Protein 7U1N (pdb70)

Organism: Anopheles darlingi (NCBI:txid43151)

InterPro domains:
  IPR036728 Pheromone/general odorant binding protein superfamily [G3DSA:1.10.238.20] (22-171)
  IPR036728 Pheromone/general odorant binding protein superfamily [G3DSA:1.10.238.20] (172-316)
  IPR036728 Pheromone/general odorant binding protein superfamily [SSF47565] (26-135)
  IPR036728 Pheromone/general odorant binding protein superfamily [SSF47565] (168-269)

Sequence (589 aa):
RWTALTPEETLFIYTRCQEEHLPADNNSRKTYIENWHQWKLQPNDHVTQCYTTKCVLEGLELYDGKQKKFRPGRVSSQHVAYQFLNGATADEVAKYKGAIDALEPASDSCEDLYMAYFPVHETFVNVTRKLYHGTVEGAARVYNSDPNLKRKNESLFTYCEKHVYGDQNREDMCRGRRYELTGSDELRNMIECVFRGLRYIKHGDINIDEIVRDFDHINRGDLEPRVRTILSDCRGIQPYDYYSCLINSDIREEFKLAFDYRDVRSADYAYIVKGNTYDAQKVIAEMNKVEKHVCGRWTALTPEETLFIYTRCQEEHLPADNNSRKTYIENWHQWKLQPNDHVTQCYTKCVLEGLELYDGKQKKFRPGRVSSQHVAYQFLNGATADEVAKYKGAIDALEPASDSCEDLYMAYFPVHETFVNVTRKLYHGTVEGAARVYNSDPNLKRKNESLFTYCEKHVYGDQNREDMCRGRRYELTGSDELRNMIECVFRGLRYIKHGDINIDEIVRDFDHINRGDLEPRVRTILSDCRGIQPYDYYSCLINSDIREEFKLAFDYRDVRSADYAYIVKGNTYDAQKVIAEMNKVEKHVC

Structure (mmCIF, N/CA/C/O backbone):
data_7U1N
#
_entry.id   7U1N
#
_cell.length_a   70.730
_cell.length_b   71.600
_cell.length_c   71.750
_cell.angle_alpha   90.000
_cell.angle_beta   111.227
_cell.angle_gamma   90.000
#
_symmetry.space_group_name_H-M   'P 1 21 1'
#
loop_
_entity.id
_entity.type
_entity.pdbx_description
1 polymer 'Long form D7 salivary protein'
2 non-polymer 2-ETHOXYETHANOL
3 non-polymer 'SULFATE ION'
4 non-polymer 2-(2-METHOXYETHOXY)ETHANOL
5 non-polymer GLYCEROL
6 non-polymer DI(HYDROXYETHYL)ETHER
7 non-polymer 1,2-ETHANEDIOL
8 water water
#
loop_
_atom_site.group_PDB
_atom_site.id
_atom_site.type_symbol
_atom_site.label_atom_id
_atom_site.label_alt_id
_atom_site.label_comp_id
_atom_site.label_asym_id
_atom_site.label_entity_id
_atom_site.label_seq_id
_atom_site.pdbx_PDB_ins_code
_atom_site.Cartn_x
_atom_site.Cartn_y
_atom_site.Cartn_z
_atom_site.occupancy
_atom_site.B_iso_or_equiv
_atom_site.auth_seq_id
_atom_site.auth_comp_id
_atom_site.auth_asym_id
_atom_site.auth_atom_id
_atom_site.pdbx_PDB_model_num
ATOM 1 N N . ARG A 1 3 ? 34.05500 -1.83100 24.25300 1.000 53.27212 3 ARG A N 1
ATOM 2 C CA . ARG A 1 3 ? 32.64000 -1.49200 24.11300 1.000 52.41852 3 ARG A CA 1
ATOM 3 C C . ARG A 1 3 ? 32.44300 -0.30400 23.14600 1.000 53.06138 3 ARG A C 1
ATOM 4 O O . ARG A 1 3 ? 33.30300 -0.01900 22.29900 1.000 48.71833 3 ARG A O 1
ATOM 6 N N . TRP A 1 4 ? 31.31000 0.38600 23.26500 1.000 42.77314 4 TRP A N 1
ATOM 7 C CA . TRP A 1 4 ? 30.99600 1.46500 22.33900 1.000 41.93365 4 TRP A CA 1
ATOM 8 C C . TRP A 1 4 ? 31.83400 2.69600 22.65400 1.000 39.12633 4 TRP A C 1
ATOM 9 O O . TRP A 1 4 ? 31.84600 3.16800 23.79700 1.000 37.10078 4 TRP A O 1
ATOM 20 N N . THR A 1 5 ? 32.51400 3.22800 21.64000 1.000 31.57982 5 THR A N 1
ATOM 21 C CA . THR A 1 5 ? 33.31800 4.43200 21.79300 1.000 29.67319 5 THR A CA 1
ATOM 22 C C . THR A 1 5 ? 32.53300 5.67000 21.37000 1.000 27.52069 5 THR A C 1
ATOM 23 O O . THR A 1 5 ? 31.83800 5.67300 20.34700 1.000 25.40726 5 THR A O 1
ATOM 27 N N . ALA A 1 6 ? 32.66900 6.72600 22.16000 1.000 25.60721 6 ALA A N 1
ATOM 28 C CA . ALA A 1 6 ? 31.96500 7.96600 21.89400 1.000 26.85215 6 ALA A CA 1
ATOM 29 C C . ALA A 1 6 ? 32.46200 8.61800 20.60500 1.000 26.85258 6 ALA A C 1
ATOM 30 O O . ALA A 1 6 ? 33.65600 8.59600 20.28900 1.000 29.37063 6 ALA A O 1
ATOM 32 N N . LEU A 1 7 ? 31.53300 9.21400 19.86600 1.000 24.54891 7 LEU A N 1
ATOM 33 C CA . LEU A 1 7 ? 31.85900 9.82400 18.59200 1.000 22.36837 7 LEU A CA 1
ATOM 34 C C . LEU A 1 7 ? 32.49400 11.18700 18.79300 1.000 22.53216 7 LEU A C 1
ATOM 35 O O . LEU A 1 7 ? 32.07400 11.97200 19.64900 1.000 22.91172 7 LEU A O 1
ATOM 40 N N . THR A 1 8 ? 33.50400 11.46100 17.98800 1.000 22.19296 8 THR A N 1
ATOM 41 C CA . THR A 1 8 ? 34.19500 12.73300 17.97600 1.000 19.53512 8 THR A CA 1
ATOM 42 C C . THR A 1 8 ? 33.40600 13.75300 17.16600 1.000 21.24523 8 THR A C 1
ATOM 43 O O . THR A 1 8 ? 32.53600 13.39200 16.37200 1.000 21.95406 8 THR A O 1
ATOM 47 N N . PRO A 1 9 ? 33.67600 15.04200 17.36300 1.000 21.26207 9 PRO A N 1
ATOM 48 C CA . PRO A 1 9 ? 33.00200 16.04500 16.52700 1.000 22.87569 9 PRO A CA 1
ATOM 49 C C . PRO A 1 9 ? 33.28100 15.87100 15.04200 1.000 22.11670 9 PRO A C 1
ATOM 50 O O . PRO A 1 9 ? 32.37700 16.10900 14.23400 1.000 21.43464 9 PRO A O 1
ATOM 54 N N . GLU A 1 10 ? 34.49500 15.46000 14.65300 1.000 20.98948 10 GLU A N 1
ATOM 55 C CA . GLU A 1 10 ? 34.71300 15.09200 13.25600 1.000 20.96138 10 GLU A CA 1
ATOM 56 C C . GLU A 1 10 ? 33.75600 13.98800 12.83800 1.000 21.04469 10 GLU A C 1
ATOM 57 O O . GLU A 1 10 ? 33.17600 14.04100 11.75100 1.000 23.32302 10 GLU A O 1
ATOM 63 N N . GLU A 1 11 ? 33.56100 12.98500 13.69500 1.000 20.94753 11 GLU A N 1
ATOM 64 C CA . GLU A 1 11 ? 32.70200 11.87000 13.32700 1.000 20.97109 11 GLU A CA 1
ATOM 65 C C . GLU A 1 11 ? 31.24000 12.30200 13.21000 1.000 23.60216 11 GLU A C 1
ATOM 66 O O . GLU A 1 11 ? 30.56300 11.96500 12.22900 1.000 23.69042 11 GLU A O 1
ATOM 72 N N . THR A 1 12 ? 30.74100 13.08500 14.17200 1.000 20.63295 12 THR A N 1
ATOM 73 C CA . THR A 1 12 ? 29.33700 13.47800 14.10600 1.000 22.28580 12 THR A CA 1
ATOM 74 C C . THR A 1 12 ? 29.09800 14.50600 13.00200 1.000 25.67603 12 THR A C 1
ATOM 75 O O . THR A 1 12 ? 28.04800 14.48700 12.34800 1.000 21.50209 12 THR A O 1
ATOM 79 N N . LEU A 1 13 ? 30.06400 15.39900 12.76600 1.000 22.81825 13 LEU A N 1
ATOM 80 C CA . LEU A 1 13 ? 29.95900 16.30800 11.62300 1.000 26.45064 13 LEU A CA 1
ATOM 81 C C . LEU A 1 13 ? 29.86900 15.54200 10.31000 1.000 24.65759 13 LEU A C 1
ATOM 82 O O . LEU A 1 13 ? 29.14200 15.94600 9.39400 1.000 26.61366 13 LEU A O 1
ATOM 87 N N . PHE A 1 14 ? 30.60800 14.43800 10.19200 1.000 24.11601 14 PHE A N 1
ATOM 88 C CA . PHE A 1 14 ? 30.48300 13.60100 9.00400 1.000 20.85888 14 PHE A CA 1
ATOM 89 C C . PHE A 1 14 ? 29.06600 13.04600 8.88000 1.000 22.52147 14 PHE A C 1
ATOM 90 O O . PHE A 1 14 ? 28.47600 13.06900 7.79600 1.000 21.76422 14 PHE A O 1
ATOM 98 N N . ILE A 1 15 ? 28.49300 12.58100 9.99100 1.000 25.03590 15 ILE A N 1
ATOM 99 C CA . ILE A 1 15 ? 27.13800 12.04200 9.97500 1.000 24.79167 15 ILE A CA 1
ATOM 100 C C . ILE A 1 15 ? 26.13300 13.11000 9.56300 1.000 21.35732 15 ILE A C 1
ATOM 101 O O . ILE A 1 15 ? 25.27700 12.87700 8.70800 1.000 19.33755 15 ILE A O 1
ATOM 106 N N . TYR A 1 16 ? 26.20000 14.28200 10.19800 1.000 21.82439 16 TYR A N 1
ATOM 107 C CA . TYR A 1 16 ? 25.20500 15.32000 9.95900 1.000 19.90100 16 TYR A CA 1
ATOM 108 C C . TYR A 1 16 ? 25.17000 15.70800 8.49000 1.000 24.82107 16 TYR A C 1
ATOM 109 O O . TYR A 1 16 ? 24.09300 15.82700 7.88600 1.000 23.66961 16 TYR A O 1
ATOM 118 N N . THR A 1 17 ? 26.35300 15.90100 7.89600 1.000 24.27603 17 THR A N 1
ATOM 119 C CA . THR A 1 17 ? 26.44500 16.36600 6.52100 1.000 17.49527 17 THR A CA 1
ATOM 120 C C . THR A 1 17 ? 26.22900 15.23000 5.52400 1.000 21.43366 17 THR A C 1
ATOM 121 O O . THR A 1 17 ? 25.60200 15.43800 4.46900 1.000 18.79107 17 THR A O 1
ATOM 125 N N . ARG A 1 18 ? 26.71000 14.01700 5.83200 1.000 17.37054 18 ARG A N 1
ATOM 126 C CA . ARG A 1 18 ? 26.46000 12.92600 4.89100 1.000 25.10057 18 ARG A CA 1
ATOM 127 C C . ARG A 1 18 ? 24.97500 12.61200 4.81900 1.000 23.18935 18 ARG A C 1
ATOM 128 O O . ARG A 1 18 ? 24.44000 12.39900 3.72900 1.000 20.85532 18 ARG A O 1
ATOM 136 N N . CYS A 1 19 ? 24.28800 12.62100 5.96400 1.000 21.16173 19 CYS A N 1
ATOM 137 C CA . CYS A 1 19 ? 22.84800 12.41800 5.94800 1.000 21.49479 19 CYS A CA 1
ATOM 138 C C . CYS A 1 19 ? 22.15400 13.49300 5.12900 1.000 20.07054 19 CYS A C 1
ATOM 139 O O . CYS A 1 19 ? 21.20100 13.20500 4.40100 1.000 20.96136 19 CYS A O 1
ATOM 142 N N . GLN A 1 20 ? 22.62700 14.73500 5.21800 1.000 21.95520 20 GLN A N 1
ATOM 143 C CA . GLN A 1 20 ? 22.06900 15.79300 4.38300 1.000 23.75857 20 GLN A CA 1
ATOM 144 C C . GLN A 1 20 ? 22.28100 15.51100 2.89200 1.000 23.29934 20 GLN A C 1
ATOM 145 O O . GLN A 1 20 ? 21.36300 15.69100 2.08600 1.000 27.12063 20 GLN A O 1
ATOM 151 N N . GLU A 1 21 ? 23.48400 15.08000 2.50200 1.000 19.94462 21 GLU A N 1
ATOM 152 C CA . GLU A 1 21 ? 23.69500 14.69400 1.10900 1.000 27.22488 21 GLU A CA 1
ATOM 153 C C . GLU A 1 21 ? 22.72300 13.59700 0.69800 1.000 29.15812 21 GLU A C 1
ATOM 154 O O . GLU A 1 21 ? 22.15100 13.64600 -0.39900 1.000 25.09795 21 GLU A O 1
ATOM 160 N N . GLU A 1 22 ? 22.51400 12.61000 1.57600 1.000 23.29405 22 GLU A N 1
ATOM 161 C CA . GLU A 1 22 ? 21.65500 11.48900 1.23200 1.000 25.26606 22 GLU A CA 1
ATOM 162 C C . GLU A 1 22 ? 20.19800 11.90500 1.05300 1.000 29.18611 22 GLU A C 1
ATOM 163 O O . GLU A 1 22 ? 19.47800 11.28100 0.27300 1.000 34.48671 22 GLU A O 1
ATOM 169 N N . HIS A 1 23 ? 19.73000 12.93500 1.76200 1.000 27.16170 23 HIS A N 1
ATOM 170 C CA . HIS A 1 23 ? 18.29400 13.15300 1.87700 1.000 28.01332 23 HIS A CA 1
ATOM 171 C C . HIS A 1 23 ? 17.80800 14.52800 1.43300 1.000 28.15942 23 HIS A C 1
ATOM 172 O O . HIS A 1 23 ? 16.60300 14.67900 1.19800 1.000 22.44605 23 HIS A O 1
ATOM 179 N N . LEU A 1 24 ? 18.67900 15.52200 1.31400 1.000 25.98941 24 LEU A N 1
ATOM 180 C CA . LEU A 1 24 ? 18.22500 16.80700 0.80600 1.000 28.06599 24 LEU A CA 1
ATOM 181 C C . LEU A 1 24 ? 17.70400 16.63100 -0.62300 1.000 32.58981 24 LEU A C 1
ATOM 182 O O . LEU A 1 24 ? 18.38200 16.00100 -1.44000 1.000 37.25095 24 LEU A O 1
ATOM 187 N N . PRO A 1 25 ? 16.51700 17.14600 -0.94300 1.000 34.60608 25 PRO A N 1
ATOM 188 C CA . PRO A 1 25 ? 16.04200 17.11500 -2.34500 1.000 31.18732 25 PRO A CA 1
ATOM 189 C C . PRO A 1 25 ? 16.99600 17.84800 -3.26700 1.000 32.88618 25 PRO A C 1
ATOM 190 O O . PRO A 1 25 ? 17.20900 19.05300 -3.13800 1.000 32.72568 25 PRO A O 1
ATOM 194 N N . ALA A 1 26 ? 17.47500 17.16100 -4.29600 1.000 42.20175 26 ALA A N 1
ATOM 195 C CA . ALA A 1 26 ? 18.50400 17.71700 -5.20700 1.000 41.80746 26 ALA A CA 1
ATOM 196 C C . ALA A 1 26 ? 18.06800 18.92700 -6.04100 1.000 40.70419 26 ALA A C 1
ATOM 197 O O . ALA A 1 26 ? 17.56400 18.73000 -7.13900 1.000 45.00700 26 ALA A O 1
ATOM 199 N N . ASP A 1 27 ? 18.27500 20.12900 -5.52000 1.000 41.45491 27 ASP A N 1
ATOM 200 C CA . ASP A 1 27 ? 17.99300 21.38300 -6.25900 1.000 40.21160 27 ASP A CA 1
ATOM 201 C C . ASP A 1 27 ? 16.55200 21.84500 -6.09600 1.000 51.80306 27 ASP A C 1
ATOM 202 O O . ASP A 1 27 ? 16.36200 23.07600 -6.08900 1.000 56.16539 27 ASP A O 1
ATOM 203 N N . ASN A 1 28 ? 15.59600 20.92100 -6.01400 1.000 47.20920 28 ASN A N 1
ATOM 204 C CA . ASN A 1 28 ? 14.15100 21.24100 -5.89500 1.000 40.32173 28 ASN A CA 1
ATOM 205 C C . ASN A 1 28 ? 13.88000 22.42900 -4.97200 1.000 43.81764 28 ASN A C 1
ATOM 206 O O . ASN A 1 28 ? 14.59400 22.54900 -3.97300 1.000 45.85986 28 ASN A O 1
ATOM 207 N N . ASN A 1 29 ? 12.82400 23.21100 -5.23900 1.000 40.92100 29 ASN A N 1
ATOM 208 C CA . ASN A 1 29 ? 12.51500 24.45000 -4.46300 1.000 39.43326 29 ASN A CA 1
ATOM 209 C C . ASN A 1 29 ? 12.32200 24.18700 -2.96900 1.000 43.44162 29 ASN A C 1
ATOM 210 O O . ASN A 1 29 ? 12.25400 25.15900 -2.21000 1.000 42.81766 29 ASN A O 1
ATOM 211 N N . SER A 1 30 ? 12.24900 22.92600 -2.57000 1.000 39.35082 30 SER A N 1
ATOM 212 C CA . SER A 1 30 ? 12.01900 22.54500 -1.16400 1.000 41.18728 30 SER A CA 1
ATOM 213 C C . SER A 1 30 ? 13.32800 22.45300 -0.40400 1.000 34.75610 30 SER A C 1
ATOM 214 O O . SER A 1 30 ? 13.27000 22.51400 0.79200 1.000 36.36984 30 SER A O 1
ATOM 217 N N . ARG A 1 31 ? 14.45500 22.37700 -1.09100 1.000 37.32570 31 ARG A N 1
ATOM 218 C CA . ARG A 1 31 ? 15.77500 22.12700 -0.44300 1.000 40.75670 31 ARG A CA 1
ATOM 219 C C . ARG A 1 31 ? 16.10400 23.10300 0.68000 1.000 36.47942 31 ARG A C 1
ATOM 220 O O . ARG A 1 31 ? 16.41500 22.64700 1.76900 1.000 39.64996 31 ARG A O 1
ATOM 228 N N . LYS A 1 32 ? 16.07700 24.38300 0.38800 1.000 33.55613 32 LYS A N 1
ATOM 229 C CA . LYS A 1 32 ? 16.45900 25.39500 1.38200 1.000 32.87624 32 LYS A CA 1
ATOM 230 C C . LYS A 1 32 ? 15.57400 25.28900 2.62300 1.000 38.58160 32 LYS A C 1
ATOM 231 O O . LYS A 1 32 ? 16.07200 25.58000 3.69600 1.000 38.92263 32 LYS A O 1
ATOM 233 N N . THR A 1 33 ? 14.31300 24.90900 2.46000 1.000 33.87935 33 THR A N 1
ATOM 234 C CA . THR A 1 33 ? 13.46700 24.72800 3.63200 1.000 28.87770 33 THR A CA 1
ATOM 235 C C . THR A 1 33 ? 14.04200 23.68800 4.58400 1.000 32.99324 33 THR A C 1
ATOM 236 O O . THR A 1 33 ? 14.03500 23.88200 5.80600 1.000 31.20364 33 THR A O 1
ATOM 240 N N . TYR A 1 34 ? 14.55400 22.57900 4.05100 1.000 31.82719 34 TYR A N 1
ATOM 241 C CA . TYR A 1 34 ? 15.14500 21.58300 4.93300 1.000 28.35633 34 TYR A CA 1
ATOM 242 C C . TYR A 1 34 ? 16.48800 22.04300 5.48100 1.000 32.22113 34 TYR A C 1
ATOM 243 O O . TYR A 1 34 ? 16.83300 21.71000 6.62400 1.000 32.37008 34 TYR A O 1
ATOM 252 N N . ILE A 1 35 ? 17.25200 22.81600 4.70400 1.000 27.94342 35 ILE A N 1
ATOM 253 C CA . ILE A 1 35 ? 18.52100 23.31000 5.22400 1.000 27.85322 35 ILE A CA 1
ATOM 254 C C . ILE A 1 35 ? 18.28000 24.29300 6.35600 1.000 27.56832 35 ILE A C 1
ATOM 255 O O . ILE A 1 35 ? 18.93500 24.22900 7.40300 1.000 33.88233 35 ILE A O 1
ATOM 260 N N . GLU A 1 36 ? 17.32900 25.20300 6.17800 1.000 27.13833 36 GLU A N 1
ATOM 261 C CA . GLU A 1 36 ? 17.10500 26.22500 7.18600 1.000 29.32522 36 GLU A CA 1
ATOM 262 C C . GLU A 1 36 ? 16.52100 25.61800 8.45700 1.000 34.75847 36 GLU A C 1
ATOM 263 O O . GLU A 1 36 ? 16.88300 26.02600 9.56500 1.000 33.70111 36 GLU A O 1
ATOM 265 N N . ASN A 1 37 ? 15.63500 24.62500 8.31900 1.000 30.46360 37 ASN A N 1
ATOM 266 C CA . ASN A 1 37 ? 15.07100 23.96100 9.48900 1.000 25.79533 37 ASN A CA 1
ATOM 267 C C . ASN A 1 37 ? 16.10500 23.09500 10.19700 1.000 28.09307 37 ASN A C 1
ATOM 268 O O . ASN A 1 37 ? 16.33900 23.25300 11.39800 1.000 29.14906 37 ASN A O 1
ATOM 273 N N . TRP A 1 38 ? 16.71000 22.14400 9.47700 1.000 30.24078 38 TRP A N 1
ATOM 274 C CA . TRP A 1 38 ? 17.57800 21.16200 10.12800 1.000 26.48352 38 TRP A CA 1
ATOM 275 C C . TRP A 1 38 ? 18.76700 21.83400 10.80100 1.000 30.13689 38 TRP A C 1
ATOM 276 O O . TRP A 1 38 ? 19.19300 21.41300 11.88400 1.000 26.86899 38 TRP A O 1
ATOM 287 N N . HIS A 1 39 ? 19.31500 22.88600 10.17900 1.000 32.79046 39 HIS A N 1
ATOM 288 C CA . HIS A 1 39 ? 20.43000 23.60400 10.79100 1.000 30.37546 39 HIS A CA 1
ATOM 289 C C . HIS A 1 39 ? 20.01600 24.29700 12.08000 1.000 31.00928 39 HIS A C 1
ATOM 290 O O . HIS A 1 39 ? 20.86800 24.55500 12.93600 1.000 36.00670 39 HIS A O 1
ATOM 293 N N . GLN A 1 40 ? 18.73500 24.60500 12.23300 1.000 29.76061 40 GLN A N 1
ATOM 294 C CA . GLN A 1 40 ? 18.17100 25.00100 13.51500 1.000 35.66709 40 GLN A CA 1
ATOM 295 C C . GLN A 1 40 ? 17.82600 23.81800 14.40100 1.000 27.94525 40 GLN A C 1
ATOM 296 O O . GLN A 1 40 ? 17.30000 24.03400 15.49700 1.000 23.10578 40 GLN A O 1
ATOM 302 N N . TRP A 1 41 ? 18.09200 22.59300 13.94200 1.000 24.87440 41 TRP A N 1
ATOM 303 C CA . TRP A 1 41 ? 17.69700 21.36300 14.63200 1.000 27.25730 41 TRP A CA 1
ATOM 304 C C . TRP A 1 41 ? 16.17800 21.28500 14.78500 1.000 25.99014 41 TRP A C 1
ATOM 305 O O . TRP A 1 41 ? 15.65200 20.58600 15.66000 1.000 22.80201 41 TRP A O 1
ATOM 316 N N . LYS A 1 42 ? 15.47200 21.98700 13.90500 1.000 19.67756 42 LYS A N 1
ATOM 317 C CA . LYS A 1 42 ? 14.02100 21.90100 13.81100 1.000 22.76328 42 LYS A CA 1
ATOM 318 C C . LYS A 1 42 ? 13.66400 20.74900 12.87400 1.000 23.91720 42 LYS A C 1
ATOM 319 O O . LYS A 1 42 ? 13.84700 20.85100 11.65500 1.000 25.92100 42 LYS A O 1
ATOM 322 N N . LEU A 1 43 ? 13.14700 19.65100 13.43300 1.000 21.44358 43 LEU A N 1
ATOM 323 C CA . LEU A 1 43 ? 12.78700 18.47900 12.62900 1.000 24.74234 43 LEU A CA 1
ATOM 324 C C . LEU A 1 43 ? 11.45200 18.72000 11.92000 1.000 23.36560 43 LEU A C 1
ATOM 325 O O . LEU A 1 43 ? 10.44800 18.05000 12.16300 1.000 22.44153 43 LEU A O 1
ATOM 330 N N . GLN A 1 44 ? 11.47600 19.67800 10.99800 1.000 26.55237 44 GLN A N 1
ATOM 331 C CA . GLN A 1 44 ? 10.29800 20.15800 10.28800 1.000 28.33216 44 GLN A CA 1
ATOM 332 C C . GLN A 1 44 ? 10.68000 20.44500 8.85100 1.000 28.52607 44 GLN A C 1
ATOM 333 O O . GLN A 1 44 ? 11.84800 20.75200 8.56700 1.000 29.74005 44 GLN A O 1
ATOM 339 N N . PRO A 1 45 ? 9.73500 20.33100 7.89600 1.000 29.16534 45 PRO A N 1
ATOM 340 C CA . PRO A 1 45 ? 8.34300 19.91500 8.10000 1.000 28.92191 45 PRO A CA 1
ATOM 341 C C . PRO A 1 45 ? 8.27600 18.43500 8.37000 1.000 27.04226 45 PRO A C 1
ATOM 342 O O . PRO A 1 45 ? 9.23800 17.73800 8.12000 1.000 25.89592 45 PRO A O 1
ATOM 346 N N . ASN A 1 46 ? 7.14600 17.96500 8.88100 1.000 31.88939 46 ASN A N 1
ATOM 347 C CA . ASN A 1 46 ? 6.96000 16.55000 9.18500 1.000 26.66186 46 ASN A CA 1
ATOM 348 C C . ASN A 1 46 ? 6.53400 15.82200 7.90500 1.000 30.95096 46 ASN A C 1
ATOM 349 O O . ASN A 1 46 ? 5.36100 15.51500 7.68200 1.000 27.39570 46 ASN A O 1
ATOM 354 N N . ASP A 1 47 ? 7.51700 15.54300 7.03900 1.000 30.29188 47 ASP A N 1
ATOM 355 C CA . ASP A 1 47 ? 7.25200 14.79400 5.81300 1.000 26.82511 47 ASP A CA 1
ATOM 356 C C . ASP A 1 47 ? 8.28100 13.68500 5.60500 1.000 25.46017 47 ASP A C 1
ATOM 357 O O . ASP A 1 47 ? 9.08400 13.40300 6.49800 1.000 25.50180 47 ASP A O 1
ATOM 362 N N . HIS A 1 48 ? 8.27900 13.05700 4.42600 1.000 24.85345 48 HIS A N 1
ATOM 363 C CA . HIS A 1 48 ? 9.13000 11.88900 4.22500 1.000 25.23425 48 HIS A CA 1
ATOM 364 C C . HIS A 1 48 ? 10.61400 12.25200 4.24900 1.000 29.35870 48 HIS A C 1
ATOM 365 O O . HIS A 1 48 ? 11.44100 11.47300 4.74300 1.000 21.51442 48 HIS A O 1
ATOM 372 N N . VAL A 1 49 ? 10.96600 13.42600 3.71900 1.000 27.54561 49 VAL A N 1
ATOM 373 C CA . VAL A 1 49 ? 12.36300 13.85800 3.67800 1.000 29.25001 49 VAL A CA 1
ATOM 374 C C . VAL A 1 49 ? 12.89900 14.05700 5.09300 1.000 27.19743 49 VAL A C 1
ATOM 375 O O . VAL A 1 49 ? 13.88000 13.42600 5.50300 1.000 26.60359 49 VAL A O 1
ATOM 379 N N . THR A 1 50 ? 12.24700 14.92700 5.86800 1.000 30.51578 50 THR A N 1
ATOM 380 C CA . THR A 1 50 ? 12.64300 15.11800 7.25900 1.000 28.34424 50 THR A CA 1
ATOM 381 C C . THR A 1 50 ? 12.71200 13.79100 7.98400 1.000 26.40758 50 THR A C 1
ATOM 382 O O . THR A 1 50 ? 13.66800 13.53300 8.71700 1.000 25.86973 50 THR A O 1
ATOM 386 N N . GLN A 1 51 ? 11.72100 12.92400 7.76400 1.000 24.66815 51 GLN A N 1
ATOM 387 C CA . GLN A 1 51 ? 11.62200 11.69100 8.53800 1.000 26.22090 51 GLN A CA 1
ATOM 388 C C . GLN A 1 51 ? 12.80500 10.76900 8.26300 1.000 28.22569 51 GLN A C 1
ATOM 389 O O . GLN A 1 51 ? 13.40000 10.19700 9.19100 1.000 24.35157 51 GLN A O 1
ATOM 395 N N . CYS A 1 52 ? 13.16500 10.60400 6.98900 1.000 24.47511 52 CYS A N 1
ATOM 396 C CA . CYS A 1 52 ? 14.29500 9.73900 6.68600 1.000 26.43203 52 CYS A CA 1
ATOM 397 C C . CYS A 1 52 ? 15.60200 10.37700 7.12900 1.000 28.51555 52 CYS A C 1
ATOM 398 O O . CYS A 1 52 ? 16.55100 9.66900 7.49900 1.000 25.58023 52 CYS A O 1
ATOM 401 N N . TYR A 1 53 ? 15.64700 11.70900 7.14400 1.000 24.84895 53 TYR A N 1
ATOM 402 C CA . TYR A 1 53 ? 16.81900 12.40000 7.64900 1.000 23.70244 53 TYR A CA 1
ATOM 403 C C . TYR A 1 53 ? 17.03900 12.10700 9.13300 1.000 22.87704 53 TYR A C 1
ATOM 404 O O . TYR A 1 53 ? 18.16200 11.79500 9.55100 1.000 19.95245 53 TYR A O 1
ATOM 413 N N . THR A 1 54 ? 15.98200 12.18900 9.95300 1.000 22.31061 54 THR A N 1
ATOM 414 C CA A THR A 1 54 ? 16.18300 11.89300 11.36700 0.684 21.91545 54 THR A CA 1
ATOM 415 C CA B THR A 1 54 ? 16.17800 11.89300 11.37100 0.316 22.19634 54 THR A CA 1
ATOM 416 C C . THR A 1 54 ? 16.52800 10.42000 11.57400 1.000 21.06492 54 THR A C 1
ATOM 417 O O . THR A 1 54 ? 17.35100 10.09500 12.43800 1.000 24.72582 54 THR A O 1
ATOM 424 N N . LYS A 1 55 ? 15.96700 9.52100 10.76300 1.000 20.13028 55 LYS A N 1
ATOM 425 C CA . LYS A 1 55 ? 16.39700 8.12400 10.82000 1.000 24.53036 55 LYS A CA 1
ATOM 426 C C . LYS A 1 55 ? 17.87700 7.98300 10.47200 1.000 28.53147 55 LYS A C 1
ATOM 427 O O . LYS A 1 55 ? 18.61000 7.22600 11.12500 1.000 28.13870 55 LYS A O 1
ATOM 433 N N . CYS A 1 56 ? 18.32800 8.68900 9.43300 1.000 25.39426 56 CYS A N 1
ATOM 434 C CA . CYS A 1 56 ? 19.73400 8.65900 9.05200 1.000 23.76762 56 CYS A CA 1
ATOM 435 C C . CYS A 1 56 ? 20.63100 9.15700 10.18800 1.000 25.68473 56 CYS A C 1
ATOM 436 O O . CYS A 1 56 ? 21.65200 8.53000 10.51700 1.000 20.52947 56 CYS A O 1
ATOM 439 N N . VAL A 1 57 ? 20.27600 10.29300 10.79300 1.000 20.40440 57 VAL A N 1
ATOM 440 C CA . VAL A 1 57 ? 21.12000 10.81400 11.86500 1.000 24.70411 57 VAL A CA 1
ATOM 441 C C . VAL A 1 57 ? 21.06900 9.89800 13.08200 1.000 22.60301 57 VAL A C 1
ATOM 442 O O . VAL A 1 57 ? 22.09400 9.64800 13.73100 1.000 25.85922 57 VAL A O 1
ATOM 446 N N . LEU A 1 58 ? 19.88600 9.37300 13.40800 1.000 23.63685 58 LEU A N 1
ATOM 447 C CA . LEU A 1 58 ? 19.78600 8.49300 14.57100 1.000 28.12532 58 LEU A CA 1
ATOM 448 C C . LEU A 1 58 ? 20.67200 7.27200 14.39700 1.000 29.40240 58 LEU A C 1
ATOM 449 O O . LEU A 1 58 ? 21.28300 6.79700 15.36100 1.000 28.99737 58 LEU A O 1
ATOM 454 N N . GLU A 1 59 ? 20.77900 6.76200 13.17200 1.000 24.81198 59 GLU A N 1
ATOM 455 C CA . GLU A 1 59 ? 21.63800 5.60400 12.96400 1.000 27.49231 59 GLU A CA 1
ATOM 456 C C . GLU A 1 59 ? 23.10300 5.99900 12.86800 1.000 26.27268 59 GLU A C 1
ATOM 457 O O . GLU A 1 59 ? 23.97600 5.24200 13.29600 1.000 26.60092 59 GLU A O 1
ATOM 463 N N . GLY A 1 60 ? 23.39300 7.18500 12.34000 1.000 28.71888 60 GLY A N 1
ATOM 464 C CA . GLY A 1 60 ? 24.77500 7.60600 12.24300 1.000 26.02433 60 GLY A CA 1
ATOM 465 C C . GLY A 1 60 ? 25.37800 7.90700 13.59800 1.000 29.59281 60 GLY A C 1
ATOM 466 O O . GLY A 1 60 ? 26.54300 7.59000 13.85700 1.000 27.84460 60 GLY A O 1
ATOM 467 N N . LEU A 1 61 ? 24.60000 8.53100 14.48000 1.000 28.66480 61 LEU A N 1
ATOM 468 C CA . LEU A 1 61 ? 25.05400 8.68500 15.84800 1.000 28.26489 61 LEU A CA 1
ATOM 469 C C . LEU A 1 61 ? 25.08900 7.35700 16.57800 1.000 29.31526 61 LEU A C 1
ATOM 470 O O . LEU A 1 61 ? 25.58800 7.30500 17.70700 1.000 35.16598 61 LEU A O 1
ATOM 475 N N . GLU A 1 62 ? 24.59900 6.28700 15.95000 1.000 26.69723 62 GLU A N 1
ATOM 476 C CA . GLU A 1 62 ? 24.52400 4.95800 16.55200 1.000 33.24499 62 GLU A CA 1
ATOM 477 C C . GLU A 1 62 ? 23.67000 4.96800 17.82600 1.000 34.60124 62 GLU A C 1
ATOM 478 O O . GLU A 1 62 ? 23.81000 4.10100 18.70000 1.000 30.25135 62 GLU A O 1
ATOM 484 N N . LEU A 1 63 ? 22.77700 5.96100 17.90200 1.000 33.58443 63 LEU A N 1
ATOM 485 C CA . LEU A 1 63 ? 21.78600 6.09800 18.96100 1.000 34.39783 63 LEU A CA 1
ATOM 486 C C . LEU A 1 63 ? 20.63200 5.11300 18.76400 1.000 32.72155 63 LEU A C 1
ATOM 487 O O . LEU A 1 63 ? 20.17000 4.48400 19.72000 1.000 29.96948 63 LEU A O 1
ATOM 492 N N . TYR A 1 64 ? 20.17100 4.94000 17.53400 1.000 28.39953 64 TYR A N 1
ATOM 493 C CA . TYR A 1 64 ? 19.35500 3.79200 17.17700 1.000 33.99075 64 TYR A CA 1
ATOM 494 C C . TYR A 1 64 ? 20.24600 2.77000 16.48200 1.000 39.16441 64 TYR A C 1
ATOM 495 O O . TYR A 1 64 ? 21.00800 3.12100 15.57000 1.000 35.70697 64 TYR A O 1
ATOM 504 N N . ASP A 1 65 ? 20.16000 1.51600 16.93000 1.000 40.38051 65 ASP A N 1
ATOM 505 C CA . ASP A 1 65 ? 21.03200 0.44100 16.45800 1.000 40.52278 65 ASP A CA 1
ATOM 506 C C . ASP A 1 65 ? 20.33400 -0.26800 15.30600 1.000 44.86501 65 ASP A C 1
ATOM 507 O O . ASP A 1 65 ? 19.32900 -0.95400 15.51000 1.000 43.39002 65 ASP A O 1
ATOM 512 N N . GLY A 1 66 ? 20.87300 -0.10500 14.09600 1.000 51.99219 66 GLY A N 1
ATOM 513 C CA . GLY A 1 66 ? 20.25800 -0.73100 12.93700 1.000 54.45605 66 GLY A CA 1
ATOM 514 C C . GLY A 1 66 ? 20.22400 -2.24200 13.04500 1.000 55.55354 66 GLY A C 1
ATOM 515 O O . GLY A 1 66 ? 19.16400 -2.86300 12.92100 1.000 53.36203 66 GLY A O 1
ATOM 516 N N . LYS A 1 67 ? 21.38700 -2.85100 13.29100 1.000 59.09774 67 LYS A N 1
ATOM 517 C CA . LYS A 1 67 ? 21.48100 -4.30300 13.39800 1.000 57.95174 67 LYS A CA 1
ATOM 518 C C . LYS A 1 67 ? 20.44000 -4.84800 14.36700 1.000 48.88462 67 LYS A C 1
ATOM 519 O O . LYS A 1 67 ? 19.51200 -5.55800 13.96600 1.000 53.02909 67 LYS A O 1
ATOM 521 N N . GLN A 1 68 ? 20.56500 -4.49700 15.64800 1.000 51.41693 68 GLN A N 1
ATOM 522 C CA . GLN A 1 68 ? 19.66700 -5.01300 16.67600 1.000 50.77406 68 GLN A CA 1
ATOM 523 C C . GLN A 1 68 ? 18.27300 -4.39000 16.63400 1.000 52.77763 68 GLN A C 1
ATOM 524 O O . GLN A 1 68 ? 17.38600 -4.87300 17.34800 1.000 51.10954 68 GLN A O 1
ATOM 527 N N . LYS A 1 69 ? 18.06100 -3.33700 15.83200 1.000 48.29590 69 LYS A N 1
ATOM 528 C CA . LYS A 1 69 ? 16.74100 -2.71200 15.65900 1.000 46.70002 69 LYS A CA 1
ATOM 529 C C . LYS A 1 69 ? 16.16100 -2.20800 16.98600 1.000 40.91496 69 LYS A C 1
ATOM 530 O O . LYS A 1 69 ? 14.98700 -2.41700 17.29400 1.000 42.17251 69 LYS A O 1
ATOM 533 N N . LYS A 1 70 ? 16.99100 -1.52000 17.77100 1.000 40.00691 70 LYS A N 1
ATOM 534 C CA . LYS A 1 70 ? 16.55300 -0.97600 19.05100 1.000 37.28645 70 LYS A CA 1
ATOM 535 C C . LYS A 1 70 ? 17.38600 0.25100 19.39600 1.000 35.09225 70 LYS A C 1
ATOM 536 O O . LYS A 1 70 ? 18.45500 0.47900 18.82700 1.000 42.28074 70 LYS A O 1
ATOM 542 N N . PHE A 1 71 ? 16.87600 1.05600 20.32300 1.000 32.33091 71 PHE A N 1
ATOM 543 C CA . PHE A 1 71 ? 17.66100 2.16300 20.84700 1.000 34.39494 71 PHE A CA 1
ATOM 544 C C . PHE A 1 71 ? 18.66300 1.65900 21.88200 1.000 32.61819 71 PHE A C 1
ATOM 545 O O . PHE A 1 71 ? 18.49100 0.59500 22.47900 1.000 38.33147 71 PHE A O 1
ATOM 553 N N . ARG A 1 72 ? 19.72900 2.43300 22.08500 1.000 33.60838 72 ARG A N 1
ATOM 554 C CA . ARG A 1 72 ? 20.83900 2.03400 22.95500 1.000 34.92248 72 ARG A CA 1
ATOM 555 C C . ARG A 1 72 ? 21.08200 3.12500 23.99300 1.000 34.08116 72 ARG A C 1
ATOM 556 O O . ARG A 1 72 ? 22.05600 3.88000 23.90800 1.000 37.06136 72 ARG A O 1
ATOM 560 N N . PRO A 1 73 ? 20.21000 3.22000 25.00300 1.000 35.19486 73 PRO A N 1
ATOM 561 C CA . PRO A 1 73 ? 20.33300 4.31900 25.97800 1.000 33.86562 73 PRO A CA 1
ATOM 562 C C . PRO A 1 73 ? 21.67300 4.37000 26.68300 1.000 31.12064 73 PRO A C 1
ATOM 563 O O . PRO A 1 73 ? 22.08900 5.45600 27.10200 1.000 31.42628 73 PRO A O 1
ATOM 567 N N . GLY A 1 74 ? 22.37100 3.24100 26.81200 1.000 30.93795 74 GLY A N 1
ATOM 568 C CA . GLY A 1 74 ? 23.69800 3.27000 27.40900 1.000 32.73028 74 GLY A CA 1
ATOM 569 C C . GLY A 1 74 ? 24.69000 4.14500 26.65900 1.000 35.95330 74 GLY A C 1
ATOM 570 O O . GLY A 1 74 ? 25.57800 4.75500 27.26900 1.000 34.76083 74 GLY A O 1
ATOM 571 N N . ARG A 1 75 ? 24.55800 4.23000 25.33600 1.000 33.19515 75 ARG A N 1
ATOM 572 C CA . ARG A 1 75 ? 25.49700 5.03900 24.57100 1.000 29.70777 75 ARG A CA 1
ATOM 573 C C . ARG A 1 75 ? 25.31100 6.52600 24.81900 1.000 30.67761 75 ARG A C 1
ATOM 574 O O . ARG A 1 75 ? 26.22700 7.30800 24.53900 1.000 30.60361 75 ARG A O 1
ATOM 582 N N . VAL A 1 76 ? 24.15200 6.93400 25.33400 1.000 28.45379 76 VAL A N 1
ATOM 583 C CA . VAL A 1 76 ? 23.96500 8.32900 25.71700 1.000 29.37567 76 VAL A CA 1
ATOM 584 C C . VAL A 1 76 ? 24.99300 8.72200 26.77200 1.000 33.75860 76 VAL A C 1
ATOM 585 O O . VAL A 1 76 ? 25.77600 9.66200 26.58600 1.000 36.37793 76 VAL A O 1
ATOM 589 N N . SER A 1 77 ? 25.02100 7.99100 27.88800 1.000 31.26511 77 SER A N 1
ATOM 590 C CA . SER A 1 77 ? 25.94200 8.34600 28.96000 1.000 28.22977 77 SER A CA 1
ATOM 591 C C . SER A 1 77 ? 27.39600 8.18900 28.51800 1.000 28.89427 77 SER A C 1
ATOM 592 O O . SER A 1 77 ? 28.24100 9.02500 28.85100 1.000 30.25983 77 SER A O 1
ATOM 595 N N . SER A 1 78 ? 27.70200 7.14100 27.75000 1.000 27.70620 78 SER A N 1
ATOM 596 C CA . SER A 1 78 ? 29.04200 7.00200 27.17800 1.000 27.86768 78 SER A CA 1
ATOM 597 C C . SER A 1 78 ? 29.43400 8.24500 26.38900 1.000 31.72057 78 SER A C 1
ATOM 598 O O . SER A 1 78 ? 30.50500 8.82700 26.61500 1.000 32.99201 78 SER A O 1
ATOM 601 N N . GLN A 1 79 ? 28.57300 8.66700 25.45600 1.000 28.84005 79 GLN A N 1
ATOM 602 C CA . GLN A 1 79 ? 28.80300 9.91200 24.73000 1.000 23.93806 79 GLN A CA 1
ATOM 603 C C . GLN A 1 79 ? 29.03200 11.08100 25.67500 1.000 26.37703 79 GLN A C 1
ATOM 604 O O . GLN A 1 79 ? 29.82600 11.98000 25.38100 1.000 23.83370 79 GLN A O 1
ATOM 610 N N . HIS A 1 80 ? 28.33400 11.09600 26.81400 1.000 28.26895 80 HIS A N 1
ATOM 611 C CA . HIS A 1 80 ? 28.44500 12.23100 27.72600 1.000 26.49747 80 HIS A CA 1
ATOM 612 C C . HIS A 1 80 ? 29.79100 12.23800 28.44600 1.000 27.64343 80 HIS A C 1
ATOM 613 O O . HIS A 1 80 ? 30.50800 13.24800 28.43900 1.000 26.93114 80 HIS A O 1
ATOM 620 N N . VAL A 1 81 ? 30.15000 11.11000 29.06800 1.000 25.65465 81 VAL A N 1
ATOM 621 C CA . VAL A 1 81 ? 31.31700 11.07700 29.93800 1.000 25.40179 81 VAL A CA 1
ATOM 622 C C . VAL A 1 81 ? 32.58400 11.35700 29.14000 1.000 28.34207 81 VAL A C 1
ATOM 623 O O . VAL A 1 81 ? 33.49100 12.03900 29.63100 1.000 29.52208 81 VAL A O 1
ATOM 627 N N . ALA A 1 82 ? 32.64400 10.91300 27.88100 1.000 25.77314 82 ALA A N 1
ATOM 628 C CA . ALA A 1 82 ? 33.82200 11.17000 27.06400 1.000 23.66369 82 ALA A CA 1
ATOM 629 C C . ALA A 1 82 ? 34.10000 12.65300 26.86200 1.000 29.22065 82 ALA A C 1
ATOM 630 O O . ALA A 1 82 ? 35.21000 13.00500 26.44200 1.000 29.65043 82 ALA A O 1
ATOM 632 N N . TYR A 1 83 ? 33.12800 13.53600 27.13500 1.000 26.61414 83 TYR A N 1
ATOM 633 C CA . TYR A 1 83 ? 33.37800 14.96100 26.93600 1.000 29.72435 83 TYR A CA 1
ATOM 634 C C . TYR A 1 83 ? 32.73900 15.82400 28.01700 1.000 27.42806 83 TYR A C 1
ATOM 635 O O . TYR A 1 83 ? 32.47900 17.01000 27.77700 1.000 25.11299 83 TYR A O 1
ATOM 644 N N . GLN A 1 84 ? 32.51000 15.26500 29.20400 1.000 28.01511 84 GLN A N 1
ATOM 645 C CA . GLN A 1 84 ? 31.72100 15.94500 30.22300 1.000 29.39835 84 GLN A CA 1
ATOM 646 C C . GLN A 1 84 ? 32.37500 17.22200 30.72800 1.000 34.06029 84 GLN A C 1
ATOM 647 O O . GLN A 1 84 ? 31.68200 18.06400 31.30600 1.000 31.10616 84 GLN A O 1
ATOM 653 N N . PHE A 1 85 ? 33.68600 17.38500 30.53700 1.000 33.93741 85 PHE A N 1
ATOM 654 C CA . PHE A 1 85 ? 34.38500 18.57500 31.00900 1.000 35.89018 85 PHE A CA 1
ATOM 655 C C . PHE A 1 85 ? 34.44800 19.67700 29.96800 1.000 37.77274 85 PHE A C 1
ATOM 656 O O . PHE A 1 85 ? 34.90400 20.78400 30.27600 1.000 42.21326 85 PHE A O 1
ATOM 664 N N . LEU A 1 86 ? 33.98200 19.40300 28.75500 1.000 33.03007 86 LEU A N 1
ATOM 665 C CA . LEU A 1 86 ? 33.78000 20.41900 27.74200 1.000 35.21469 86 LEU A CA 1
ATOM 666 C C . LEU A 1 86 ? 32.32700 20.51700 27.30600 1.000 31.87771 86 LEU A C 1
ATOM 667 O O . LEU A 1 86 ? 31.92400 21.56800 26.79800 1.000 24.48767 86 LEU A O 1
ATOM 672 N N . ASN A 1 87 ? 31.54200 19.45500 27.52100 1.000 28.30496 87 ASN A N 1
ATOM 673 C CA . ASN A 1 87 ? 30.12800 19.34500 27.17000 1.000 34.15650 87 ASN A CA 1
ATOM 674 C C . ASN A 1 87 ? 29.32300 20.60500 27.42200 1.000 34.42914 87 ASN A C 1
ATOM 675 O O . ASN A 1 87 ? 28.69100 21.15400 26.51400 1.000 31.26032 87 ASN A O 1
ATOM 680 N N . GLY A 1 88 ? 29.30800 21.03700 28.68500 1.000 36.06275 88 GLY A N 1
ATOM 681 C CA . GLY A 1 88 ? 28.27300 21.89500 29.20600 1.000 30.20592 88 GLY A CA 1
ATOM 682 C C . GLY A 1 88 ? 27.02300 21.15900 29.62400 1.000 29.80385 88 GLY A C 1
ATOM 683 O O . GLY A 1 88 ? 26.03100 21.80600 29.98000 1.000 29.82052 88 GLY A O 1
ATOM 684 N N . ALA A 1 89 ? 27.03200 19.83300 29.57700 1.000 29.46586 89 ALA A N 1
ATOM 685 C CA . ALA A 1 89 ? 25.85500 19.04000 29.88200 1.000 30.48805 89 ALA A CA 1
ATOM 686 C C . ALA A 1 89 ? 25.83600 18.68800 31.36400 1.000 35.04490 89 ALA A C 1
ATOM 687 O O . ALA A 1 89 ? 26.85300 18.25700 31.91900 1.000 41.21926 89 ALA A O 1
ATOM 689 N N . THR A 1 90 ? 24.68600 18.86400 32.00100 1.000 34.42376 90 THR A N 1
ATOM 690 C CA . THR A 1 90 ? 24.55200 18.50200 33.40400 1.000 37.49016 90 THR A CA 1
ATOM 691 C C . THR A 1 90 ? 24.11000 17.05100 33.53000 1.000 37.07383 90 THR A C 1
ATOM 692 O O . THR A 1 90 ? 23.48600 16.48900 32.62500 1.000 36.28590 90 THR A O 1
ATOM 696 N N . ALA A 1 91 ? 24.43800 16.44900 34.67400 1.000 39.43683 91 ALA A N 1
ATOM 697 C CA . ALA A 1 91 ? 24.11500 15.04300 34.87400 1.000 40.23561 91 ALA A CA 1
ATOM 698 C C . ALA A 1 91 ? 22.62100 14.80500 34.78400 1.000 35.77936 91 ALA A C 1
ATOM 699 O O . ALA A 1 91 ? 22.19100 13.74700 34.30900 1.000 33.84065 91 ALA A O 1
ATOM 701 N N . ASP A 1 92 ? 21.82100 15.78600 35.20900 1.000 31.98955 92 ASP A N 1
ATOM 702 C CA . ASP A 1 92 ? 20.37400 15.60900 35.23500 1.000 38.32990 92 ASP A CA 1
ATOM 703 C C . ASP A 1 92 ? 19.80400 15.53900 33.82100 1.000 35.88066 92 ASP A C 1
ATOM 704 O O . ASP A 1 92 ? 19.06300 14.60500 33.49000 1.000 31.97522 92 ASP A O 1
ATOM 709 N N . GLU A 1 93 ? 20.14400 16.52300 32.98100 1.000 30.49492 93 GLU A N 1
ATOM 710 C CA . GLU A 1 93 ? 19.86800 16.47800 31.55100 1.000 33.17052 93 GLU A CA 1
ATOM 711 C C . GLU A 1 93 ? 20.06100 15.08200 30.98100 1.000 33.24922 93 GLU A C 1
ATOM 712 O O . GLU A 1 93 ? 19.13600 14.48400 30.41400 1.000 28.20583 93 GLU A O 1
ATOM 718 N N . VAL A 1 94 ? 21.28600 14.56700 31.11300 1.000 33.84719 94 VAL A N 1
ATOM 719 C CA . VAL A 1 94 ? 21.63700 13.29900 30.48100 1.000 33.28530 94 VAL A CA 1
ATOM 720 C C . VAL A 1 94 ? 20.79200 12.18300 31.05500 1.000 27.47248 94 VAL A C 1
ATOM 721 O O . VAL A 1 94 ? 20.38200 11.27100 30.33200 1.000 30.76456 94 VAL A O 1
ATOM 725 N N . ALA A 1 95 ? 20.46900 12.26100 32.34600 1.000 29.83160 95 ALA A N 1
ATOM 726 C CA . ALA A 1 95 ? 19.67300 11.20700 32.96300 1.000 33.88742 95 ALA A CA 1
ATOM 727 C C . ALA A 1 95 ? 18.25800 11.19300 32.39700 1.000 32.34206 95 ALA A C 1
ATOM 728 O O . ALA A 1 95 ? 17.75400 10.13800 31.98900 1.000 30.01295 95 ALA A O 1
ATOM 730 N N . LYS A 1 96 ? 17.60900 12.36300 32.34500 1.000 30.22112 96 LYS A N 1
ATOM 731 C CA . LYS A 1 96 ? 16.26100 12.43600 31.78200 1.000 32.48196 96 LYS A CA 1
ATOM 732 C C . LYS A 1 96 ? 16.26500 12.08800 30.29500 1.000 30.44821 96 LYS A C 1
ATOM 733 O O . LYS A 1 96 ? 15.39900 11.34300 29.82600 1.000 23.13454 96 LYS A O 1
ATOM 737 N N . TYR A 1 97 ? 17.23500 12.61700 29.54000 1.000 29.73671 97 TYR A N 1
ATOM 738 C CA . TYR A 1 97 ? 17.38200 12.23900 28.14100 1.000 27.31966 97 TYR A CA 1
ATOM 739 C C . TYR A 1 97 ? 17.56900 10.73700 28.00100 1.000 26.42427 97 TYR A C 1
ATOM 740 O O . TYR A 1 97 ? 16.90300 10.08500 27.18500 1.000 22.99405 97 TYR A O 1
ATOM 749 N N . LYS A 1 98 ? 18.47700 10.17400 28.80700 1.000 29.92118 98 LYS A N 1
ATOM 750 C CA . LYS A 1 98 ? 18.74400 8.73800 28.76000 1.000 32.76570 98 LYS A CA 1
ATOM 751 C C . LYS A 1 98 ? 17.48300 7.94700 29.07200 1.000 27.97786 98 LYS A C 1
ATOM 752 O O . LYS A 1 98 ? 17.13000 7.00300 28.35400 1.000 28.08853 98 LYS A O 1
ATOM 758 N N . GLY A 1 99 ? 16.77200 8.34300 30.12800 1.000 23.16675 99 GLY A N 1
ATOM 759 C CA . GLY A 1 99 ? 15.59400 7.59600 30.52400 1.000 24.76325 99 GLY A CA 1
ATOM 760 C C . GLY A 1 99 ? 14.46400 7.69100 29.51900 1.000 27.22902 99 GLY A C 1
ATOM 761 O O . GLY A 1 99 ? 13.73100 6.72100 29.31100 1.000 26.91292 99 GLY A O 1
ATOM 762 N N . ALA A 1 100 ? 14.30400 8.86100 28.88800 1.000 29.05035 100 ALA A N 1
ATOM 763 C CA . ALA A 1 100 ? 13.32000 9.01700 27.81800 1.000 26.79585 100 ALA A CA 1
ATOM 764 C C . ALA A 1 100 ? 13.58700 8.03300 26.68900 1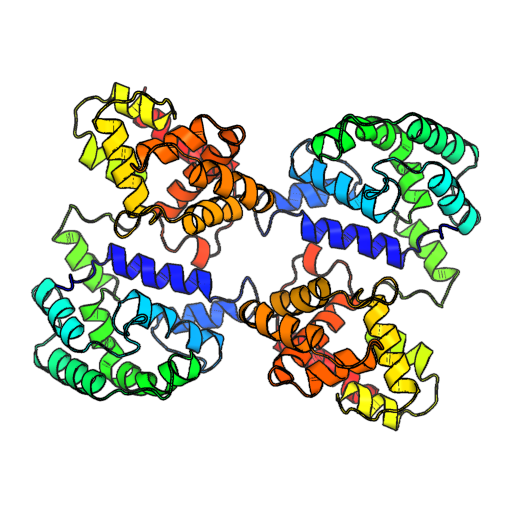.000 28.58998 100 ALA A C 1
ATOM 765 O O . ALA A 1 100 ? 12.67800 7.32700 26.23100 1.000 30.26157 100 ALA A O 1
ATOM 767 N N . ILE A 1 101 ? 14.83400 7.97900 26.22400 1.000 28.12227 101 ILE A N 1
ATOM 768 C CA . ILE A 1 101 ? 15.17900 7.09700 25.11600 1.000 24.43924 101 ILE A CA 1
ATOM 769 C C . ILE A 1 101 ? 14.96600 5.64800 25.51500 1.000 23.59924 101 ILE A C 1
ATOM 770 O O . ILE A 1 101 ? 14.45900 4.83900 24.72900 1.000 27.18281 101 ILE A O 1
ATOM 775 N N . ASP A 1 102 ? 15.34700 5.30000 26.74900 1.000 27.64649 102 ASP A N 1
ATOM 776 C CA . ASP A 1 102 ? 15.25000 3.92800 27.23700 1.000 26.25390 102 ASP A CA 1
ATOM 777 C C . ASP A 1 102 ? 13.83200 3.38900 27.13300 1.000 24.61393 102 ASP A C 1
ATOM 778 O O . ASP A 1 102 ? 13.64200 2.16900 27.12100 1.000 29.58873 102 ASP A O 1
ATOM 783 N N . ALA A 1 103 ? 12.83700 4.26500 27.02200 1.000 23.81582 103 ALA A N 1
ATOM 784 C CA . ALA A 1 103 ? 11.43400 3.86900 26.98200 1.000 31.29870 103 ALA A CA 1
ATOM 785 C C . ALA A 1 103 ? 10.86700 3.78700 25.56900 1.000 30.53377 103 ALA A C 1
ATOM 786 O O . ALA A 1 103 ? 9.67400 3.47400 25.41000 1.000 28.47813 103 ALA A O 1
ATOM 788 N N . LEU A 1 104 ? 11.70400 4.06200 24.58600 1.000 26.28785 104 LEU A N 1
ATOM 789 C CA . LEU A 1 104 ? 11.28800 4.08700 23.17500 1.000 26.25533 104 LEU A CA 1
ATOM 790 C C . LEU A 1 104 ? 11.29400 2.69000 22.57300 1.000 29.10488 104 LEU A C 1
ATOM 791 O O . LEU A 1 104 ? 12.30400 2.04600 22.59400 1.000 30.12573 104 LEU A O 1
ATOM 796 N N . GLU A 1 105 ? 10.13000 2.22800 22.17400 1.000 27.46838 105 GLU A N 1
ATOM 797 C CA . GLU A 1 105 ? 10.06200 1.00600 21.35700 1.000 29.94350 105 GLU A CA 1
ATOM 798 C C . GLU A 1 105 ? 9.25300 1.36200 20.11700 1.000 28.91413 105 GLU A C 1
ATOM 799 O O . GLU A 1 105 ? 8.06600 1.31300 20.16200 1.000 31.49854 105 GLU A O 1
ATOM 802 N N . PRO A 1 106 ? 9.87300 1.81700 19.03000 1.000 23.34855 106 PRO A N 1
ATOM 803 C CA . PRO A 1 106 ? 9.13100 2.16300 17.84000 1.000 26.84258 106 PRO A CA 1
ATOM 804 C C . PRO A 1 106 ? 8.36100 1.01100 17.19000 1.000 33.01355 106 PRO A C 1
ATOM 805 O O . PRO A 1 106 ? 8.66300 -0.09700 17.32900 1.000 36.53663 106 PRO A O 1
ATOM 809 N N . ALA A 1 107 ? 7.37900 1.34900 16.39100 1.000 32.34740 107 ALA A N 1
ATOM 810 C CA . ALA A 1 107 ? 6.56900 0.30900 15.73900 1.000 34.11635 107 ALA A CA 1
ATOM 811 C C . ALA A 1 107 ? 7.38100 -0.46200 14.69400 1.000 34.92301 107 ALA A C 1
ATOM 812 O O . ALA A 1 107 ? 7.11000 -1.59300 14.50400 1.000 37.78901 107 ALA A O 1
ATOM 814 N N . SER A 1 108 ? 8.37700 0.15500 14.08900 1.000 37.09189 108 SER A N 1
ATOM 815 C CA . SER A 1 108 ? 9.27800 -0.43400 13.08200 1.000 35.03825 108 SER A CA 1
ATOM 816 C C . SER A 1 108 ? 10.50100 0.45600 12.92100 1.000 39.63419 108 SER A C 1
ATOM 817 O O . SER A 1 108 ? 10.57500 1.48900 13.55900 1.000 40.16796 108 SER A O 1
ATOM 820 N N .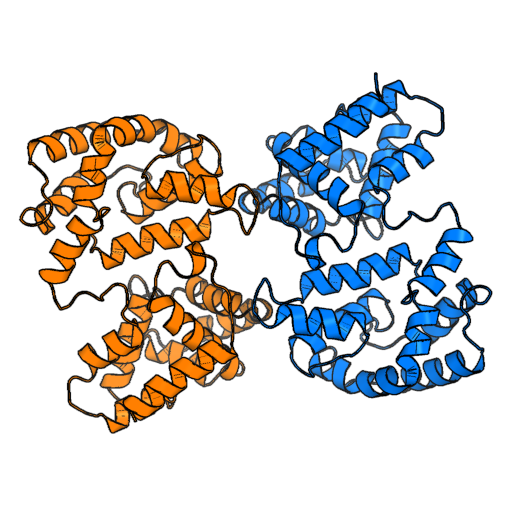 ASP A 1 109 ? 11.41100 0.04900 12.05800 1.000 34.03240 109 ASP A N 1
ATOM 821 C CA . ASP A 1 109 ? 12.57600 0.85000 11.71600 1.000 35.40563 109 ASP A CA 1
ATOM 822 C C . ASP A 1 109 ? 12.32800 1.76900 10.51800 1.000 34.79404 109 ASP A C 1
ATOM 823 O O . ASP A 1 109 ? 13.28400 2.33300 9.98100 1.000 31.64095 109 ASP A O 1
ATOM 828 N N . SER A 1 110 ? 11.07200 1.94600 10.10300 1.000 30.80626 110 SER A N 1
ATOM 829 C CA . SER A 1 110 ? 10.75800 2.87200 9.02600 1.000 28.08499 110 SER A CA 1
ATOM 830 C C . SER A 1 110 ? 11.03300 4.31200 9.44400 1.000 30.89055 110 SER A C 1
ATOM 831 O O . SER A 1 110 ? 11.01700 4.66300 10.62900 1.000 30.97544 110 SER A O 1
ATOM 834 N N . CYS A 1 111 ? 11.27900 5.15600 8.43800 1.000 32.65567 111 CYS A N 1
ATOM 835 C CA . CYS A 1 111 ? 11.49600 6.57400 8.69600 1.000 29.29622 111 CYS A CA 1
ATOM 836 C C . CYS A 1 111 ? 10.36400 7.13400 9.53300 1.000 29.37322 111 CYS A C 1
ATOM 837 O O . CYS A 1 111 ? 10.58500 7.79800 10.55200 1.000 25.25895 111 CYS A O 1
ATOM 840 N N . GLU A 1 112 ? 9.13600 6.83600 9.12000 1.000 30.73410 112 GLU A N 1
ATOM 841 C CA . GLU A 1 112 ? 7.96600 7.41700 9.75000 1.000 33.18513 112 GLU A CA 1
ATOM 842 C C . GLU A 1 112 ? 7.84700 6.97100 11.20200 1.000 30.48042 112 GLU A C 1
ATOM 843 O O . GLU A 1 112 ? 7.64400 7.79100 12.10300 1.000 27.47232 112 GLU A O 1
ATOM 849 N N . ASP A 1 113 ? 7.98600 5.67000 11.44900 1.000 28.40794 113 ASP A N 1
ATOM 850 C CA . ASP A 1 113 ? 7.79600 5.17500 12.80400 1.000 26.78573 113 ASP A CA 1
ATOM 851 C C . ASP A 1 113 ? 8.91800 5.64000 13.72700 1.000 27.69149 113 ASP A C 1
ATOM 852 O O . ASP A 1 113 ? 8.66600 6.01700 14.87700 1.000 30.50144 113 ASP A O 1
ATOM 857 N N . LEU A 1 114 ? 10.15600 5.63800 13.24600 1.000 27.58790 114 LEU A N 1
ATOM 858 C CA . LEU A 1 114 ? 11.25000 6.15500 14.05800 1.000 27.66326 114 LEU A CA 1
ATOM 859 C C . LEU A 1 114 ? 11.03100 7.62400 14.38600 1.000 26.66453 114 LEU A C 1
ATOM 860 O O . LEU A 1 114 ? 11.22800 8.05300 15.52600 1.000 27.71375 114 LEU A O 1
ATOM 865 N N . TYR A 1 115 ? 10.62200 8.41200 13.39700 1.000 23.09891 115 TYR A N 1
ATOM 866 C CA . TYR A 1 115 ? 10.41100 9.83100 13.63000 1.000 23.71473 115 TYR A CA 1
ATOM 867 C C . TYR A 1 115 ? 9.25800 10.04900 14.59600 1.000 26.48823 115 TYR A C 1
ATOM 868 O O . TYR A 1 115 ? 9.34600 10.86400 15.52300 1.000 23.09662 115 TYR A O 1
ATOM 877 N N . MET A 1 116 ? 8.15900 9.33700 14.36700 1.000 24.48720 116 MET A N 1
ATOM 878 C CA . MET A 1 116 ? 7.02000 9.35700 15.27500 1.000 27.78611 116 MET A CA 1
ATOM 879 C C . MET A 1 116 ? 7.43700 9.07800 16.71400 1.000 27.39075 116 MET A C 1
ATOM 880 O O . MET A 1 116 ? 6.98600 9.75700 17.64700 1.000 27.94130 116 MET A O 1
ATOM 885 N N . ALA A 1 117 ? 8.28900 8.06800 16.91000 1.000 25.14032 117 ALA A N 1
ATOM 886 C CA . ALA A 1 117 ? 8.67600 7.65400 18.25300 1.000 26.27387 117 ALA A CA 1
ATOM 887 C C . ALA A 1 117 ? 9.58300 8.68100 18.91900 1.000 25.24732 117 ALA A C 1
ATOM 888 O O . ALA A 1 117 ? 9.41300 8.98700 20.10500 1.000 24.56120 117 ALA A O 1
ATOM 890 N N . TYR A 1 118 ? 10.54700 9.23200 18.16900 1.000 26.76255 118 TYR A N 1
ATOM 891 C CA . TYR A 1 118 ? 11.62600 10.03000 18.73800 1.000 20.58944 118 TYR A CA 1
ATOM 892 C C . TYR A 1 118 ? 11.32400 11.51700 18.76500 1.000 18.60230 118 TYR A C 1
ATOM 893 O O . TYR A 1 118 ? 11.99000 12.25500 19.50600 1.000 16.18544 118 TYR A O 1
ATOM 902 N N . PHE A 1 119 ? 10.33000 11.96400 17.99300 1.000 18.67130 119 PHE A N 1
ATOM 903 C CA . PHE A 1 119 ? 10.04800 13.39300 17.87600 1.000 19.41572 119 PHE A CA 1
ATOM 904 C C . PHE A 1 119 ? 9.84500 14.08600 19.21900 1.000 25.92316 119 PHE A C 1
ATOM 905 O O . PHE A 1 119 ? 10.43800 15.15600 19.42300 1.000 27.03550 119 PHE A O 1
ATOM 913 N N . PRO A 1 120 ? 9.05000 13.55400 20.16200 1.000 23.50262 120 PRO A N 1
ATOM 914 C CA . PRO A 1 120 ? 8.89700 14.27200 21.44100 1.000 24.26175 120 PRO A CA 1
ATOM 915 C C . PRO A 1 120 ? 10.15800 14.27300 22.28700 1.000 22.80638 120 PRO A C 1
ATOM 916 O O . PRO A 1 120 ? 10.43600 15.25700 22.98500 1.000 22.58520 120 PRO A O 1
ATOM 920 N N . VAL A 1 121 ? 10.93400 13.19600 22.25500 1.000 23.79294 121 VAL A N 1
ATOM 921 C CA . VAL A 1 121 ? 12.22900 13.22400 22.93400 1.000 26.49337 121 VAL A CA 1
ATOM 922 C C . VAL A 1 121 ? 13.10800 14.33300 22.35100 1.000 26.81910 121 VAL A C 1
ATOM 923 O O . VAL A 1 121 ? 13.74600 15.09800 23.09000 1.000 25.62988 121 VAL A O 1
ATOM 927 N N . HIS A 1 122 ? 13.11600 14.47100 21.02100 1.000 21.67164 122 HIS A N 1
ATOM 928 C CA . HIS A 1 122 ? 13.92000 15.52100 20.40300 1.000 23.67965 122 HIS A CA 1
ATOM 929 C C . HIS A 1 122 ? 13.38200 16.90500 20.74400 1.000 24.37116 122 HIS A C 1
ATOM 930 O O . HIS A 1 122 ? 14.15000 17.80200 21.10000 1.000 23.48788 122 HIS A O 1
ATOM 937 N N . GLU A 1 123 ? 12.06500 17.10700 20.62900 1.000 23.85697 123 GLU A N 1
ATOM 938 C CA . GLU A 1 123 ? 11.48900 18.40000 20.99400 1.000 26.28791 123 GLU A CA 1
ATOM 939 C C . GLU A 1 123 ? 11.84600 18.77100 22.42300 1.000 24.04272 123 GLU A C 1
ATOM 940 O O . GLU A 1 123 ? 12.07000 19.94600 22.73300 1.000 25.06434 123 GLU A O 1
ATOM 946 N N . THR A 1 124 ? 11.91600 17.77900 23.30200 1.000 21.99928 124 THR A N 1
ATOM 947 C CA . THR A 1 124 ? 12.19100 18.03900 24.70700 1.000 23.03146 124 THR A CA 1
ATOM 948 C C . THR A 1 124 ? 13.68700 18.21300 24.97600 1.000 28.46177 124 THR A C 1
ATOM 949 O O . THR A 1 124 ? 14.08300 19.11300 25.72500 1.000 32.50670 124 THR A O 1
ATOM 953 N N . PHE A 1 125 ? 14.53400 17.37900 24.36900 1.000 24.89056 125 PHE A N 1
ATOM 954 C CA . PHE A 1 125 ? 15.93200 17.27700 24.77600 1.000 25.18779 125 PHE A CA 1
ATOM 955 C C . PHE A 1 125 ? 16.92900 17.69100 23.70500 1.000 26.30535 125 PHE A C 1
ATOM 956 O O . PHE A 1 125 ? 18.12400 17.40200 23.85500 1.000 24.77402 125 PHE A O 1
ATOM 964 N N . VAL A 1 126 ? 16.47400 18.37500 22.64600 1.000 30.53344 126 VAL A N 1
ATOM 965 C CA . VAL A 1 126 ? 17.32900 18.70200 21.50300 1.000 24.36773 126 VAL A CA 1
ATOM 966 C C . VAL A 1 126 ? 18.65300 19.30800 21.95600 1.000 24.37578 126 VAL A C 1
ATOM 967 O O . VAL A 1 126 ? 19.72400 18.94200 21.44800 1.000 29.14604 126 VAL A O 1
ATOM 971 N N . ASN A 1 127 ? 18.60600 20.23000 22.92700 1.000 24.65115 127 ASN A N 1
ATOM 972 C CA . ASN A 1 127 ? 19.81500 20.90200 23.41100 1.000 24.68454 127 ASN A CA 1
ATOM 973 C C . ASN A 1 127 ? 20.73000 19.98100 24.17700 1.000 23.34296 127 ASN A C 1
ATOM 974 O O . ASN A 1 127 ? 21.90900 20.30700 24.34900 1.000 27.37407 127 ASN A O 1
ATOM 979 N N . VAL A 1 128 ? 20.21100 18.86600 24.67700 1.000 26.34481 128 VAL A N 1
ATOM 980 C CA . VAL A 1 128 ? 21.08400 17.87100 25.28300 1.000 27.56020 128 VAL A CA 1
ATOM 981 C C . VAL A 1 128 ? 21.80900 17.09800 24.19100 1.000 24.86066 128 VAL A C 1
ATOM 982 O O . VAL A 1 128 ? 23.02800 16.91300 24.25400 1.000 27.58308 128 VAL A O 1
ATOM 986 N N . THR A 1 129 ? 21.07500 16.67600 23.15700 1.000 25.60515 129 THR A N 1
ATOM 987 C CA . THR A 1 129 ? 21.68800 16.07500 21.97200 1.000 27.52664 129 THR A CA 1
ATOM 988 C C . THR A 1 129 ? 22.82100 16.93500 21.42100 1.000 21.56099 129 THR A C 1
ATOM 989 O O . THR A 1 129 ? 23.92200 16.44000 21.17000 1.000 24.31147 129 THR A O 1
ATOM 993 N N . ARG A 1 130 ? 22.57000 18.23100 21.23500 1.000 20.88897 130 ARG A N 1
ATOM 994 C CA . ARG A 1 130 ? 23.58400 19.10200 20.64400 1.000 25.89465 130 ARG A CA 1
ATOM 995 C C . ARG A 1 130 ? 24.83400 19.20600 21.52100 1.000 23.42146 130 ARG A C 1
ATOM 996 O O . ARG A 1 130 ? 25.95800 19.22900 20.99800 1.000 22.60977 130 ARG A O 1
ATOM 1004 N N . LYS A 1 131 ? 24.66300 19.28600 22.84900 1.000 26.35544 131 LYS A N 1
ATOM 1005 C CA . LYS A 1 131 ? 25.81800 19.27700 23.75400 1.000 26.00884 131 LYS A CA 1
ATOM 1006 C C . LYS A 1 131 ? 26.56100 17.94900 23.69300 1.000 25.15823 131 LYS A C 1
ATOM 1007 O O . LYS A 1 131 ? 27.79600 17.92300 23.67100 1.000 24.14748 131 LYS A O 1
ATOM 1013 N N . LEU A 1 132 ? 25.82400 16.83600 23.67100 1.000 22.48553 132 LEU A N 1
ATOM 1014 C CA . LEU A 1 132 ? 26.45400 15.52300 23.72300 1.000 22.90178 132 LEU A CA 1
ATOM 1015 C C . LEU A 1 132 ? 27.13900 15.16200 22.40500 1.000 23.85835 132 LEU A C 1
ATOM 1016 O O . LEU A 1 132 ? 28.23400 14.59300 22.40000 1.000 23.70318 132 LEU A O 1
ATOM 1021 N N . TYR A 1 133 ? 26.50200 15.44800 21.27600 1.000 21.10993 133 TYR A N 1
ATOM 1022 C CA . TYR A 1 133 ? 26.99300 14.97800 19.99100 1.000 27.44191 133 TYR A CA 1
ATOM 1023 C C . TYR A 1 133 ? 27.54000 16.12300 19.15500 1.000 25.11670 133 TYR A C 1
ATOM 1024 O O . TYR A 1 133 ? 27.47900 16.09000 17.92700 1.000 22.54610 133 TYR A O 1
ATOM 1033 N N . HIS A 1 134 ? 28.06800 17.14300 19.81900 1.000 25.54910 134 HIS A N 1
ATOM 1034 C CA . HIS A 1 134 ? 28.80200 18.21000 19.14600 1.000 27.57988 134 HIS A CA 1
ATOM 1035 C C . HIS A 1 134 ? 27.94600 18.88200 18.06800 1.000 24.11162 134 HIS A C 1
ATOM 1036 O O . HIS A 1 134 ? 28.37100 19.06200 16.92800 1.000 26.89938 134 HIS A O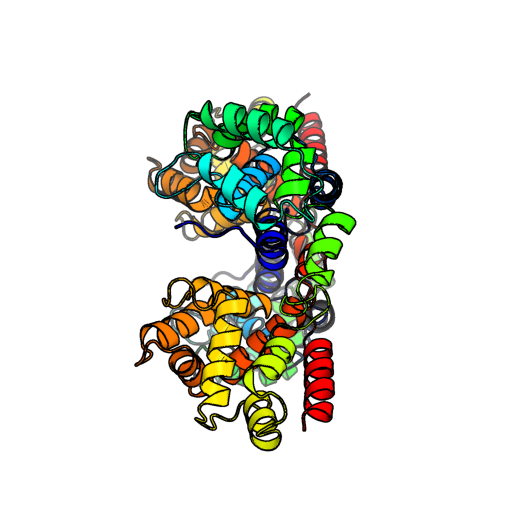 1
ATOM 1043 N N . GLY A 1 135 ? 26.73200 19.27700 18.45100 1.000 23.62581 135 GLY A N 1
ATOM 1044 C CA . GLY A 1 135 ? 25.80400 19.92000 17.54000 1.000 24.06024 135 GLY A CA 1
ATOM 1045 C C . GLY A 1 135 ? 25.72000 21.42900 17.68100 1.000 26.51535 135 GLY A C 1
ATOM 1046 O O . GLY A 1 135 ? 24.73500 22.04600 17.26000 1.000 26.11995 135 GLY A O 1
ATOM 1047 N N . THR A 1 136 ? 26.73400 22.03300 18.29200 1.000 22.86112 136 THR A N 1
ATOM 1048 C CA . THR A 1 136 ? 26.87300 23.48100 18.35500 1.000 28.79619 136 THR A CA 1
ATOM 1049 C C . THR A 1 136 ? 28.29400 23.84500 17.96200 1.000 29.66624 136 THR A C 1
ATOM 1050 O O . THR A 1 136 ? 29.24600 23.13900 18.31900 1.000 26.62388 136 THR A O 1
ATOM 1054 N N . VAL A 1 137 ? 28.42800 24.95500 17.22800 1.000 31.39491 137 VAL A N 1
ATOM 1055 C CA . VAL A 1 137 ? 29.73800 25.37600 16.74200 1.000 30.62469 137 VAL A CA 1
ATOM 1056 C C . VAL A 1 137 ? 30.64300 25.75000 17.91100 1.000 33.02645 137 VAL A C 1
ATOM 1057 O O . VAL A 1 137 ? 31.84700 25.48100 17.88000 1.000 31.54476 137 VAL A O 1
ATOM 1061 N N . GLU A 1 138 ? 30.07600 26.33100 18.97300 1.000 34.50846 138 GLU A N 1
ATOM 1062 C CA . GLU A 1 138 ? 30.85500 26.74800 20.13500 1.000 35.99645 138 GLU A CA 1
ATOM 1063 C C . GLU A 1 138 ? 31.26000 25.55200 20.98800 1.000 31.03595 138 GLU A C 1
ATOM 1064 O O . GLU A 1 138 ? 32.42800 25.42200 21.38200 1.000 26.84375 138 GLU A O 1
ATOM 1070 N N . GLY A 1 139 ? 30.30500 24.67300 21.27900 1.000 26.68033 139 GLY A N 1
ATOM 1071 C CA . GLY A 1 139 ? 30.60500 23.44700 21.98400 1.000 24.97061 139 GLY A CA 1
ATOM 1072 C C . GLY A 1 139 ? 31.64900 22.63600 21.25600 1.000 30.35156 139 GLY A C 1
ATOM 1073 O O . GLY A 1 139 ? 32.70500 22.33200 21.82100 1.000 32.10545 139 GLY A O 1
ATOM 1074 N N . ALA A 1 140 ? 31.37500 22.32000 19.98200 1.000 29.22257 140 ALA A N 1
ATOM 1075 C CA . ALA A 1 140 ? 32.29700 21.51200 19.18800 1.000 26.94260 140 ALA A CA 1
ATOM 1076 C C . ALA A 1 140 ? 33.68000 22.15100 19.10600 1.000 23.96663 140 ALA A C 1
ATOM 1077 O O . ALA A 1 140 ? 34.69300 21.44500 19.08700 1.000 24.62337 140 ALA A O 1
ATOM 1079 N N . ALA A 1 141 ? 33.74500 23.48300 19.06400 1.000 24.15101 141 ALA A N 1
ATOM 1080 C CA . ALA A 1 141 ? 35.04300 24.14600 19.02000 1.000 28.28924 141 ALA A CA 1
ATOM 1081 C C . ALA A 1 141 ? 35.80300 23.99200 20.33600 1.000 32.51460 141 ALA A C 1
ATOM 1082 O O . ALA A 1 141 ? 37.04000 23.93900 20.32300 1.000 29.49939 141 ALA A O 1
ATOM 1084 N N . ARG A 1 142 ? 35.09000 23.90600 21.47500 1.000 32.61011 142 ARG A N 1
ATOM 1085 C CA . ARG A 1 142 ? 35.75700 23.58700 22.73600 1.000 30.26199 142 ARG A CA 1
ATOM 1086 C C . ARG A 1 142 ? 36.47200 22.25100 22.64300 1.000 30.47918 142 ARG A C 1
ATOM 1087 O O . ARG A 1 142 ? 37.61000 22.11100 23.10800 1.000 36.91965 142 ARG A O 1
ATOM 1095 N N . VAL A 1 143 ? 35.81500 21.25300 22.05800 1.000 29.18993 143 VAL A N 1
ATOM 1096 C CA . VAL A 1 143 ? 36.46000 19.95700 21.89400 1.000 31.61582 143 VAL A CA 1
ATOM 1097 C C . VAL A 1 143 ? 37.64400 20.07300 20.94400 1.000 29.62470 143 VAL A C 1
ATOM 1098 O O . VAL A 1 143 ? 38.73500 19.56100 21.21800 1.000 32.00485 143 VAL A O 1
ATOM 1102 N N . TYR A 1 144 ? 37.44500 20.75700 19.81500 1.000 31.84293 144 TYR A N 1
ATOM 1103 C CA . TYR A 1 144 ? 38.51600 20.89600 18.83800 1.000 28.70297 144 TYR A CA 1
ATOM 1104 C C . TYR A 1 144 ? 39.74000 21.53100 19.47100 1.000 32.29915 144 TYR A C 1
ATOM 1105 O O . TYR A 1 144 ? 40.87300 21.14800 19.16400 1.000 30.33716 144 TYR A O 1
ATOM 1114 N N . ASN A 1 145 ? 39.53000 22.49200 20.36900 1.000 31.49079 145 ASN A N 1
ATOM 1115 C CA . ASN A 1 145 ? 40.64500 23.18900 20.98000 1.000 32.94795 145 ASN A CA 1
ATOM 1116 C C . ASN A 1 145 ? 41.34100 22.35700 22.03200 1.000 32.38599 145 ASN A C 1
ATOM 1117 O O . ASN A 1 145 ? 42.50600 22.61800 22.33200 1.000 33.92271 145 ASN A O 1
ATOM 1122 N N . SER A 1 146 ? 40.66000 21.36500 22.58900 1.000 39.15201 146 SER A N 1
ATOM 1123 C CA . SER A 1 146 ? 41.25100 20.53300 23.62600 1.000 34.84207 146 SER A CA 1
ATOM 1124 C C . SER A 1 146 ? 42.00600 19.34400 23.06000 1.000 34.61675 146 SER A C 1
ATOM 1125 O O . SER A 1 146 ? 42.91100 18.82400 23.72200 1.000 36.96419 146 SER A O 1
ATOM 1128 N N . ASP A 1 147 ? 41.63100 18.87200 21.87600 1.000 29.40840 147 ASP A N 1
ATOM 1129 C CA . ASP A 1 147 ? 42.37200 17.79800 21.21600 1.000 35.42248 147 ASP A CA 1
ATOM 1130 C C . ASP A 1 147 ? 42.90400 18.30500 19.88200 1.000 32.42791 147 ASP A C 1
ATOM 1131 O O . ASP A 1 147 ? 42.17200 18.31300 18.87500 1.000 27.11572 147 ASP A O 1
ATOM 1136 N N . PRO A 1 148 ? 44.16900 18.73600 19.82900 1.000 33.84033 148 PRO A N 1
ATOM 1137 C CA . PRO A 1 148 ? 44.73800 19.22800 18.56700 1.000 26.31233 148 PRO A CA 1
ATOM 1138 C C . PRO A 1 148 ? 45.00700 18.13100 17.55600 1.000 29.88631 148 PRO A C 1
ATOM 1139 O O . PRO A 1 148 ? 45.40700 18.44400 16.42500 1.000 30.68724 148 PRO A O 1
ATOM 1143 N N . ASN A 1 149 ? 44.81700 16.86400 17.92600 1.000 29.00046 149 ASN A N 1
ATOM 1144 C CA . ASN A 1 149 ? 44.92200 15.76200 16.97900 1.000 28.50489 149 ASN A CA 1
ATOM 1145 C C . ASN A 1 149 ? 43.62100 15.49400 16.23100 1.000 26.67572 149 ASN A C 1
ATOM 1146 O O . ASN A 1 149 ? 43.61900 14.70200 15.28500 1.000 26.24103 149 ASN A O 1
ATOM 1151 N N . LEU A 1 150 ? 42.52500 16.12900 16.62200 1.000 24.59873 150 LEU A N 1
ATOM 1152 C CA . LEU A 1 150 ? 41.31100 16.06400 15.82700 1.000 28.52400 150 LEU A CA 1
ATOM 1153 C C . LEU A 1 150 ? 41.51000 16.83100 14.52800 1.000 21.89643 150 LEU A C 1
ATOM 1154 O O . LEU A 1 150 ? 42.13400 17.89000 14.50700 1.000 27.16100 150 LEU A O 1
ATOM 1159 N N . LYS A 1 151 ? 40.98600 16.29400 13.43900 1.000 26.11009 151 LYS A N 1
ATOM 1160 C CA . LYS A 1 151 ? 41.01200 17.03100 12.18000 1.000 25.16632 151 LYS A CA 1
ATOM 1161 C C . LYS A 1 151 ? 40.04000 18.20500 12.25000 1.000 29.10042 151 LYS A C 1
ATOM 1162 O O . LYS A 1 151 ? 38.86700 18.03800 12.60600 1.000 23.05207 151 LYS A O 1
ATOM 1168 N N . ARG A 1 152 ? 40.53300 19.39700 11.91700 1.000 29.75373 152 ARG A N 1
ATOM 1169 C CA . ARG A 1 152 ? 39.72200 20.60100 11.98700 1.000 29.23769 152 ARG A CA 1
ATOM 1170 C C . ARG A 1 152 ? 38.75500 20.67300 10.79900 1.000 29.44923 152 ARG A C 1
ATOM 1171 O O . ARG A 1 152 ? 38.89600 19.96500 9.79500 1.000 27.62496 152 ARG A O 1
ATOM 1174 N N . LYS A 1 153 ? 37.76600 21.56300 10.91600 1.000 24.92412 153 LYS A N 1
ATOM 1175 C CA . LYS A 1 153 ? 36.68800 21.59900 9.93500 1.000 29.18502 153 LYS A CA 1
ATOM 1176 C C . LYS A 1 153 ? 37.16400 22.07600 8.57000 1.000 33.76886 153 LYS A C 1
ATOM 1177 O O . LYS A 1 153 ? 36.60200 21.66700 7.54600 1.000 33.02232 153 LYS A O 1
ATOM 1183 N N . ASN A 1 154 ? 38.16600 22.94600 8.51900 1.000 34.08370 154 ASN A N 1
ATOM 1184 C CA . ASN A 1 154 ? 38.62100 23.49600 7.24400 1.000 32.76000 154 ASN A CA 1
ATOM 1185 C C . ASN A 1 154 ? 40.03700 23.03400 6.92700 1.000 32.07024 154 ASN A C 1
ATOM 1186 O O . ASN A 1 154 ? 40.87300 23.78500 6.42000 1.000 35.81367 154 ASN A O 1
ATOM 1191 N N . GLU A 1 155 ? 40.30800 21.77100 7.21900 1.000 26.39565 155 GLU A N 1
ATOM 1192 C CA . GLU A 1 155 ? 41.61500 21.16800 7.03400 1.000 28.25420 155 GLU A CA 1
ATOM 1193 C C . GLU A 1 155 ? 41.41200 19.93200 6.17000 1.000 26.93548 155 GLU A C 1
ATOM 1194 O O . GLU A 1 155 ? 40.60100 19.06500 6.51300 1.000 26.57104 155 GLU A O 1
ATOM 1200 N N . SER A 1 156 ? 42.09800 19.88400 5.03000 1.000 20.82734 156 SER A N 1
ATOM 1201 C CA . SER A 1 156 ? 42.07600 18.70100 4.18600 1.000 20.66451 156 SER A CA 1
ATOM 1202 C C . SER A 1 156 ? 42.45400 17.47300 4.99900 1.000 21.52914 156 SER A C 1
ATOM 1203 O O . SER A 1 156 ? 43.43400 17.48600 5.75000 1.000 20.35277 156 SER A O 1
ATOM 1206 N N . LEU A 1 157 ? 41.64300 16.41900 4.87200 1.000 22.08497 157 LEU A N 1
ATOM 1207 C CA . LEU A 1 157 ? 42.05600 15.11400 5.37100 1.000 22.39852 157 LEU A CA 1
ATOM 1208 C C . LEU A 1 157 ? 43.44300 14.74800 4.86500 1.000 25.08773 157 LEU A C 1
ATOM 1209 O O . LEU A 1 157 ? 44.21600 14.08900 5.57500 1.000 27.50647 157 LEU A O 1
ATOM 1214 N N . PHE A 1 158 ? 43.78200 15.16600 3.64400 1.000 18.10843 158 PHE A N 1
ATOM 1215 C CA . PHE A 1 158 ? 45.03400 14.71500 3.06400 1.000 21.09196 158 PHE A CA 1
ATOM 1216 C C . PHE A 1 158 ? 46.22300 15.38000 3.75100 1.000 19.60668 158 PHE A C 1
ATOM 1217 O O . PHE A 1 158 ? 47.19900 14.71000 4.11000 1.000 20.03658 158 PHE A O 1
ATOM 1225 N N . THR A 1 159 ? 46.16200 16.69400 3.95500 1.000 17.24460 159 THR A N 1
ATOM 1226 C CA . THR A 1 159 ? 47.27400 17.34800 4.63200 1.000 19.39187 159 THR A CA 1
ATOM 1227 C C . THR A 1 159 ? 47.31600 16.97600 6.10700 1.000 23.70357 159 THR A C 1
ATOM 1228 O O . THR A 1 159 ? 48.39700 16.91700 6.70000 1.000 23.99302 159 THR A O 1
ATOM 1232 N N . TYR A 1 160 ? 46.15400 16.70800 6.70500 1.000 24.08342 160 TYR A N 1
ATOM 1233 C CA . TYR A 1 160 ? 46.10700 16.18600 8.06200 1.000 20.91594 160 TYR A CA 1
ATOM 1234 C C . TYR A 1 160 ? 46.85700 14.86300 8.17500 1.000 23.49451 160 TYR A C 1
ATOM 1235 O O . TYR A 1 160 ? 47.69100 14.67800 9.07300 1.000 22.31510 160 TYR A O 1
ATOM 1244 N N . CYS A 1 161 ? 46.56800 13.92300 7.27300 1.000 21.83308 161 CYS A N 1
ATOM 1245 C CA . CYS A 1 161 ? 47.26900 12.64100 7.30100 1.000 23.54660 161 CYS A CA 1
ATOM 1246 C C . CYS A 1 161 ? 48.76300 12.79600 7.02100 1.000 25.10958 161 CYS A C 1
ATOM 1247 O O . CYS A 1 161 ? 49.58900 12.17100 7.70200 1.000 21.87756 161 CYS A O 1
ATOM 1250 N N . GLU A 1 162 ? 49.12900 13.61200 6.01800 1.000 24.19772 162 GLU A N 1
ATOM 1251 C CA . GLU A 1 162 ? 50.54200 13.84600 5.71200 1.000 25.76432 162 GLU A CA 1
ATOM 1252 C C . GLU A 1 162 ? 51.30400 14.32100 6.94100 1.000 27.54923 162 GLU A C 1
ATOM 1253 O O . GLU A 1 162 ? 52.44100 13.89000 7.18700 1.000 21.05940 162 GLU A O 1
ATOM 1259 N N . LYS A 1 163 ? 50.69000 15.22000 7.71500 1.000 24.04449 163 LYS A N 1
ATOM 1260 C CA . LYS A 1 163 ? 51.34000 15.77000 8.89500 1.000 25.48118 163 LYS A CA 1
ATOM 1261 C C . LYS A 1 163 ? 51.57600 14.68300 9.93600 1.000 29.48523 163 LYS A C 1
ATOM 1262 O O . LYS A 1 163 ? 52.70100 14.49100 10.40800 1.000 27.52397 163 LYS A O 1
ATOM 1268 N N . HIS A 1 164 ? 50.53500 13.92500 10.26200 1.000 27.08463 164 HIS A N 1
ATOM 1269 C CA . HIS A 1 164 ? 50.64800 12.96400 11.35000 1.000 26.42102 164 HIS A CA 1
ATOM 1270 C C . HIS A 1 164 ? 51.48300 11.75800 10.96300 1.000 29.65906 164 HIS A C 1
ATOM 1271 O O . HIS A 1 164 ? 52.12300 11.15700 11.83000 1.000 31.64980 164 HIS A O 1
ATOM 1278 N N . VAL A 1 165 ? 51.50100 11.38700 9.68500 1.000 25.36309 165 VAL A N 1
ATOM 1279 C CA . VAL A 1 165 ? 52.26800 10.21800 9.27500 1.000 24.32167 165 VAL A CA 1
ATOM 1280 C C . VAL A 1 165 ? 53.72500 10.57300 8.99400 1.000 26.23607 165 VAL A C 1
ATOM 1281 O O . VAL A 1 165 ? 54.63100 9.82900 9.36500 1.000 25.11964 165 VAL A O 1
ATOM 1285 N N . TYR A 1 166 ? 53.95200 11.67700 8.31300 1.000 29.37057 166 TYR A N 1
ATOM 1286 C CA . TYR A 1 166 ? 55.31800 12.01800 7.85100 1.000 36.49620 166 TYR A CA 1
ATOM 1287 C C . TYR A 1 166 ? 56.11900 12.78300 8.89800 1.000 38.68832 166 TYR A C 1
ATOM 1288 O O . TYR A 1 166 ? 57.28800 12.54400 8.93900 1.000 41.61824 166 TYR A O 1
ATOM 1297 N N . GLY A 1 167 ? 55.48100 13.59500 9.73100 1.000 32.93351 167 GLY A N 1
ATOM 1298 C CA . GLY A 1 167 ? 56.18500 14.43400 10.70500 1.000 31.34557 167 GLY A CA 1
ATOM 1299 C C . GLY A 1 167 ? 57.06800 15.41400 9.99000 1.000 35.28029 167 GLY A C 1
ATOM 1300 O O . GLY A 1 167 ? 56.62200 15.98500 9.05000 1.000 35.37880 167 GLY A O 1
ATOM 1301 N N . ASP A 1 168 ? 58.30300 15.60300 10.43100 1.000 44.79491 168 ASP A N 1
ATOM 1302 C CA . ASP A 1 168 ? 59.18200 16.50700 9.64800 1.000 46.31300 168 ASP A CA 1
ATOM 1303 C C . ASP A 1 168 ? 60.17900 15.66900 8.84800 1.000 38.86106 168 ASP A C 1
ATOM 1304 O O . ASP A 1 168 ? 61.07000 16.22900 8.28000 1.000 41.76366 168 ASP A O 1
ATOM 1309 N N . GLN A 1 169 ? 59.95600 14.37100 8.78600 1.000 39.40852 169 GLN A N 1
ATOM 1310 C CA . GLN A 1 169 ? 60.85500 13.41600 8.09500 1.000 45.19026 169 GLN A CA 1
ATOM 1311 C C . GLN A 1 169 ? 60.32000 13.02500 6.71800 1.000 40.54864 169 GLN A C 1
ATOM 1312 O O . GLN A 1 169 ? 59.15800 13.21000 6.47100 1.000 35.06765 169 GLN A O 1
ATOM 1318 N N . ASN A 1 170 ? 61.21500 12.53200 5.87400 1.000 36.10796 170 ASN A N 1
ATOM 1319 C CA . ASN A 1 170 ? 60.93400 12.02000 4.51200 1.000 31.14361 170 ASN A CA 1
ATOM 1320 C C . ASN A 1 170 ? 60.10100 12.98700 3.67100 1.000 31.39858 170 ASN A C 1
ATOM 1321 O O . ASN A 1 170 ? 59.16900 12.55800 3.06600 1.000 32.29198 170 ASN A O 1
ATOM 1326 N N . ARG A 1 171 ? 60.48000 14.24800 3.59900 1.000 31.80616 171 ARG A N 1
ATOM 1327 C CA . ARG A 1 171 ? 59.71500 15.24100 2.80900 1.000 32.85197 171 ARG A CA 1
ATOM 1328 C C . ARG A 1 171 ? 59.66900 14.87000 1.31100 1.000 33.68301 171 ARG A C 1
ATOM 1329 O O . ARG A 1 171 ? 58.68700 15.16400 0.65800 1.000 30.66745 171 ARG A O 1
ATOM 1332 N N . GLU A 1 172 ? 60.71500 14.24900 0.80200 1.000 28.41986 172 GLU A N 1
ATOM 1333 C CA . GLU A 1 172 ? 60.75800 13.89800 -0.61300 1.000 37.31352 172 GLU A CA 1
ATOM 1334 C C . GLU A 1 172 ? 59.83400 12.72700 -0.91500 1.000 33.70757 172 GLU A C 1
ATOM 1335 O O . GLU A 1 172 ? 59.15600 12.71700 -1.95000 1.000 33.00426 172 GLU A O 1
ATOM 1337 N N . ASP A 1 173 ? 59.80500 11.72300 -0.03600 1.000 25.96587 173 ASP A N 1
ATOM 1338 C CA . ASP A 1 173 ? 58.88100 10.61400 -0.24600 1.000 25.64267 173 ASP A CA 1
ATOM 1339 C C . ASP A 1 173 ? 57.43900 11.09300 -0.17900 1.000 29.79141 173 ASP A C 1
ATOM 1340 O O . ASP A 1 173 ? 56.59800 10.66600 -0.97700 1.000 31.83570 173 ASP A O 1
ATOM 1345 N N . MET A 1 174 ? 57.14300 11.99500 0.76300 1.000 29.22326 174 MET A N 1
ATOM 1346 C CA . MET A 1 174 ? 55.81000 12.58600 0.86200 1.000 28.70813 174 MET A CA 1
ATOM 1347 C C . MET A 1 174 ? 55.42600 13.30800 -0.43100 1.000 29.94364 174 MET A C 1
ATOM 1348 O O . MET A 1 174 ? 54.30400 13.15100 -0.94500 1.000 25.83653 174 MET A O 1
ATOM 1353 N N . CYS A 1 175 ? 56.35200 14.09900 -0.97700 1.000 32.33926 175 CYS A N 1
ATOM 1354 C CA . CYS A 1 175 ? 56.14100 14.70900 -2.28600 1.000 25.53700 175 CYS A CA 1
ATOM 1355 C C . CYS A 1 175 ? 55.89600 13.64900 -3.35300 1.000 28.67842 175 CYS A C 1
ATOM 1356 O O . CYS A 1 175 ? 54.98600 13.77900 -4.18400 1.000 26.10189 175 CYS A O 1
ATOM 1359 N N . ARG A 1 176 ? 56.70000 12.58200 -3.34500 1.000 31.59169 176 ARG A N 1
ATOM 1360 C CA . ARG A 1 176 ? 56.48600 11.49600 -4.29800 1.000 29.13378 176 ARG A CA 1
ATOM 1361 C C . ARG A 1 176 ? 55.10700 10.86600 -4.11000 1.000 29.55703 176 ARG A C 1
ATOM 1362 O O . ARG A 1 176 ? 54.39900 10.59600 -5.08700 1.000 24.58960 176 ARG A O 1
ATOM 1365 N N . GLY A 1 177 ? 54.70500 10.62800 -2.86100 1.000 26.66240 177 GLY A N 1
ATOM 1366 C CA . GLY A 1 177 ? 53.40500 10.03100 -2.62800 1.000 25.54343 177 GLY A CA 1
ATOM 1367 C C . GLY A 1 177 ? 52.27900 10.91400 -3.12500 1.000 25.60361 177 GLY A C 1
ATOM 1368 O O . GLY A 1 177 ? 51.34400 10.43600 -3.76600 1.000 23.33001 177 GLY A O 1
ATOM 1369 N N . ARG A 1 178 ? 52.36600 12.22100 -2.84900 1.000 24.22432 178 ARG A N 1
ATOM 1370 C CA . ARG A 1 178 ? 51.35800 13.16500 -3.32000 1.000 21.93292 178 ARG A CA 1
ATOM 1371 C C . ARG A 1 178 ? 51.34500 13.28600 -4.84600 1.000 26.43260 178 ARG A C 1
ATOM 1372 O O . ARG A 1 178 ? 50.31300 13.62700 -5.42900 1.000 24.50687 178 ARG A O 1
ATOM 1380 N N . ARG A 1 179 ? 52.46200 13.01600 -5.52000 1.000 27.79346 179 ARG A N 1
ATOM 1381 C CA . ARG A 1 179 ? 52.44800 13.00400 -6.97600 1.000 26.63240 179 ARG A CA 1
ATOM 1382 C C . ARG A 1 179 ? 52.04000 11.65100 -7.53700 1.000 26.64536 179 ARG A C 1
ATOM 1383 O O . ARG A 1 179 ? 52.32600 11.36100 -8.70600 1.000 28.31188 179 ARG A O 1
ATOM 1391 N N . TYR A 1 180 ? 51.39200 10.81700 -6.72200 1.000 24.78837 180 TYR A N 1
ATOM 1392 C CA . TYR A 1 180 ? 50.79200 9.55100 -7.13800 1.000 33.39465 180 TYR A CA 1
ATOM 1393 C C . TYR A 1 180 ? 51.81700 8.49100 -7.53400 1.000 32.41302 180 TYR A C 1
ATOM 1394 O O . TYR A 1 180 ? 51.45400 7.48600 -8.15900 1.000 31.10743 180 TYR A O 1
ATOM 1403 N N . GLU A 1 181 ? 53.08900 8.65900 -7.18600 1.000 31.09059 181 GLU A N 1
ATOM 1404 C CA . GLU A 1 181 ? 54.03900 7.57800 -7.39300 1.000 29.57596 181 GLU A CA 1
ATOM 1405 C C . GLU A 1 181 ? 53.90800 6.55400 -6.27100 1.000 29.30502 181 GLU A C 1
ATOM 1406 O O . GLU A 1 181 ? 53.65000 6.90600 -5.11400 1.000 27.71733 181 GLU A O 1
ATOM 1412 N N . LEU A 1 182 ? 54.04600 5.27400 -6.63100 1.000 31.38220 182 LEU A N 1
ATOM 1413 C CA . LEU A 1 182 ? 53.88100 4.16900 -5.68700 1.000 28.13073 182 LEU A CA 1
ATOM 1414 C C . LEU A 1 182 ? 55.24800 3.83800 -5.09000 1.000 27.74772 182 LEU A C 1
ATOM 1415 O O . LEU A 1 182 ? 55.88200 2.83500 -5.42100 1.000 32.53323 182 LEU A O 1
ATOM 1420 N N . THR A 1 183 ? 55.70300 4.70600 -4.17900 1.000 25.06156 183 THR A N 1
ATOM 1421 C CA . THR A 1 183 ? 57.04100 4.55300 -3.61300 1.000 28.76605 183 THR A CA 1
ATOM 1422 C C . THR A 1 183 ? 57.17400 3.29600 -2.75800 1.000 31.00370 183 THR A C 1
ATOM 1423 O O . THR A 1 183 ? 58.28000 2.76400 -2.62200 1.000 36.13007 183 THR A O 1
ATOM 1427 N N . GLY A 1 184 ? 56.08600 2.82300 -2.15200 1.000 29.47809 184 GLY A N 1
ATOM 1428 C CA . GLY A 1 184 ? 56.13200 1.61100 -1.35400 1.000 23.88397 184 GLY A CA 1
ATOM 1429 C C . GLY A 1 184 ? 56.67700 1.77000 0.04900 1.000 31.31539 184 GLY A C 1
ATOM 1430 O O . GLY A 1 184 ? 56.76600 0.76900 0.77400 1.000 32.55302 184 GLY A O 1
ATOM 1431 N N . SER A 1 185 ? 57.04300 2.98600 0.45900 1.000 28.52972 185 SER A N 1
ATOM 1432 C CA . SER A 1 185 ? 57.57000 3.21700 1.79800 1.000 28.92523 185 SER A CA 1
ATOM 1433 C C . SER A 1 185 ? 56.51600 2.91400 2.85800 1.000 29.11461 185 SER A C 1
ATOM 1434 O O . SER A 1 185 ? 55.31000 2.99200 2.60900 1.000 32.04666 185 SER A O 1
ATOM 1437 N N . ASP A 1 186 ? 56.99400 2.57100 4.06100 1.000 31.22152 186 ASP A N 1
ATOM 1438 C CA . ASP A 1 186 ? 56.10100 2.43400 5.20900 1.000 32.32125 186 ASP A CA 1
ATOM 1439 C C . ASP A 1 186 ? 55.22000 3.66800 5.35900 1.000 29.89388 186 ASP A C 1
ATOM 1440 O O . ASP A 1 186 ? 54.02100 3.55500 5.64500 1.000 29.39317 186 ASP A O 1
ATOM 1445 N N . GLU A 1 187 ? 55.79600 4.85700 5.15000 1.000 26.72930 187 GLU A N 1
ATOM 1446 C CA . GLU A 1 187 ? 55.05100 6.09100 5.37600 1.000 28.66760 187 GLU A CA 1
ATOM 1447 C C . GLU A 1 187 ? 53.90000 6.23900 4.39100 1.000 29.30007 187 GLU A C 1
ATOM 1448 O O . GLU A 1 187 ? 52.75500 6.48500 4.79400 1.000 32.02798 187 GLU A O 1
ATOM 1454 N N . LEU A 1 188 ? 54.18200 6.11800 3.09200 1.000 27.60144 188 LEU A N 1
ATOM 1455 C CA . LEU A 1 188 ? 53.10100 6.21300 2.11600 1.000 28.59389 188 LEU A CA 1
ATOM 1456 C C . LEU A 1 188 ? 51.99900 5.21400 2.42700 1.000 25.58789 188 LEU A C 1
ATOM 1457 O O . LEU A 1 188 ? 50.81400 5.54500 2.34200 1.000 29.74552 188 LEU A O 1
ATOM 1462 N N . ARG A 1 189 ? 52.37300 3.98800 2.80600 1.000 26.18550 189 ARG A N 1
ATOM 1463 C CA . ARG A 1 189 ? 51.37800 2.97200 3.12600 1.000 28.45725 189 ARG A CA 1
ATOM 1464 C C . ARG A 1 189 ? 50.49500 3.42000 4.28100 1.000 30.08136 189 ARG A C 1
ATOM 1465 O O . ARG A 1 189 ? 49.26600 3.31600 4.21000 1.000 30.58770 189 ARG A O 1
ATOM 1473 N N . ASN A 1 190 ? 51.10700 3.92600 5.35700 1.000 25.76830 190 ASN A N 1
ATOM 1474 C CA . ASN A 1 190 ? 50.32200 4.44800 6.46700 1.000 27.34179 190 ASN A CA 1
ATOM 1475 C C . ASN A 1 190 ? 49.61100 5.73600 6.09200 1.000 28.85450 190 ASN A C 1
ATOM 1476 O O . ASN A 1 190 ? 48.53900 6.03200 6.63900 1.000 24.44943 190 ASN A O 1
ATOM 1481 N N . MET A 1 191 ? 50.18200 6.50000 5.15800 1.000 27.23323 191 MET A N 1
ATOM 1482 C CA . MET A 1 191 ? 49.48400 7.66000 4.61300 1.000 24.60026 191 MET A CA 1
ATOM 1483 C C . MET A 1 191 ? 48.19300 7.24500 3.91100 1.000 25.85927 191 MET A C 1
ATOM 1484 O O . MET A 1 191 ? 47.12900 7.83700 4.13100 1.000 20.88317 191 MET A O 1
ATOM 1489 N N . ILE A 1 192 ? 48.27600 6.22900 3.04600 1.000 28.71065 192 ILE A N 1
ATOM 1490 C CA . ILE A 1 192 ? 47.09800 5.74600 2.33400 1.000 25.27199 192 ILE A CA 1
ATOM 1491 C C . ILE A 1 192 ? 46.08100 5.17900 3.31300 1.000 22.39264 192 ILE A C 1
ATOM 1492 O O . ILE A 1 192 ? 44.87000 5.38500 3.16800 1.000 22.41403 192 ILE A O 1
ATOM 1497 N N . GLU A 1 193 ? 46.55000 4.46000 4.32800 1.000 25.74854 193 GLU A N 1
ATOM 1498 C CA . GLU A 1 193 ? 45.62800 3.94200 5.32900 1.000 25.04879 193 GLU A CA 1
ATOM 1499 C C . GLU A 1 193 ? 44.95200 5.08200 6.08500 1.000 22.19181 193 GLU A C 1
ATOM 1500 O O . GLU A 1 193 ? 43.73100 5.08200 6.27800 1.000 25.29789 193 GLU A O 1
ATOM 1506 N N . CYS A 1 194 ? 45.73000 6.07800 6.50500 1.000 23.99656 194 CYS A N 1
ATOM 1507 C CA . CYS A 1 194 ? 45.14400 7.22300 7.19800 1.000 24.10461 194 CYS A CA 1
ATOM 1508 C C . CYS A 1 194 ? 44.07400 7.88600 6.33800 1.000 23.71056 194 CYS A C 1
ATOM 1509 O O . CYS A 1 194 ? 42.98300 8.19200 6.82300 1.000 21.23013 194 CYS A O 1
ATOM 1512 N N . VAL A 1 195 ? 44.36100 8.08800 5.04200 1.000 25.73131 195 VAL A N 1
ATOM 1513 C CA . VAL A 1 195 ? 43.39300 8.73600 4.15600 1.000 21.61108 195 VAL A CA 1
ATOM 1514 C C . VAL A 1 195 ? 42.16600 7.85200 3.97000 1.000 22.50481 195 VAL A C 1
ATOM 1515 O O . VAL A 1 195 ? 41.02300 8.32200 4.07300 1.000 19.25452 195 VAL A O 1
ATOM 1519 N N . PHE A 1 196 ? 42.37800 6.55000 3.74500 1.000 24.29269 196 PHE A N 1
ATOM 1520 C CA . PHE A 1 196 ? 41.25000 5.65700 3.48800 1.000 22.52165 196 PHE A CA 1
ATOM 1521 C C . PHE A 1 196 ? 40.30900 5.57500 4.68600 1.000 21.02367 196 PHE A C 1
ATOM 1522 O O . PHE A 1 196 ? 39.09500 5.42600 4.50500 1.000 25.07632 196 PHE A O 1
ATOM 1530 N N . ARG A 1 197 ? 40.83200 5.67400 5.91200 1.000 23.69372 197 ARG A N 1
ATOM 1531 C CA . ARG A 1 197 ? 39.94300 5.63300 7.07300 1.000 22.98205 197 ARG A CA 1
ATOM 1532 C C . ARG A 1 197 ? 39.12500 6.91500 7.18200 1.000 20.49015 197 ARG A C 1
ATOM 1533 O O . ARG A 1 197 ? 37.91800 6.86500 7.43200 1.000 24.48297 197 ARG A O 1
ATOM 1536 N N . GLY A 1 198 ? 39.75900 8.07000 6.99100 1.000 20.01353 198 GLY A N 1
ATOM 1537 C CA . GLY A 1 198 ? 39.02800 9.32600 7.06600 1.000 19.04332 198 GLY A CA 1
ATOM 1538 C C . GLY A 1 198 ? 37.97300 9.48300 5.98800 1.000 19.32938 198 GLY A C 1
ATOM 1539 O O . GLY A 1 198 ? 36.97000 10.17000 6.19200 1.000 22.01284 198 GLY A O 1
ATOM 1540 N N . LEU A 1 199 ? 38.19000 8.87400 4.82200 1.000 24.41341 199 LEU A N 1
ATOM 1541 C CA . LEU A 1 199 ? 37.21200 8.94900 3.74900 1.000 21.66705 199 LEU A CA 1
ATOM 1542 C C . LEU A 1 199 ? 36.11900 7.90700 3.89200 1.000 24.73038 199 LEU A C 1
ATOM 1543 O O . LEU A 1 199 ? 35.14900 7.94300 3.11800 1.000 19.04891 199 LEU A O 1
ATOM 1548 N N . ARG A 1 200 ? 36.26100 6.99900 4.86700 1.000 20.57447 200 ARG A N 1
ATOM 1549 C CA . ARG A 1 200 ? 35.39000 5.83800 5.01400 1.000 24.16389 200 ARG A CA 1
ATOM 1550 C C . ARG A 1 200 ? 35.42100 4.96000 3.76100 1.000 26.13791 200 ARG A C 1
ATOM 1551 O O . ARG A 1 200 ? 34.43600 4.29800 3.43200 1.000 23.46417 200 ARG A O 1
ATOM 1559 N N . TYR A 1 201 ? 36.55700 4.98000 3.04600 1.000 27.80512 201 TYR A N 1
ATOM 1560 C CA . TYR A 1 201 ? 36.85900 3.95200 2.05300 1.000 25.67007 201 TYR A CA 1
ATOM 1561 C C . TYR A 1 201 ? 37.04600 2.59600 2.71500 1.000 28.34524 201 TYR A C 1
ATOM 1562 O O . TYR A 1 201 ? 36.77200 1.55500 2.10800 1.000 30.70216 201 TYR A O 1
ATOM 1571 N N . ILE A 1 202 ? 37.55500 2.59200 3.93600 1.000 28.68966 202 ILE A N 1
ATOM 1572 C CA . ILE A 1 202 ? 37.69300 1.39500 4.74800 1.000 30.44875 202 ILE A CA 1
ATOM 1573 C C . ILE A 1 202 ? 36.92800 1.65300 6.03600 1.000 37.63327 202 ILE A C 1
ATOM 1574 O O . ILE A 1 202 ? 36.95100 2.77100 6.56200 1.000 39.11978 202 ILE A O 1
ATOM 1578 N N . LYS A 1 203 ? 36.20600 0.64500 6.51400 1.000 43.28772 203 LYS A N 1
ATOM 1579 C CA . LYS A 1 203 ? 35.54900 0.74400 7.81000 1.000 43.96398 203 LYS A CA 1
ATOM 1580 C C . LYS A 1 203 ? 35.39200 -0.65700 8.37700 1.000 48.06930 203 LYS A C 1
ATOM 1581 O O . LYS A 1 203 ? 35.18200 -1.62100 7.63100 1.000 38.76066 203 LYS A O 1
ATOM 1584 N N . HIS A 1 204 ? 35.52700 -0.75700 9.70100 1.000 54.21840 204 HIS A N 1
ATOM 1585 C CA . HIS A 1 204 ? 35.61900 -2.03700 10.39700 1.000 51.69108 204 HIS A CA 1
ATOM 1586 C C . HIS A 1 204 ? 36.70600 -2.92500 9.79200 1.000 49.69022 204 HIS A C 1
ATOM 1587 O O . HIS A 1 204 ? 36.68500 -4.14900 9.96000 1.000 54.80383 204 HIS A O 1
ATOM 1590 N N . GLY A 1 205 ? 37.66200 -2.31900 9.08400 1.000 43.95662 205 GLY A N 1
ATOM 1591 C CA . GLY A 1 205 ? 38.76100 -3.04200 8.47900 1.000 43.11997 205 GLY A CA 1
ATOM 1592 C C . GLY A 1 205 ? 38.50600 -3.59000 7.09300 1.000 38.96451 205 GLY A C 1
ATOM 1593 O O . GLY A 1 205 ? 39.40900 -4.19700 6.51100 1.000 37.02552 205 GLY A O 1
ATOM 1594 N N . ASP A 1 206 ? 37.31400 -3.41100 6.54700 1.000 38.96679 206 ASP A N 1
ATOM 1595 C CA . ASP A 1 206 ? 36.98100 -3.92800 5.23300 1.000 36.16088 206 ASP A CA 1
ATOM 1596 C C . ASP A 1 206 ? 36.80700 -2.77600 4.25400 1.000 33.96125 206 ASP A C 1
ATOM 1597 O O . ASP A 1 206 ? 36.36200 -1.68600 4.62300 1.000 36.19163 206 ASP A O 1
ATOM 1602 N N . ILE A 1 207 ? 37.17200 -3.01500 2.99600 1.000 29.64457 207 ILE A N 1
ATOM 1603 C CA . ILE A 1 207 ? 37.02200 -1.96400 2.00700 1.000 28.31664 207 ILE A CA 1
ATOM 1604 C C . ILE A 1 207 ? 35.54400 -1.72000 1.75900 1.000 26.68846 207 ILE A C 1
ATOM 1605 O O . ILE A 1 207 ? 34.72100 -2.64600 1.78500 1.000 26.03821 207 ILE A O 1
ATOM 1610 N N . ASN A 1 208 ? 35.20200 -0.46500 1.53200 1.000 27.22338 208 ASN A N 1
ATOM 1611 C CA . ASN A 1 208 ? 33.83200 -0.02800 1.30000 1.000 31.55549 208 ASN A CA 1
ATOM 1612 C C . ASN A 1 208 ? 33.77000 0.43700 -0.15700 1.000 23.08159 208 ASN A C 1
ATOM 1613 O O . ASN A 1 208 ? 33.97200 1.61100 -0.45600 1.000 22.43699 208 ASN A O 1
ATOM 1618 N N . ILE A 1 209 ? 33.48200 -0.50500 -1.06000 1.000 25.03184 209 ILE A N 1
ATOM 1619 C CA . ILE A 1 209 ? 33.51800 -0.22300 -2.49600 1.000 23.65716 209 ILE A CA 1
ATOM 1620 C C . ILE A 1 209 ? 32.46600 0.80300 -2.89700 1.000 22.82778 209 ILE A C 1
ATOM 1621 O O . ILE A 1 209 ? 32.68600 1.61000 -3.81000 1.000 26.91387 209 ILE A O 1
ATOM 1626 N N . ASP A 1 210 ? 31.32100 0.80700 -2.21900 1.000 26.47270 210 ASP A N 1
ATOM 1627 C CA . ASP A 1 210 ? 30.30700 1.82600 -2.46800 1.000 26.66007 210 ASP A CA 1
ATOM 1628 C C . ASP A 1 210 ? 30.86800 3.23800 -2.30100 1.000 25.79447 210 ASP A C 1
ATOM 1629 O O . ASP A 1 210 ? 30.57300 4.13300 -3.10700 1.000 22.69464 210 ASP A O 1
ATOM 1634 N N . GLU A 1 211 ? 31.67700 3.45800 -1.26200 1.000 23.60382 211 GLU A N 1
ATOM 1635 C CA . GLU A 1 211 ? 32.17600 4.80500 -0.99100 1.000 24.60019 211 GLU A CA 1
ATOM 1636 C C . GLU A 1 211 ? 33.11600 5.28400 -2.09900 1.000 20.15288 211 GLU A C 1
ATOM 1637 O O . GLU A 1 211 ? 33.10500 6.46500 -2.46400 1.000 20.93589 211 GLU A O 1
ATOM 1643 N N . ILE A 1 212 ? 33.91500 4.38500 -2.67200 1.000 19.51701 212 ILE A N 1
ATOM 1644 C CA . ILE A 1 212 ? 34.78600 4.80900 -3.76400 1.000 20.84858 212 ILE A CA 1
ATOM 1645 C C . ILE A 1 212 ? 33.97600 5.06200 -5.03500 1.000 21.93282 212 ILE A C 1
ATOM 1646 O O . ILE A 1 212 ? 34.20000 6.06200 -5.72200 1.000 21.92090 212 ILE A O 1
ATOM 1651 N N . VAL A 1 213 ? 33.01100 4.18400 -5.35600 1.000 18.78624 213 VAL A N 1
ATOM 1652 C CA . VAL A 1 213 ? 32.13700 4.42800 -6.50900 1.000 20.42898 213 VAL A CA 1
ATOM 1653 C C . VAL A 1 213 ? 31.50200 5.80900 -6.40800 1.000 22.44254 213 VAL A C 1
ATOM 1654 O O . VAL A 1 213 ? 31.42800 6.55600 -7.39500 1.000 19.54930 213 VAL A O 1
ATOM 1658 N N . ARG A 1 214 ? 31.05500 6.17400 -5.19900 1.000 20.87947 214 ARG A N 1
ATOM 1659 C CA . ARG A 1 214 ? 30.43400 7.47400 -4.96500 1.000 20.73964 214 ARG A CA 1
ATOM 1660 C C . ARG A 1 214 ? 31.35500 8.62500 -5.36800 1.000 22.52838 214 ARG A C 1
ATOM 1661 O O . ARG A 1 214 ? 30.89900 9.62500 -5.92700 1.000 22.37273 214 ARG A O 1
ATOM 1669 N N . ASP A 1 215 ? 32.65400 8.50600 -5.09400 1.000 21.14737 215 ASP A N 1
ATOM 1670 C CA . ASP A 1 215 ? 33.57800 9.55700 -5.50400 1.000 24.17940 215 ASP A CA 1
ATOM 1671 C C . ASP A 1 215 ? 33.76900 9.59800 -7.02000 1.000 20.94964 215 ASP A C 1
ATOM 1672 O O . ASP A 1 215 ? 34.07500 10.66000 -7.57000 1.000 19.87350 215 ASP A O 1
ATOM 1677 N N . PHE A 1 216 ? 33.60300 8.46900 -7.71600 1.000 22.92216 216 PHE A N 1
ATOM 1678 C CA . PHE A 1 216 ? 33.57200 8.52800 -9.17500 1.000 23.19024 216 PHE A CA 1
ATOM 1679 C C . PHE A 1 216 ? 32.28400 9.18200 -9.66400 1.000 23.22087 216 PHE A C 1
ATOM 1680 O O . PHE A 1 216 ? 32.31200 9.97800 -10.61000 1.000 22.34520 216 PHE A O 1
ATOM 1688 N N . ASP A 1 217 ? 31.14900 8.88500 -9.01700 1.000 22.31251 217 ASP A N 1
ATOM 1689 C CA . ASP A 1 217 ? 29.90700 9.56400 -9.38600 1.000 26.69279 217 ASP A CA 1
ATOM 1690 C C . ASP A 1 217 ? 30.07800 11.07000 -9.28700 1.000 27.00984 217 ASP A C 1
ATOM 1691 O O . ASP A 1 217 ? 29.62000 11.82000 -10.16000 1.000 21.30641 217 ASP A O 1
ATOM 1696 N N . HIS A 1 218 ? 30.77300 11.52400 -8.23900 1.000 23.82987 218 HIS A N 1
ATOM 1697 C CA . HIS A 1 218 ? 30.92300 12.95100 -7.99500 1.000 21.58417 218 HIS A CA 1
ATOM 1698 C C . HIS A 1 218 ? 31.69700 13.67300 -9.09300 1.000 25.37115 218 HIS A C 1
ATOM 1699 O O . HIS A 1 218 ? 31.48400 14.87700 -9.27500 1.000 23.73036 218 HIS A O 1
ATOM 1706 N N . ILE A 1 219 ? 32.57400 12.98500 -9.82500 1.000 20.65471 219 ILE A N 1
ATOM 1707 C CA . ILE A 1 219 ? 33.25400 13.59400 -10.95800 1.000 22.01968 219 ILE A CA 1
ATOM 1708 C C . ILE A 1 219 ? 32.50000 13.32800 -12.26200 1.000 25.19077 219 ILE A C 1
ATOM 1709 O O . ILE A 1 219 ? 33.05300 13.51800 -13.34100 1.000 21.00910 219 ILE A O 1
ATOM 1714 N N . ASN A 1 220 ? 31.24400 12.87900 -12.16500 1.000 24.75791 220 ASN A N 1
ATOM 1715 C CA . ASN A 1 220 ? 30.38300 12.57800 -13.30700 1.000 23.47873 220 ASN A CA 1
ATOM 1716 C C . ASN A 1 220 ? 30.88600 11.38600 -14.11900 1.000 27.10954 220 ASN A C 1
ATOM 1717 O O . ASN A 1 220 ? 30.67700 11.31200 -15.33300 1.000 26.45072 220 ASN A O 1
ATOM 1722 N N . ARG A 1 221 ? 31.54600 10.43600 -13.46600 1.000 24.47339 221 ARG A N 1
ATOM 1723 C CA . ARG A 1 221 ? 31.96200 9.19900 -14.11200 1.000 24.69454 221 ARG A CA 1
ATOM 1724 C C . ARG A 1 221 ? 31.27000 7.99800 -13.48300 1.000 25.40442 221 ARG A C 1
ATOM 1725 O O . ARG A 1 221 ? 31.88000 6.94300 -13.29500 1.000 24.51428 221 ARG A O 1
ATOM 1733 N N . GLY A 1 222 ? 29.98200 8.15100 -13.14800 1.000 27.20123 222 GLY A N 1
ATOM 1734 C CA . GLY A 1 222 ? 29.16200 6.99100 -12.82600 1.000 22.67124 222 GLY A CA 1
ATOM 1735 C C . GLY A 1 222 ? 29.25900 5.87000 -13.84700 1.000 24.11695 222 GLY A C 1
ATOM 1736 O O . GLY A 1 222 ? 29.10400 4.69700 -13.49600 1.000 21.52264 222 GLY A O 1
ATOM 1737 N N . ASP A 1 223 ? 29.53400 6.20600 -15.11800 1.000 22.06848 223 ASP A N 1
ATOM 1738 C CA . ASP A 1 223 ? 29.68700 5.18200 -16.15000 1.000 26.71358 223 ASP A CA 1
ATOM 1739 C C . ASP A 1 223 ? 30.72400 4.13400 -15.76600 1.000 26.35066 223 ASP A C 1
ATOM 1740 O O . ASP A 1 223 ? 30.61800 2.97300 -16.18100 1.000 24.44102 223 ASP A O 1
ATOM 1745 N N . LEU A 1 224 ? 31.72700 4.52100 -14.97300 1.000 27.19528 224 LEU A N 1
ATOM 1746 C CA . LEU A 1 224 ? 32.86800 3.67100 -14.64800 1.000 23.43520 224 LEU A CA 1
ATOM 1747 C C . LEU A 1 224 ? 32.63500 2.75900 -13.44900 1.000 27.26125 224 LEU A C 1
ATOM 1748 O O . LEU A 1 224 ? 33.54700 2.00300 -13.09200 1.000 23.40430 224 LEU A O 1
ATOM 1753 N N . GLU A 1 225 ? 31.45500 2.81800 -12.82200 1.000 21.88185 225 GLU A N 1
ATOM 1754 C CA . GLU A 1 225 ? 31.17700 1.98800 -11.65100 1.000 23.67896 225 GLU A CA 1
ATOM 1755 C C . GLU A 1 225 ? 31.57100 0.52900 -11.83900 1.000 23.53550 225 GLU A C 1
ATOM 1756 O O . GLU A 1 225 ? 32.36700 0.02800 -11.03400 1.000 24.71675 225 GLU A O 1
ATOM 1762 N N . PRO A 1 226 ? 31.10900 -0.18900 -12.86600 1.000 24.54951 226 PRO A N 1
ATOM 1763 C CA . PRO A 1 226 ? 31.49300 -1.61100 -12.96000 1.000 26.42334 226 PRO A CA 1
ATOM 1764 C C . PRO A 1 226 ? 32.99200 -1.81900 -12.99200 1.000 24.23278 226 PRO A C 1
ATOM 1765 O O . PRO A 1 226 ? 33.50600 -2.75500 -12.37400 1.000 25.97813 226 PRO A O 1
ATOM 1769 N N . ARG A 1 227 ? 33.71000 -0.95500 -13.69600 1.000 23.31257 227 ARG A N 1
ATOM 1770 C CA . ARG A 1 227 ? 35.15500 -1.09000 -13.76800 1.000 24.49383 227 ARG A CA 1
ATOM 1771 C C . ARG A 1 227 ? 35.79200 -0.84400 -12.40500 1.000 22.81742 227 ARG A C 1
ATOM 1772 O O . ARG A 1 227 ? 36.68700 -1.58600 -11.99000 1.000 25.72247 227 ARG A O 1
ATOM 1780 N N . VAL A 1 228 ? 35.31800 0.17400 -11.67800 1.000 22.33677 228 VAL A N 1
ATOM 1781 C CA . VAL A 1 228 ? 35.82100 0.44100 -10.33100 1.000 21.65178 228 VAL A CA 1
ATOM 1782 C C . VAL A 1 228 ? 35.64100 -0.77800 -9.43600 1.000 25.44896 228 VAL A C 1
ATOM 1783 O O . VAL A 1 228 ? 36.57600 -1.21000 -8.74400 1.000 26.42097 228 VAL A O 1
ATOM 1787 N N . ARG A 1 229 ? 34.42300 -1.32900 -9.41400 1.000 22.99277 229 ARG A N 1
ATOM 1788 C CA . ARG A 1 229 ? 34.12700 -2.48400 -8.57300 1.000 21.45463 229 ARG A CA 1
ATOM 1789 C C . ARG A 1 229 ? 34.95700 -3.69500 -8.97500 1.000 26.14366 229 ARG A C 1
ATOM 1790 O O . ARG A 1 229 ? 35.39900 -4.46100 -8.10900 1.000 32.05773 229 ARG A O 1
ATOM 1798 N N . THR A 1 230 ? 35.16100 -3.90500 -10.28100 1.000 24.92065 230 THR A N 1
ATOM 1799 C CA . THR A 1 230 ? 35.96300 -5.04300 -10.71600 1.000 23.57573 230 THR A CA 1
ATOM 1800 C C . THR A 1 230 ? 37.38900 -4.89800 -10.22600 1.000 24.52091 230 THR A C 1
ATOM 1801 O O . THR A 1 230 ? 37.97800 -5.84800 -9.69900 1.000 25.99641 230 THR A O 1
ATOM 1805 N N . ILE A 1 231 ? 37.95800 -3.70600 -10.39500 1.000 25.55454 231 ILE A N 1
ATOM 1806 C CA . ILE A 1 231 ? 39.35800 -3.50300 -10.05000 1.000 28.17886 231 ILE A CA 1
ATOM 1807 C C . ILE A 1 231 ? 39.56600 -3.75600 -8.56800 1.000 27.54001 231 ILE A C 1
ATOM 1808 O O . ILE A 1 231 ? 40.48000 -4.48700 -8.16700 1.000 26.87725 231 ILE A O 1
ATOM 1813 N N . LEU A 1 232 ? 38.67800 -3.20500 -7.73500 1.000 26.67165 232 LEU A N 1
ATOM 1814 C CA . LEU A 1 232 ? 38.79600 -3.38800 -6.29400 1.000 25.49788 232 LEU A CA 1
ATOM 1815 C C . LEU A 1 232 ? 38.47300 -4.81600 -5.88700 1.000 29.88848 232 LEU A C 1
ATOM 1816 O O . LEU A 1 232 ? 39.19400 -5.40800 -5.07600 1.000 30.41654 232 LEU A O 1
ATOM 1821 N N . SER A 1 233 ? 37.39400 -5.39000 -6.43400 1.000 30.75792 233 SER A N 1
ATOM 1822 C CA . SER A 1 233 ? 37.03800 -6.76400 -6.08300 1.000 29.22293 233 SER A CA 1
ATOM 1823 C C . SER A 1 233 ? 38.10800 -7.75900 -6.51200 1.000 29.62953 233 SER A C 1
ATOM 1824 O O . SER A 1 233 ? 38.15900 -8.86400 -5.96700 1.000 30.68083 233 SER A O 1
ATOM 1826 N N . ASP A 1 234 ? 38.97000 -7.39500 -7.46300 1.000 28.20369 234 ASP A N 1
ATOM 1827 C CA . ASP A 1 234 ? 40.02600 -8.28000 -7.93000 1.000 30.89797 234 ASP A CA 1
ATOM 1828 C C . ASP A 1 234 ? 41.37800 -8.01000 -7.27900 1.000 30.10188 234 ASP A C 1
ATOM 1829 O O . ASP A 1 234 ? 42.31100 -8.78800 -7.49400 1.000 32.32722 234 ASP A O 1
ATOM 1834 N N . CYS A 1 235 ? 41.50400 -6.93700 -6.50300 1.000 29.20630 235 CYS A N 1
ATOM 1835 C CA . CYS A 1 235 ? 42.79400 -6.54000 -5.95500 1.000 29.77647 235 CYS A CA 1
ATOM 1836 C C . CYS A 1 235 ? 43.37500 -7.65100 -5.08800 1.000 31.49304 235 CYS A C 1
ATOM 1837 O O . CYS A 1 235 ? 42.67800 -8.23200 -4.25200 1.000 31.55869 235 CYS A O 1
ATOM 1840 N N . ARG A 1 236 ? 44.66700 -7.93300 -5.27500 1.000 29.19759 236 ARG A N 1
ATOM 1841 C CA . ARG A 1 236 ? 45.32600 -9.04400 -4.59400 1.000 28.95085 236 ARG A CA 1
ATOM 1842 C C . ARG A 1 236 ? 45.90600 -8.67500 -3.21800 1.000 28.83816 236 ARG A C 1
ATOM 1843 O O . ARG A 1 236 ? 46.81800 -9.36200 -2.74300 1.000 30.63557 236 ARG A O 1
ATOM 1851 N N . GLY A 1 237 ? 45.38900 -7.63200 -2.56100 1.000 24.87596 237 GLY A N 1
ATOM 1852 C CA . GLY A 1 237 ? 45.69900 -7.36100 -1.16700 1.000 26.59836 237 GLY A CA 1
ATOM 1853 C C . GLY A 1 237 ? 44.54200 -6.63900 -0.50300 1.000 26.99056 237 GLY A C 1
ATOM 1854 O O . GLY A 1 237 ? 43.59000 -6.22600 -1.16300 1.000 31.53179 237 GLY A O 1
ATOM 1855 N N . ILE A 1 238 ? 44.61500 -6.48400 0.81800 1.000 28.25043 238 ILE A N 1
ATOM 1856 C CA . ILE A 1 238 ? 43.50300 -5.83000 1.51400 1.000 29.12386 238 ILE A CA 1
ATOM 1857 C C . ILE A 1 238 ? 43.98000 -4.71700 2.43300 1.000 28.01577 238 ILE A C 1
ATOM 1858 O O . ILE A 1 238 ? 43.21900 -4.23200 3.27000 1.000 30.71704 238 ILE A O 1
ATOM 1863 N N . GLN A 1 239 ? 45.21900 -4.32300 2.31400 1.000 28.47833 239 GLN A N 1
ATOM 1864 C CA . GLN A 1 239 ? 45.55800 -3.07200 2.96300 1.000 28.87196 239 GLN A CA 1
ATOM 1865 C C . GLN A 1 239 ? 45.13500 -1.91300 2.06600 1.000 23.79103 239 GLN A C 1
ATOM 1866 O O . GLN A 1 239 ? 45.08400 -2.06800 0.84600 1.000 25.86153 239 GLN A O 1
ATOM 1872 N N . PRO A 1 240 ? 44.82500 -0.74400 2.64500 1.000 26.29627 240 PRO A N 1
ATOM 1873 C CA . PRO A 1 240 ? 44.51300 0.42900 1.80500 1.000 23.71810 240 PRO A CA 1
ATOM 1874 C C . PRO A 1 240 ? 45.51400 0.68700 0.69100 1.000 24.15898 240 PRO A C 1
ATOM 1875 O O . PRO A 1 240 ? 45.09600 1.04900 -0.41500 1.000 24.27893 240 PRO A O 1
ATOM 1879 N N . TYR A 1 241 ? 46.81900 0.49900 0.94200 1.000 22.18054 241 TYR A N 1
ATOM 1880 C CA . TYR A 1 241 ? 47.81300 0.75600 -0.09200 1.000 21.49770 241 TYR A CA 1
ATOM 1881 C C . TYR A 1 241 ? 47.63600 -0.17200 -1.28600 1.000 21.89206 241 TYR A C 1
ATOM 1882 O O . TYR A 1 241 ? 47.91300 0.22900 -2.41900 1.000 23.41324 241 TYR A O 1
ATOM 1891 N N . ASP A 1 242 ? 47.17600 -1.40100 -1.05800 1.000 21.02842 242 ASP A N 1
ATOM 1892 C CA . ASP A 1 242 ? 46.92300 -2.33100 -2.15800 1.000 26.95838 242 ASP A CA 1
ATOM 1893 C C . ASP A 1 242 ? 45.80600 -1.83900 -3.08900 1.000 27.25549 242 ASP A C 1
ATOM 1894 O O . ASP A 1 242 ? 46.00800 -1.71800 -4.30500 1.000 25.10659 242 ASP A O 1
ATOM 1899 N N . TYR A 1 243 ? 44.60900 -1.57400 -2.54200 1.000 27.56560 243 TYR A N 1
ATOM 1900 C CA . TYR A 1 243 ? 43.52000 -1.05500 -3.37900 1.000 24.35058 243 TYR A CA 1
ATOM 1901 C C . TYR A 1 243 ? 43.94600 0.21900 -4.08900 1.000 29.06230 243 TYR A C 1
ATOM 1902 O O . TYR A 1 243 ? 43.62100 0.42900 -5.26800 1.000 28.17160 243 TYR A O 1
ATOM 1911 N N . TYR A 1 244 ? 44.69600 1.07000 -3.38400 1.000 25.72401 244 TYR A N 1
ATOM 1912 C CA . TYR A 1 244 ? 45.19500 2.30600 -3.97400 1.000 25.80698 244 TYR A CA 1
ATOM 1913 C C . TYR A 1 244 ? 46.13200 2.01600 -5.15100 1.000 26.73049 244 TYR A C 1
ATOM 1914 O O . TYR A 1 244 ? 46.01700 2.63700 -6.21400 1.000 24.98593 244 TYR A O 1
ATOM 1923 N N . SER A 1 245 ? 47.03800 1.04300 -4.99300 1.000 22.91265 245 SER A N 1
ATOM 1924 C CA . SER A 1 245 ? 47.91700 0.66400 -6.09700 1.000 25.00187 245 SER A CA 1
ATOM 1925 C C . SER A 1 245 ? 47.13500 0.00200 -7.22400 1.000 27.75238 245 SER A C 1
ATOM 1926 O O . SER A 1 245 ? 47.46100 0.18300 -8.40700 1.000 26.91402 245 SER A O 1
ATOM 1929 N N . CYS A 1 246 ? 46.11400 -0.78800 -6.87900 1.000 27.33161 246 CYS A N 1
ATOM 1930 C CA . CYS A 1 246 ? 45.30700 -1.43300 -7.91000 1.000 26.41728 246 CYS A CA 1
ATOM 1931 C C . CYS A 1 246 ? 44.61100 -0.39500 -8.79000 1.000 26.91557 246 CYS A C 1
ATOM 1932 O O . CYS A 1 246 ? 44.53200 -0.55700 -10.01100 1.000 23.99690 246 CYS A O 1
ATOM 1935 N N . LEU A 1 247 ? 44.12300 0.69200 -8.19100 1.000 26.94941 247 LEU A N 1
ATOM 1936 C CA . LEU A 1 247 ? 43.54600 1.76500 -8.99200 1.000 23.90089 247 LEU A CA 1
ATOM 1937 C C . LEU A 1 247 ? 44.61900 2.50000 -9.77800 1.000 24.77188 247 LEU A C 1
ATOM 1938 O O . LEU A 1 247 ? 44.41500 2.84400 -10.94700 1.000 23.43452 247 LEU A O 1
ATOM 1943 N N . ILE A 1 248 ? 45.75900 2.77000 -9.14500 1.000 26.34054 248 ILE A N 1
ATOM 1944 C CA . ILE A 1 248 ? 46.77900 3.58300 -9.78600 1.000 26.62843 248 ILE A CA 1
ATOM 1945 C C . ILE A 1 248 ? 47.38900 2.83400 -10.96700 1.000 28.90044 248 ILE A C 1
ATOM 1946 O O . ILE A 1 248 ? 47.77600 3.44600 -11.97000 1.000 23.09399 248 ILE A O 1
ATOM 1951 N N . ASN A 1 249 ? 47.45700 1.50700 -10.88200 1.000 27.81467 249 ASN A N 1
ATOM 1952 C CA . ASN A 1 249 ? 47.97700 0.67300 -11.95100 1.000 26.92992 249 ASN A CA 1
ATOM 1953 C C . ASN A 1 249 ? 46.89300 0.17700 -12.88800 1.000 25.58749 249 ASN A C 1
ATOM 1954 O O . ASN A 1 249 ? 47.14700 -0.74100 -13.66800 1.000 36.17030 249 ASN A O 1
ATOM 1959 N N . SER A 1 250 ? 45.69700 0.74200 -12.82700 1.000 27.44802 250 SER A N 1
ATOM 1960 C CA . SER A 1 250 ? 44.61000 0.29300 -13.67600 1.000 26.96592 250 SER A CA 1
ATOM 1961 C C . SER A 1 250 ? 44.48700 1.19600 -14.90000 1.000 29.87339 250 SER A C 1
ATOM 1962 O O . SER A 1 250 ? 45.23900 2.15300 -15.08200 1.000 29.62429 250 SER A O 1
ATOM 1965 N N . ASP A 1 251 ? 43.51300 0.88000 -15.74900 1.000 32.76626 251 ASP A N 1
ATOM 1966 C CA . ASP A 1 251 ? 43.25200 1.68100 -16.93300 1.000 30.43298 251 ASP A CA 1
ATOM 1967 C C . ASP A 1 251 ? 42.42800 2.92400 -16.63600 1.000 32.45001 251 ASP A C 1
ATOM 1968 O O . ASP A 1 251 ? 42.33400 3.80100 -17.50100 1.000 31.57840 251 ASP A O 1
ATOM 1973 N N . ILE A 1 252 ? 41.82800 3.02200 -15.45500 1.000 29.73571 252 ILE A N 1
ATOM 1974 C CA . ILE A 1 252 ? 41.09500 4.21500 -15.06800 1.000 26.83036 252 ILE A CA 1
ATOM 1975 C C . ILE A 1 252 ? 41.90700 5.08700 -14.10800 1.000 26.38996 252 ILE A C 1
ATOM 1976 O O . ILE A 1 252 ? 41.34200 5.93600 -13.42300 1.000 27.80753 252 ILE A O 1
ATOM 1981 N N . ARG A 1 253 ? 43.23000 4.89800 -14.05400 1.000 28.49735 253 ARG A N 1
ATOM 1982 C CA . ARG A 1 253 ? 44.02800 5.57600 -13.03500 1.000 26.70086 253 ARG A CA 1
ATOM 1983 C C . ARG A 1 253 ? 43.89500 7.09200 -13.11600 1.000 25.28224 253 ARG A C 1
ATOM 1984 O O . ARG A 1 253 ? 43.89700 7.76300 -12.08200 1.000 26.89761 253 ARG A O 1
ATOM 1992 N N . GLU A 1 254 ? 43.76000 7.65100 -14.32200 1.000 26.24931 254 GLU A N 1
ATOM 1993 C CA . GLU A 1 254 ? 43.64000 9.09900 -14.44400 1.000 26.09780 254 GLU A CA 1
ATOM 1994 C C . GLU A 1 254 ? 42.30000 9.58100 -13.90000 1.000 23.62858 254 GLU A C 1
ATOM 1995 O O . GLU A 1 254 ? 42.22100 10.63700 -13.26300 1.000 20.59165 254 GLU A O 1
ATOM 2001 N N . GLU A 1 255 ? 41.23500 8.82200 -14.14000 1.000 21.11337 255 GLU A N 1
ATOM 2002 C CA . GLU A 1 255 ? 39.94800 9.21800 -13.59900 1.000 24.27834 255 GLU A CA 1
ATOM 2003 C C . GLU A 1 255 ? 39.92700 9.06100 -12.08400 1.000 22.76539 255 GLU A C 1
ATOM 2004 O O . GLU A 1 255 ? 39.28600 9.85400 -11.39300 1.000 22.07320 255 GLU A O 1
ATOM 2010 N N . PHE A 1 256 ? 40.64800 8.06900 -11.55800 1.000 21.95565 256 PHE A N 1
ATOM 2011 C CA . PHE A 1 256 ? 40.74200 7.90600 -10.11800 1.000 24.47156 256 PHE A CA 1
ATOM 2012 C C . PHE A 1 256 ? 41.44900 9.08800 -9.46700 1.000 29.09684 256 PHE A C 1
ATOM 2013 O O . PHE A 1 256 ? 41.02800 9.54800 -8.39300 1.000 27.91465 256 PHE A O 1
ATOM 2021 N N . LYS A 1 257 ? 42.54600 9.56500 -10.07700 1.000 22.85230 257 LYS A N 1
ATOM 2022 C CA . LYS A 1 257 ? 43.21600 10.76200 -9.57100 1.000 23.26884 257 LYS A CA 1
ATOM 2023 C C . LYS A 1 257 ? 42.25700 11.94300 -9.51700 1.000 22.04514 257 LYS A C 1
ATOM 2024 O O . LYS A 1 257 ? 42.21600 12.68000 -8.52100 1.000 21.06579 257 LYS A O 1
ATOM 2030 N N . LEU A 1 258 ? 41.46700 12.12700 -10.58100 1.000 21.77502 258 LEU A N 1
ATOM 2031 C CA . LEU A 1 258 ? 40.44800 13.17500 -10.59200 1.000 25.56628 258 LEU A CA 1
ATOM 2032 C C . LEU A 1 258 ? 39.46200 12.99000 -9.44300 1.000 22.36610 258 LEU A C 1
ATOM 2033 O O . LEU A 1 258 ? 39.11800 13.94700 -8.74200 1.000 21.35768 258 LEU A O 1
ATOM 2038 N N . ALA A 1 259 ? 38.98600 11.75800 -9.24500 1.000 25.30121 259 ALA A N 1
ATOM 2039 C CA . ALA A 1 259 ? 38.07900 11.47900 -8.13800 1.000 22.26811 259 ALA A CA 1
ATOM 2040 C C . ALA A 1 259 ? 38.77000 11.67300 -6.79600 1.000 21.22516 259 ALA A C 1
ATOM 2041 O O . ALA A 1 259 ? 38.18800 12.25600 -5.87400 1.000 24.66563 259 ALA A O 1
ATOM 2043 N N . PHE A 1 260 ? 40.00800 11.18800 -6.66100 1.000 23.20282 260 PHE A N 1
ATOM 2044 C CA . PHE A 1 260 ? 40.71600 11.32800 -5.39000 1.000 20.49235 260 PHE A CA 1
ATOM 2045 C C . PHE A 1 260 ? 40.93700 12.79400 -5.04100 1.000 19.39301 260 PHE A C 1
ATOM 2046 O O . PHE A 1 260 ? 40.79300 13.18900 -3.88500 1.000 16.12867 260 PHE A O 1
ATOM 2054 N N . ASP A 1 261 ? 41.28100 13.61400 -6.04000 1.000 22.27063 261 ASP A N 1
ATOM 2055 C CA . ASP A 1 261 ? 41.57700 15.02500 -5.80800 1.000 20.60453 261 ASP A CA 1
ATOM 2056 C C . ASP A 1 261 ? 40.32400 15.81200 -5.48700 1.000 20.60744 261 ASP A C 1
ATOM 2057 O O . ASP A 1 261 ? 40.35400 16.71300 -4.64200 1.000 26.40293 261 ASP A O 1
ATOM 2062 N N . TYR A 1 262 ? 39.22700 15.53700 -6.19500 1.000 16.66792 262 TYR A N 1
ATOM 2063 C CA . TYR A 1 262 ? 37.97600 16.18900 -5.84100 1.000 20.62316 262 TYR A CA 1
ATOM 2064 C C . TYR A 1 262 ? 37.60000 15.86200 -4.40300 1.000 20.80026 262 TYR A C 1
ATOM 2065 O O . TYR A 1 262 ? 37.19900 16.74900 -3.64300 1.000 22.93104 262 TYR A O 1
ATOM 2074 N N . ARG A 1 263 ? 37.75800 14.59300 -4.00100 1.000 19.00937 263 ARG A N 1
ATOM 2075 C CA . ARG A 1 263 ? 37.38500 14.20400 -2.65000 1.000 20.04289 263 ARG A CA 1
ATOM 2076 C C . ARG A 1 263 ? 38.27300 14.87900 -1.61200 1.000 23.43136 263 ARG A C 1
ATOM 2077 O O . ARG A 1 263 ? 37.80600 15.19400 -0.50900 1.000 20.15801 263 ARG A O 1
ATOM 2085 N N . ASP A 1 264 ? 39.55200 15.09500 -1.93600 1.000 20.58719 264 ASP A N 1
ATOM 2086 C CA . ASP A 1 264 ? 40.41700 15.87100 -1.05000 1.000 22.24333 264 ASP A CA 1
ATOM 2087 C C . ASP A 1 264 ? 39.80000 17.23300 -0.77000 1.000 21.18541 264 ASP A C 1
ATOM 2088 O O . ASP A 1 264 ? 39.60900 17.61600 0.39100 1.000 22.03032 264 ASP A O 1
ATOM 2093 N N . VAL A 1 265 ? 39.44300 17.95600 -1.83100 1.000 20.67785 265 VAL A N 1
ATOM 2094 C CA . VAL A 1 265 ? 38.82600 19.27200 -1.67700 1.000 21.46386 265 VAL A CA 1
ATOM 2095 C C . VAL A 1 265 ? 37.63500 19.18900 -0.74300 1.000 25.98029 265 VAL A C 1
ATOM 2096 O O . VAL A 1 265 ? 37.53100 19.94400 0.23200 1.000 32.02306 265 VAL A O 1
ATOM 2100 N N . ARG A 1 266 ? 36.72100 18.26000 -1.02400 1.000 20.19653 266 ARG A N 1
ATOM 2101 C CA . ARG A 1 266 ? 35.54300 18.11100 -0.18700 1.000 20.83543 266 ARG A CA 1
ATOM 2102 C C . ARG A 1 266 ? 35.87900 17.57500 1.19800 1.000 23.25502 266 ARG A C 1
ATOM 2103 O O . ARG A 1 266 ? 35.07100 17.72900 2.11800 1.000 23.72856 266 ARG A O 1
ATOM 2111 N N . SER A 1 267 ? 37.04400 16.94400 1.37100 1.000 23.65075 267 SER A N 1
ATOM 2112 C CA . SER A 1 267 ? 37.43100 16.51400 2.70700 1.000 23.48366 267 SER A CA 1
ATOM 2113 C C . SER A 1 267 ? 37.76400 17.69400 3.59900 1.000 22.32091 267 SER A C 1
ATOM 2114 O O . SER A 1 267 ? 37.78200 17.53400 4.82000 1.000 26.55380 267 SER A O 1
ATOM 2117 N N . ALA A 1 268 ? 38.01800 18.86800 3.02100 1.000 24.23969 268 ALA A N 1
ATOM 2118 C CA . ALA A 1 268 ? 38.34200 20.07900 3.76700 1.000 27.05590 268 ALA A CA 1
ATOM 2119 C C . ALA A 1 268 ? 37.11500 20.90600 4.13000 1.000 28.93364 268 ALA A C 1
ATOM 2120 O O . ALA A 1 268 ? 37.26900 21.96700 4.74400 1.000 31.17020 268 ALA A O 1
ATOM 2122 N N . ASP A 1 269 ? 35.91900 20.46800 3.72300 1.000 24.25335 269 ASP A N 1
ATOM 2123 C CA . ASP A 1 269 ? 34.65900 21.15000 4.04900 1.000 25.63671 269 ASP A CA 1
ATOM 2124 C C . ASP A 1 269 ? 33.55200 20.09500 3.90700 1.000 23.28218 269 ASP A C 1
ATOM 2125 O O . ASP A 1 269 ? 33.01500 19.89100 2.82100 1.000 24.33628 269 ASP A O 1
ATOM 2130 N N . TYR A 1 270 ? 33.22700 19.44000 5.01300 1.000 20.83035 270 TYR A N 1
ATOM 2131 C CA . TYR A 1 270 ? 32.27600 18.33800 4.96500 1.000 21.21037 270 TYR A CA 1
ATOM 2132 C C . TYR A 1 270 ? 30.89600 18.76000 4.47500 1.000 22.42224 270 TYR A C 1
ATOM 2133 O O . TYR A 1 270 ? 30.11900 17.90100 4.04000 1.000 19.05774 270 TYR A O 1
ATOM 2142 N N . ALA A 1 271 ? 30.57500 20.05300 4.53600 1.000 23.32766 271 ALA A N 1
ATOM 2143 C CA . ALA A 1 271 ? 29.31900 20.59100 4.03200 1.000 24.24617 271 ALA A CA 1
ATOM 2144 C C . ALA A 1 271 ? 29.43100 21.09300 2.58700 1.000 22.02628 271 ALA A C 1
ATOM 2145 O O . ALA A 1 271 ? 28.50100 21.73300 2.08100 1.000 20.19879 271 ALA A O 1
ATOM 2147 N N . TYR A 1 272 ? 30.54400 20.79100 1.92000 1.000 23.50595 272 TYR A N 1
ATOM 2148 C CA . TYR A 1 272 ? 30.78600 21.20200 0.54400 1.000 22.02979 272 TYR A CA 1
ATOM 2149 C C . TYR A 1 272 ? 29.56700 21.07200 -0.35700 1.000 23.68165 272 TYR A C 1
ATOM 2150 O O . TYR A 1 272 ? 29.15000 22.04300 -1.00000 1.000 23.05428 272 TYR A O 1
ATOM 2159 N N . ILE A 1 273 ? 28.98800 19.86800 -0.42300 1.000 25.10687 273 ILE A N 1
ATOM 2160 C CA . ILE A 1 273 ? 27.84200 19.63300 -1.29800 1.000 21.97953 273 ILE A CA 1
ATOM 2161 C C . ILE A 1 273 ? 26.58500 20.27800 -0.72300 1.000 21.35008 273 ILE A C 1
ATOM 2162 O O . ILE A 1 273 ? 25.85700 20.98300 -1.42500 1.000 20.26744 273 ILE A O 1
ATOM 2167 N N . VAL A 1 274 ? 26.35000 20.10000 0.57400 1.000 25.32506 274 VAL A N 1
ATOM 2168 C CA . VAL A 1 274 ? 25.18400 20.69100 1.23400 1.000 26.40191 274 VAL A CA 1
ATOM 2169 C C . VAL A 1 274 ? 25.05700 22.17700 0.92800 1.000 21.85587 274 VAL A C 1
ATOM 2170 O O . VAL A 1 274 ? 23.95900 22.67200 0.65700 1.000 27.98584 274 VAL A O 1
ATOM 2174 N N . LYS A 1 275 ? 26.17400 22.91300 0.99000 1.000 22.66314 275 LYS A N 1
ATOM 2175 C CA . LYS A 1 275 ? 26.18400 24.34800 0.69200 1.000 25.06726 275 LYS A CA 1
ATOM 2176 C C . LYS A 1 275 ? 25.76800 24.66900 -0.74100 1.000 25.25003 275 LYS A C 1
ATOM 2177 O O . LYS A 1 275 ? 25.37400 25.81000 -1.01400 1.000 27.31382 275 LYS A O 1
ATOM 2183 N N . GLY A 1 276 ? 25.90400 23.72600 -1.67200 1.000 18.00990 276 GLY A N 1
ATOM 2184 C CA . GLY A 1 276 ? 25.55400 23.97600 -3.05300 1.000 21.72817 276 GLY A CA 1
ATOM 2185 C C . GLY A 1 276 ? 26.70800 23.99900 -4.03700 1.000 25.12597 276 GLY A C 1
ATOM 2186 O O . GLY A 1 276 ? 26.49100 24.32800 -5.21100 1.000 25.36277 276 GLY A O 1
ATOM 2187 N N . ASN A 1 277 ? 27.91600 23.67500 -3.60200 1.000 21.16919 277 ASN A N 1
ATOM 2188 C CA . ASN A 1 277 ? 29.05000 23.62200 -4.50600 1.000 28.24474 277 ASN A CA 1
ATOM 2189 C C . ASN A 1 277 ? 28.90000 22.48400 -5.50800 1.000 23.66048 277 ASN A C 1
ATOM 2190 O O . ASN A 1 277 ? 28.32000 21.44000 -5.21400 1.000 23.47854 277 ASN A O 1
ATOM 2195 N N . THR A 1 278 ? 29.45800 22.69300 -6.69500 1.000 29.86218 278 THR A N 1
ATOM 2196 C CA . THR A 1 278 ? 29.43400 21.74300 -7.79900 1.000 29.15534 278 THR A CA 1
ATOM 2197 C C . THR A 1 278 ? 30.85800 21.45000 -8.25400 1.000 25.38073 278 THR A C 1
ATOM 2198 O O . THR A 1 278 ? 31.80600 22.14300 -7.89100 1.000 26.03894 278 THR A O 1
ATOM 2202 N N . TYR A 1 279 ? 30.97500 20.42600 -9.07600 1.000 27.57924 279 TYR A N 1
ATOM 2203 C CA . TYR A 1 279 ? 32.29500 19.98000 -9.56800 1.000 25.59665 279 TYR A CA 1
ATOM 2204 C C . TYR A 1 279 ? 32.92600 20.91100 -10.59200 1.000 28.41101 279 TYR A C 1
ATOM 2205 O O . TYR A 1 279 ? 32.33500 21.17000 -11.61400 1.000 26.90795 279 TYR A O 1
ATOM 2214 N N . ASP A 1 280 ? 34.12200 21.37500 -10.28700 1.000 27.66289 280 ASP A N 1
ATOM 2215 C CA . ASP A 1 280 ? 34.92400 22.15900 -11.22400 1.000 21.66899 280 ASP A CA 1
ATOM 2216 C C . ASP A 1 280 ? 36.32200 21.55500 -11.25700 1.000 26.20283 280 ASP A C 1
ATOM 2217 O O . ASP A 1 280 ? 37.14400 21.84700 -10.38200 1.000 27.35403 280 ASP A O 1
ATOM 2222 N N . ALA A 1 281 ? 36.60800 20.75400 -12.28900 1.000 28.13945 281 ALA A N 1
ATOM 2223 C CA . ALA A 1 281 ? 37.89100 20.05600 -12.34300 1.000 21.28478 281 ALA A CA 1
ATOM 2224 C C . ALA A 1 281 ? 39.06100 21.02300 -12.42800 1.000 23.38676 281 ALA A C 1
ATOM 2225 O O . ALA A 1 281 ? 40.15900 20.70200 -11.95600 1.000 23.97021 281 ALA A O 1
ATOM 2227 N N . GLN A 1 282 ? 38.85100 22.20700 -13.00500 1.000 23.17837 282 GLN A N 1
ATOM 2228 C CA . GLN A 1 282 ? 39.94400 23.16900 -13.12700 1.000 27.19954 282 GLN A CA 1
ATOM 2229 C C . GLN A 1 282 ? 40.33300 23.72700 -11.76600 1.000 29.16077 282 GLN A C 1
ATOM 2230 O O . GLN A 1 282 ? 41.52000 23.77300 -11.41300 1.000 28.36431 282 GLN A O 1
ATOM 2233 N N . LYS A 1 283 ? 39.34400 24.13900 -10.97600 1.000 28.16339 283 LYS A N 1
ATOM 2234 C CA . LYS A 1 283 ? 39.65600 24.63900 -9.64300 1.000 27.01251 283 LYS A CA 1
ATOM 2235 C C . LYS A 1 283 ? 40.23100 23.54600 -8.75500 1.000 26.32672 283 LYS A C 1
ATOM 2236 O O . LYS A 1 283 ? 41.10500 23.81600 -7.92300 1.000 27.18972 283 LYS A O 1
ATOM 2242 N N . VAL A 1 284 ? 39.77000 22.30700 -8.92100 1.000 30.37140 284 VAL A N 1
ATOM 2243 C CA . VAL A 1 284 ? 40.33200 21.20500 -8.14700 1.000 24.67897 284 VAL A CA 1
ATOM 2244 C C . VAL A 1 284 ? 41.82600 21.06800 -8.43200 1.000 31.81314 284 VAL A C 1
ATOM 2245 O O . VAL A 1 284 ? 42.64700 20.99300 -7.50700 1.000 28.75712 284 VAL A O 1
ATOM 2249 N N . ILE A 1 285 ? 42.20200 21.07000 -9.72000 1.000 27.30249 285 ILE A N 1
ATOM 2250 C CA . ILE A 1 285 ? 43.60900 20.91400 -10.08600 1.000 28.68908 285 ILE A CA 1
ATOM 2251 C C . ILE A 1 285 ? 44.42300 22.07600 -9.55000 1.000 26.50146 285 ILE A C 1
ATOM 2252 O O . ILE A 1 285 ? 45.53500 21.89400 -9.04200 1.000 27.57717 285 ILE A O 1
ATOM 2254 N N . ALA A 1 286 ? 43.88600 23.28900 -9.66800 1.000 27.04567 286 ALA A N 1
ATOM 2255 C CA . ALA A 1 286 ? 44.59300 24.46400 -9.17700 1.000 30.45751 286 ALA A CA 1
ATOM 2256 C C . ALA A 1 286 ? 44.95200 24.30300 -7.70800 1.000 31.02562 286 ALA A C 1
ATOM 2257 O O . ALA A 1 286 ? 46.09900 24.52400 -7.31000 1.000 36.93998 286 ALA A O 1
ATOM 2259 N N . GLU A 1 287 ? 43.98700 23.89000 -6.89000 1.000 28.37384 287 GLU A N 1
ATOM 2260 C CA . GLU A 1 287 ? 44.28200 23.68600 -5.47900 1.000 32.03084 287 GLU A CA 1
ATOM 2261 C C . GLU A 1 287 ? 45.31900 22.58600 -5.28300 1.000 36.15361 287 GLU A C 1
ATOM 2262 O O . GLU A 1 287 ? 46.26600 22.74800 -4.50600 1.000 40.82880 287 GLU A O 1
ATOM 2268 N N . MET A 1 288 ? 45.17100 21.46900 -5.99300 1.000 29.98943 288 MET A N 1
ATOM 2269 C CA . MET A 1 288 ? 46.13500 20.38600 -5.86000 1.000 28.49182 288 MET A CA 1
ATOM 2270 C C . MET A 1 288 ? 47.54300 20.83300 -6.26000 1.000 35.02833 288 MET A C 1
ATOM 2271 O O . MET A 1 288 ? 48.52000 20.50400 -5.57700 1.000 31.36702 288 MET A O 1
ATOM 2276 N N . ASN A 1 289 ? 47.67000 21.59400 -7.35300 1.000 29.60757 289 ASN A N 1
ATOM 2277 C CA . ASN A 1 289 ? 48.99500 22.05700 -7.76000 1.000 34.42769 289 ASN A CA 1
ATOM 2278 C C . ASN A 1 289 ? 49.60300 22.97200 -6.70600 1.000 33.81273 289 ASN A C 1
ATOM 2279 O O . ASN A 1 289 ? 50.80400 22.89500 -6.42100 1.000 34.07358 289 ASN A O 1
ATOM 2284 N N . LYS A 1 290 ? 48.78300 23.84800 -6.12100 1.000 34.92406 290 LYS A N 1
ATOM 2285 C CA . LYS A 1 290 ? 49.26900 24.77700 -5.10700 1.000 33.11373 290 LYS A CA 1
ATOM 2286 C C . LYS A 1 290 ? 49.91300 24.02900 -3.94300 1.000 38.39199 290 LYS A C 1
ATOM 2287 O O . LYS A 1 290 ? 51.09500 24.23000 -3.63200 1.000 41.05836 290 LYS A O 1
ATOM 2293 N N . VAL A 1 291 ? 49.15400 23.14000 -3.29900 1.000 38.91348 291 VAL A N 1
ATOM 2294 C CA . VAL A 1 291 ? 49.71000 22.39800 -2.17300 1.000 34.66544 291 VAL A CA 1
ATOM 2295 C C . VAL A 1 291 ? 50.80800 21.45300 -2.64700 1.000 33.06895 291 VAL A C 1
ATOM 2296 O O . VAL A 1 291 ? 51.80500 21.25100 -1.94200 1.000 36.81105 291 VAL A O 1
ATOM 2300 N N . GLU A 1 292 ? 50.68100 20.89900 -3.85600 1.000 36.58223 292 GLU A N 1
ATOM 2301 C CA . GLU A 1 292 ? 51.79600 20.15900 -4.44700 1.000 34.69697 292 GLU A CA 1
ATOM 2302 C C . GLU A 1 292 ? 53.06400 21.01300 -4.48000 1.000 38.05014 292 GLU A C 1
ATOM 2303 O O . GLU A 1 292 ? 54.14900 20.55400 -4.09900 1.000 37.27563 292 GLU A O 1
ATOM 2307 N N . LYS A 1 293 ? 52.94200 22.27300 -4.91200 1.000 37.78875 293 LYS A N 1
ATOM 2308 C CA . LYS A 1 293 ? 54.11100 23.14700 -4.95400 1.000 40.98275 293 LYS A CA 1
ATOM 2309 C C . LYS A 1 293 ? 54.69800 23.33500 -3.56000 1.000 43.52768 293 LYS A C 1
ATOM 2310 O O . LYS A 1 293 ? 55.91500 23.22800 -3.36700 1.000 44.58759 293 LYS A O 1
ATOM 2312 N N . HIS A 1 294 ? 53.87700 23.56800 -2.54400 1.000 38.33890 294 HIS A N 1
ATOM 2313 C CA . HIS A 1 294 ? 54.37500 23.70900 -1.15400 1.000 34.73641 294 HIS A CA 1
ATOM 2314 C C . HIS A 1 294 ? 55.09400 22.46500 -0.63800 1.000 37.42295 294 HIS A C 1
ATOM 2315 O O . HIS A 1 294 ? 56.18900 22.60600 -0.10800 1.000 43.33052 294 HIS A O 1
ATOM 2322 N N . VAL A 1 295 ? 54.48100 21.30200 -0.75000 1.000 33.15119 295 VAL A N 1
ATOM 2323 C CA . VAL A 1 295 ? 55.05400 20.04800 -0.19000 1.000 36.72486 295 VAL A CA 1
ATOM 2324 C C . VAL A 1 295 ? 56.40200 19.75000 -0.84900 1.000 37.12991 295 VAL A C 1
ATOM 2325 O O . VAL A 1 295 ? 57.35500 19.41200 -0.13600 1.000 34.97994 295 VAL A O 1
ATOM 2329 N N . CYS A 1 296 ? 56.45600 19.87100 -2.17300 1.000 44.08788 296 CYS A N 1
ATOM 2330 C CA . CYS A 1 296 ? 57.68500 19.57800 -2.92700 1.000 42.21186 296 CYS A CA 1
ATOM 2331 C C . CYS A 1 296 ? 58.42400 20.89300 -3.10800 1.000 44.38505 296 CYS A C 1
ATOM 2332 O O . CYS A 1 296 ? 58.30300 21.77300 -2.26100 1.000 47.27394 296 CYS A O 1
ATOM 2335 N N . GLY A 1 297 ? 59.16200 21.02400 -4.19100 1.000 45.22608 297 GLY A N 1
ATOM 2336 C CA . GLY A 1 297 ? 59.76700 22.33400 -4.47300 1.000 52.17976 297 GLY A CA 1
ATOM 2337 C C . GLY A 1 297 ? 58.74400 23.30200 -5.02600 1.000 55.76854 297 GLY A C 1
ATOM 2338 O O . GLY A 1 297 ? 58.78100 24.46200 -4.66200 1.000 55.05632 297 GLY A O 1
ATOM 2340 N N . ARG B 1 3 ? 9.25700 -1.55100 -42.74500 1.000 50.82178 3 ARG B N 1
ATOM 2341 C CA . ARG B 1 3 ? 10.59900 -1.00000 -42.91400 1.000 50.30099 3 ARG B CA 1
ATOM 2342 C C . ARG B 1 3 ? 10.83300 0.18300 -41.96600 1.000 50.30472 3 ARG B C 1
ATOM 2343 O O . ARG B 1 3 ? 9.91900 0.61500 -41.25000 1.000 46.67337 3 ARG B O 1
ATOM 2346 N N . TRP B 1 4 ? 12.06000 0.70200 -41.95400 1.000 41.48684 4 TRP B N 1
ATOM 2347 C CA . TRP B 1 4 ? 12.40600 1.74400 -40.99700 1.000 42.32490 4 TRP B CA 1
ATOM 2348 C C . TRP B 1 4 ? 11.67300 3.03500 -41.33100 1.000 38.93806 4 TRP B C 1
ATOM 2349 O O . TRP B 1 4 ? 11.71100 3.50000 -42.47200 1.000 40.71725 4 TRP B O 1
ATOM 2360 N N . THR B 1 5 ? 11.01500 3.61800 -40.33300 1.000 35.01661 5 THR B N 1
ATOM 2361 C CA . THR B 1 5 ? 10.23300 4.83100 -40.52300 1.000 33.30676 5 THR B CA 1
ATOM 2362 C C . THR B 1 5 ? 11.03900 6.06200 -40.12500 1.000 30.43074 5 THR B C 1
ATOM 2363 O O . THR B 1 5 ? 11.71100 6.07700 -39.08800 1.000 27.87595 5 THR B O 1
ATOM 2367 N N . ALA B 1 6 ? 10.97300 7.09300 -40.95800 1.000 26.60407 6 ALA B N 1
ATOM 2368 C CA . ALA B 1 6 ? 11.67600 8.32300 -40.64100 1.000 30.09241 6 ALA B CA 1
ATOM 2369 C C . ALA B 1 6 ? 11.17600 8.89900 -39.32200 1.000 29.68496 6 ALA B C 1
ATOM 2370 O O . ALA B 1 6 ? 9.99800 8.78900 -38.97000 1.000 29.95366 6 ALA B O 1
ATOM 2372 N N . LEU B 1 7 ? 12.08600 9.53000 -38.59900 1.000 26.04805 7 LEU B N 1
ATOM 2373 C CA . LEU B 1 7 ? 11.75400 10.10200 -37.31000 1.000 26.80166 7 LEU B CA 1
ATOM 2374 C C . LEU B 1 7 ? 11.10000 11.46500 -37.48100 1.000 24.79358 7 LEU B C 1
ATOM 2375 O O . LEU B 1 7 ? 11.46400 12.24500 -38.36700 1.000 23.03376 7 LEU B O 1
ATOM 2380 N N . THR B 1 8 ? 10.13800 11.74600 -36.61300 1.000 27.13559 8 THR B N 1
ATOM 2381 C CA . THR B 1 8 ? 9.42100 13.00400 -36.62900 1.000 24.39360 8 THR B CA 1
ATOM 2382 C C . THR B 1 8 ? 10.20300 14.05700 -35.85800 1.000 26.51764 8 THR B C 1
ATOM 2383 O O . THR B 1 8 ? 11.14900 13.73600 -35.13300 1.000 23.88226 8 THR B O 1
ATOM 2387 N N . PRO B 1 9 ? 9.87500 15.33500 -36.04500 1.000 26.93495 9 PRO B N 1
ATOM 2388 C CA . PRO B 1 9 ? 10.52400 16.36000 -35.21100 1.000 28.82505 9 PRO B CA 1
ATOM 2389 C C . PRO B 1 9 ? 10.32000 16.11900 -33.72700 1.000 23.96015 9 PRO B C 1
ATOM 2390 O O . PRO B 1 9 ? 11.23200 16.35300 -32.92800 1.000 26.25953 9 PRO B O 1
ATOM 2394 N N . GLU B 1 10 ? 9.14400 15.64300 -33.33400 1.000 26.68465 10 GLU B N 1
ATOM 2395 C CA . GLU B 1 10 ? 8.94900 15.29300 -31.93500 1.000 26.03135 10 GLU B CA 1
ATOM 2396 C C . GLU B 1 10 ? 9.88100 14.15600 -31.53800 1.000 27.15784 10 GLU B C 1
ATOM 2397 O O . GLU B 1 10 ? 10.48100 14.18200 -30.45400 1.000 26.34980 10 GLU B O 1
ATOM 2403 N N . GLU B 1 11 ? 10.04500 13.15900 -32.41200 1.000 24.78009 11 GLU B N 1
ATOM 2404 C CA . GLU B 1 11 ? 10.91400 12.04400 -32.05500 1.000 23.26742 11 GLU B CA 1
ATOM 2405 C C . GLU B 1 11 ? 12.37300 12.48900 -31.95300 1.000 26.83734 11 GLU B C 1
ATOM 2406 O O . GLU B 1 11 ? 13.07800 12.11200 -31.00800 1.000 27.33480 11 GLU B O 1
ATOM 2412 N N . THR B 1 12 ? 12.84300 13.31300 -32.89500 1.000 24.56428 12 THR B N 1
ATOM 2413 C CA . THR B 1 12 ? 14.24000 13.71300 -32.84100 1.000 26.04829 12 THR B CA 1
ATOM 2414 C C . THR B 1 12 ? 14.47500 14.70400 -31.70500 1.000 29.01577 12 THR B C 1
ATOM 2415 O O . THR B 1 12 ? 15.50000 14.63100 -31.01900 1.000 21.67359 12 THR B O 1
ATOM 2419 N N . LEU B 1 13 ? 13.52800 15.62000 -31.47500 1.000 27.18262 13 LEU B N 1
ATOM 2420 C CA . LEU B 1 13 ? 13.64800 16.51500 -30.32300 1.000 26.73806 13 LEU B CA 1
ATOM 2421 C C . LEU B 1 13 ? 13.75000 15.73100 -29.01700 1.000 25.92124 13 LEU B C 1
ATOM 2422 O O . LEU B 1 13 ? 14.50600 16.10800 -28.11500 1.000 33.17155 13 LEU B O 1
ATOM 2427 N N . PHE B 1 14 ? 12.99500 14.63800 -28.89500 1.000 26.93325 14 PHE B N 1
ATOM 2428 C CA . PHE B 1 14 ? 13.13500 13.76500 -27.73200 1.000 26.18505 14 PHE B CA 1
ATOM 2429 C C . PHE B 1 14 ? 14.55900 13.23200 -27.61100 1.000 29.68385 14 PHE B C 1
ATOM 2430 O O . PHE B 1 14 ? 15.13800 13.21700 -26.51800 1.000 24.02258 14 PHE B O 1
ATOM 2438 N N . ILE B 1 15 ? 15.13200 12.78500 -28.73700 1.000 29.70571 15 ILE B N 1
ATOM 2439 C CA . ILE B 1 15 ? 16.48100 12.23100 -28.74600 1.000 26.79380 15 ILE B CA 1
ATOM 2440 C C . ILE B 1 15 ? 17.49600 13.27600 -28.30100 1.000 26.86646 15 ILE B C 1
ATOM 2441 O O . ILE B 1 15 ? 18.39200 12.99100 -27.49600 1.000 25.60507 15 ILE B O 1
ATOM 2446 N N . TYR B 1 16 ? 17.38100 14.49900 -28.82500 1.000 24.04751 16 TYR B N 1
ATOM 2447 C CA . TYR B 1 16 ? 18.38400 15.51300 -28.52800 1.000 25.88815 16 TYR B CA 1
ATOM 2448 C C . TYR B 1 16 ? 18.39200 15.84900 -27.03900 1.000 32.69992 16 TYR B C 1
ATOM 2449 O O . TYR B 1 16 ? 19.44800 15.82800 -26.39000 1.000 34.16608 16 TYR B O 1
ATOM 2458 N N . THR B 1 17 ? 17.21600 16.14700 -26.47500 1.000 27.77816 17 THR B N 1
ATOM 2459 C CA . THR B 1 17 ? 17.16400 16.56100 -25.08200 1.000 26.02441 17 THR B CA 1
ATOM 2460 C C . THR B 1 17 ? 17.38000 15.39100 -24.12800 1.000 25.56400 17 THR B C 1
ATOM 2461 O O . THR B 1 17 ? 17.96100 15.57800 -23.05000 1.000 27.08162 17 THR B O 1
ATOM 2465 N N . ARG B 1 18 ? 16.96000 14.17700 -24.48700 1.000 21.30921 18 ARG B N 1
ATOM 2466 C CA . ARG B 1 18 ? 17.20700 13.08700 -23.54400 1.000 30.45646 18 ARG B CA 1
ATOM 2467 C C . ARG B 1 18 ? 18.69300 12.74100 -23.49600 1.000 29.93620 18 ARG B C 1
ATOM 2468 O O . ARG B 1 18 ? 19.22700 12.42200 -22.42800 1.000 29.66386 18 ARG B O 1
ATOM 2476 N N . CYS B 1 19 ? 19.37200 12.80900 -24.64400 1.000 26.94970 19 CYS B N 1
ATOM 2477 C CA . CYS B 1 19 ? 20.81200 12.61800 -24.66500 1.000 23.71078 19 CYS B CA 1
ATOM 2478 C C . CYS B 1 19 ? 21.51800 13.71300 -23.88800 1.000 27.44309 19 CYS B C 1
ATOM 2479 O O . CYS B 1 19 ? 22.51300 13.45100 -23.19800 1.000 28.35779 19 CYS B O 1
ATOM 2482 N N . GLN B 1 20 ? 21.01300 14.94300 -23.97600 1.000 23.02370 20 GLN B N 1
ATOM 2483 C CA . GLN B 1 20 ? 21.55200 16.01000 -23.14600 1.000 28.78256 20 GLN B CA 1
ATOM 2484 C C . GLN B 1 20 ? 21.36600 15.71300 -21.65700 1.000 31.62694 20 GLN B C 1
ATOM 2485 O O . GLN B 1 20 ? 22.29800 15.88800 -20.86000 1.000 33.75736 20 GLN B O 1
ATOM 2491 N N . GLU B 1 21 ? 20.18300 15.23900 -21.26300 1.000 26.52394 21 GLU B N 1
ATOM 2492 C CA . GLU B 1 21 ? 19.98300 14.88100 -19.86300 1.000 36.22760 21 GLU B CA 1
ATOM 2493 C C . GLU B 1 21 ? 20.91100 13.74100 -19.45000 1.000 35.96940 21 GLU B C 1
ATOM 2494 O O . GLU B 1 21 ? 21.48100 13.76700 -18.35200 1.000 32.86879 21 GLU B O 1
ATOM 2500 N N . GLU B 1 22 ? 21.10000 12.75100 -20.32700 1.000 29.70318 22 GLU B N 1
ATOM 2501 C CA . GLU B 1 22 ? 21.98200 11.63000 -20.00800 1.000 32.62370 22 GLU B CA 1
ATOM 2502 C C . GLU B 1 22 ? 23.43700 12.05500 -19.82900 1.000 36.81455 22 GLU B C 1
ATOM 2503 O O . GLU B 1 22 ? 24.17400 11.41300 -19.07200 1.000 38.46812 22 GLU B O 1
ATOM 2509 N N . HIS B 1 23 ? 23.89200 13.09300 -20.53900 1.000 35.57854 23 HIS B N 1
ATOM 2510 C CA . HIS B 1 23 ? 25.32500 13.33400 -20.64700 1.000 34.77396 23 HIS B CA 1
ATOM 2511 C C . HIS B 1 23 ? 25.78900 14.71700 -20.20500 1.000 37.34133 23 HIS B C 1
ATOM 2512 O O . HIS B 1 23 ? 26.99400 14.89900 -19.99800 1.000 31.49064 23 HIS B O 1
ATOM 2519 N N . LEU B 1 24 ? 24.89900 15.68400 -20.03700 1.000 32.94435 24 LEU B N 1
ATOM 2520 C CA . LEU B 1 24 ? 25.33600 16.95800 -19.49500 1.000 34.16301 24 LEU B CA 1
ATOM 2521 C C . LEU B 1 24 ? 25.8620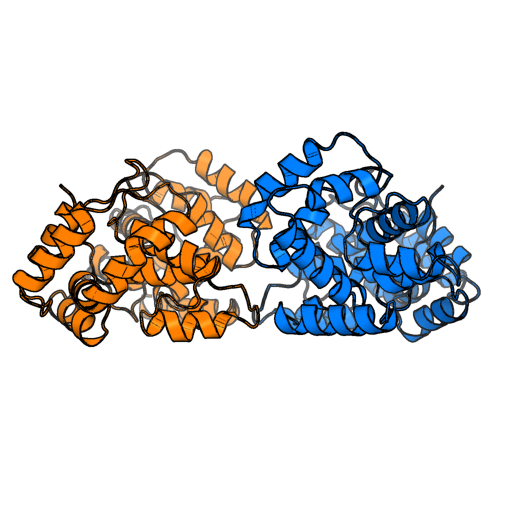0 16.74300 -18.07600 1.000 39.64912 24 LEU B C 1
ATOM 2522 O O . LEU B 1 24 ? 25.20500 16.06800 -17.27700 1.000 41.97994 24 LEU B O 1
ATOM 2527 N N . PRO B 1 25 ? 27.04000 17.27000 -17.75000 1.000 42.37460 25 PRO B N 1
ATOM 2528 C CA . PRO B 1 25 ? 27.57000 17.11800 -16.38100 1.000 40.53267 25 PRO B CA 1
ATOM 2529 C C . PRO B 1 25 ? 26.66800 17.80600 -15.38000 1.000 35.97998 25 PRO B C 1
ATOM 2530 O O . PRO B 1 25 ? 26.47300 19.02400 -15.42900 1.000 36.26635 25 PRO B O 1
ATOM 2534 N N . ALA B 1 26 ? 26.13600 17.01000 -14.45000 1.000 44.01549 26 ALA B N 1
ATOM 2535 C CA . ALA B 1 26 ? 25.15500 17.45600 -13.46400 1.000 46.28948 26 ALA B CA 1
ATOM 2536 C C . ALA B 1 26 ? 25.60300 18.67500 -12.65700 1.000 43.26436 26 ALA B C 1
ATOM 2537 O O . ALA B 1 26 ? 26.38100 18.54900 -11.70600 1.000 42.54574 26 ALA B O 1
ATOM 2539 N N . ASP B 1 27 ? 25.10800 19.86100 -13.03200 1.000 45.43219 27 ASP B N 1
ATOM 2540 C CA . ASP B 1 27 ? 25.36700 21.09100 -12.29100 1.000 47.34967 27 ASP B CA 1
ATOM 2541 C C . ASP B 1 27 ? 26.77400 21.62600 -12.52500 1.000 52.06504 27 ASP B C 1
ATOM 2542 O O . ASP B 1 27 ? 26.94200 22.82400 -12.78600 1.000 58.29199 27 ASP B O 1
ATOM 2543 N N . ASN B 1 28 ? 27.74100 20.69500 -12.54300 1.000 49.90517 28 ASN B N 1
ATOM 2544 C CA . ASN B 1 28 ? 29.21500 20.82100 -12.76600 1.000 39.19719 28 ASN B CA 1
ATOM 2545 C C . ASN B 1 28 ? 29.56200 22.01100 -13.66900 1.000 42.69778 28 ASN B C 1
ATOM 2546 O O . ASN B 1 28 ? 29.05100 22.06800 -14.76800 1.000 46.27333 28 ASN B O 1
ATOM 2551 N N . ASN B 1 29 ? 30.52400 22.84200 -13.25200 1.000 43.18280 29 ASN B N 1
ATOM 2552 C CA . ASN B 1 29 ? 30.91100 24.10300 -13.93800 1.000 42.69549 29 ASN B CA 1
ATOM 2553 C C . ASN B 1 29 ? 31.12500 23.97900 -15.45500 1.000 44.14536 29 ASN B C 1
ATOM 2554 O O . ASN B 1 29 ? 30.94300 24.98200 -16.14900 1.000 39.70937 29 ASN B O 1
ATOM 2556 N N . SER B 1 30 ? 31.45500 22.79800 -15.97100 1.000 34.34296 30 SER B N 1
ATOM 2557 C CA . SER B 1 30 ? 31.65200 22.58200 -17.43000 1.000 42.97624 30 SER B CA 1
ATOM 2558 C C . SER B 1 30 ? 30.34400 22.47100 -18.22500 1.000 42.13059 30 SER B C 1
ATOM 2559 O O . SER B 1 30 ? 30.41800 22.63200 -19.42800 1.000 41.83190 30 SER B O 1
ATOM 2562 N N . ARG B 1 31 ? 29.19900 22.26100 -17.57800 1.000 45.30072 31 ARG B N 1
ATOM 2563 C CA . ARG B 1 31 ? 27.88100 22.03500 -18.24900 1.000 49.60136 31 ARG B CA 1
ATOM 2564 C C . ARG B 1 31 ? 27.54100 23.05300 -19.33500 1.000 45.85507 31 ARG B C 1
ATOM 2565 O O . ARG B 1 31 ? 27.03700 22.64200 -20.37900 1.000 47.14461 31 ARG B O 1
ATOM 2573 N N . LYS B 1 32 ? 27.77000 24.32600 -19.07900 1.000 43.55100 32 LYS B N 1
ATOM 2574 C CA . LYS B 1 32 ? 27.33200 25.34200 -20.05700 1.000 44.33781 32 LYS B CA 1
ATOM 2575 C C . LYS B 1 32 ? 28.15900 25.24800 -21.34200 1.000 45.63370 32 LYS B C 1
ATOM 2576 O O . LYS B 1 32 ? 27.58400 25.47700 -22.39300 1.000 47.77104 32 LYS B O 1
ATOM 2578 N N . THR B 1 33 ? 29.45900 24.98800 -21.23300 1.000 43.30020 33 THR B N 1
ATOM 2579 C CA . THR B 1 33 ? 30.32800 24.84400 -22.41900 1.000 37.78752 33 THR B CA 1
ATOM 2580 C C . THR B 1 33 ? 29.67800 23.79700 -23.31500 1.000 34.78486 33 THR B C 1
ATOM 2581 O O . THR B 1 33 ? 29.57500 24.04400 -24.50000 1.000 39.47034 33 THR B O 1
ATOM 2585 N N . TYR B 1 34 ? 29.21700 22.70000 -22.73300 1.000 32.97854 34 TYR B N 1
ATOM 2586 C CA . TYR B 1 34 ? 28.65100 21.67600 -23.60000 1.000 37.53568 34 TYR B CA 1
ATOM 2587 C C . TYR B 1 34 ? 27.31700 22.11200 -24.19800 1.000 39.01726 34 TYR B C 1
ATOM 2588 O O . TYR B 1 34 ? 26.96800 21.68600 -25.30400 1.000 38.17086 34 TYR B O 1
ATOM 2597 N N . ILE B 1 35 ? 26.56400 22.95900 -23.49400 1.000 35.18473 35 ILE B N 1
ATOM 2598 C CA . ILE B 1 35 ? 25.29900 23.43900 -24.03100 1.000 35.90118 35 ILE B CA 1
ATOM 2599 C C . ILE B 1 35 ? 25.54500 24.44900 -25.13900 1.000 34.26895 35 ILE B C 1
ATOM 2600 O O . ILE B 1 35 ? 24.84100 24.45500 -26.15300 1.000 36.59290 35 ILE B O 1
ATOM 2605 N N . GLU B 1 36 ? 26.52800 25.33300 -24.95600 1.000 30.73418 36 GLU B N 1
ATOM 2606 C CA . GLU B 1 36 ? 26.74800 26.38200 -25.94000 1.000 35.68477 36 GLU B CA 1
ATOM 2607 C C . GLU B 1 36 ? 27.31700 25.80900 -27.22600 1.000 41.78805 36 GLU B C 1
ATOM 2608 O O . GLU B 1 36 ? 27.02400 26.31300 -28.31600 1.000 41.53358 36 GLU B O 1
ATOM 2610 N N . ASN B 1 37 ? 28.10800 24.74500 -27.12200 1.000 39.56265 37 ASN B N 1
ATOM 2611 C CA . ASN B 1 37 ? 28.62100 24.10700 -28.32300 1.000 32.68425 37 ASN B CA 1
ATOM 2612 C C . ASN B 1 37 ? 27.57000 23.21600 -28.96900 1.000 32.57732 37 ASN B C 1
ATOM 2613 O O . ASN B 1 37 ? 27.28200 23.36200 -30.15900 1.000 33.84940 37 ASN B O 1
ATOM 2618 N N . TRP B 1 38 ? 26.96500 22.30700 -28.19700 1.000 32.57793 38 TRP B N 1
ATOM 2619 C CA . TRP B 1 38 ? 26.04200 21.33700 -28.78400 1.000 30.33371 38 TRP B CA 1
ATOM 2620 C C . TRP B 1 38 ? 24.84400 22.01600 -29.43800 1.000 33.71846 38 TRP B C 1
ATOM 2621 O O . TRP B 1 38 ? 24.32300 21.51900 -30.44300 1.000 31.54359 38 TRP B O 1
ATOM 2632 N N . HIS B 1 39 ? 24.40000 23.15400 -28.89700 1.000 35.62519 39 HIS B N 1
ATOM 2633 C CA . HIS B 1 39 ? 23.31100 23.88000 -29.53300 1.000 30.81143 39 HIS B CA 1
ATOM 2634 C C . HIS B 1 39 ? 23.75400 24.47200 -30.86500 1.000 36.89777 39 HIS B C 1
ATOM 2635 O O . HIS B 1 39 ? 22.92900 24.64600 -31.77000 1.000 31.86776 39 HIS B O 1
ATOM 2637 N N . GLN B 1 40 ? 25.04200 24.78300 -31.00400 1.000 33.87057 40 GLN B N 1
ATOM 2638 C CA . GLN B 1 40 ? 25.61000 25.15100 -32.29400 1.000 36.10353 40 GLN B CA 1
ATOM 2639 C C . GLN B 1 40 ? 25.90800 23.94500 -33.17400 1.000 29.11211 40 GLN B C 1
ATOM 2640 O O . GLN B 1 40 ? 26.40700 24.13200 -34.28900 1.000 28.04130 40 GLN B O 1
ATOM 2646 N N . TRP B 1 41 ? 25.62100 22.73000 -32.69600 1.000 28.50453 41 TRP B N 1
ATOM 2647 C CA . TRP B 1 41 ? 25.97600 21.48400 -33.38400 1.000 31.14107 41 TRP B CA 1
ATOM 2648 C C . TRP B 1 41 ? 27.49600 21.36200 -33.53900 1.000 31.84667 41 TRP B C 1
ATOM 2649 O O . TRP B 1 41 ? 28.00800 20.70900 -34.46000 1.000 24.37871 41 TRP B O 1
ATOM 2660 N N . LYS B 1 42 ? 28.21800 21.98300 -32.60800 1.000 25.95649 42 LYS B N 1
ATOM 2661 C CA . LYS B 1 42 ? 29.66900 21.89400 -32.55100 1.000 27.37315 42 LYS B CA 1
ATOM 2662 C C . LYS B 1 42 ? 30.03000 20.76500 -31.59800 1.000 26.86709 42 LYS B C 1
ATOM 2663 O O . LYS B 1 42 ? 29.86200 20.89000 -30.37900 1.000 28.98274 42 LYS B O 1
ATOM 2667 N N . LEU B 1 43 ? 30.52000 19.65800 -32.14800 1.000 26.38119 43 LEU B N 1
ATOM 2668 C CA . LEU B 1 43 ? 30.91500 18.51100 -31.33000 1.000 32.30105 43 LEU B CA 1
ATOM 2669 C C . LEU B 1 43 ? 32.24700 18.80400 -30.63200 1.000 25.00948 43 LEU B C 1
ATOM 2670 O O . LEU B 1 43 ? 33.26600 18.15800 -30.86400 1.000 25.21053 43 LEU B O 1
ATOM 2675 N N . GLN B 1 44 ? 32.21500 19.78800 -29.73800 1.000 30.36178 44 GLN B N 1
ATOM 2676 C CA . GLN B 1 44 ? 33.40000 20.24100 -29.02100 1.000 31.34947 44 GLN B CA 1
ATOM 2677 C C . GLN B 1 44 ? 33.04200 20.46200 -27.55900 1.000 35.94490 44 GLN B C 1
ATOM 2678 O O . GLN B 1 44 ? 31.87100 20.71300 -27.23800 1.000 32.69690 44 GLN B O 1
ATOM 2684 N N . PRO B 1 45 ? 34.02700 20.35000 -26.64000 1.000 34.71550 45 PRO B N 1
ATOM 2685 C CA . PRO B 1 45 ? 35.40900 19.91300 -26.89000 1.000 27.47830 45 PRO B CA 1
ATOM 2686 C C . PRO B 1 45 ? 35.48600 18.41600 -27.11700 1.000 29.18782 45 PRO B C 1
ATOM 2687 O O . PRO B 1 45 ? 34.54900 17.72800 -26.76500 1.000 29.90440 45 PRO B O 1
ATOM 2691 N N . ASN B 1 46 ? 36.57900 17.92100 -27.69200 1.000 31.25344 46 ASN B N 1
ATOM 2692 C CA . ASN B 1 46 ? 36.75800 16.48700 -27.92100 1.000 30.29035 46 ASN B CA 1
ATOM 2693 C C . ASN B 1 46 ? 37.12600 15.80600 -26.60000 1.000 32.01837 46 ASN B C 1
ATOM 2694 O O . ASN B 1 46 ? 38.29700 15.56200 -26.30700 1.000 30.83873 46 ASN B O 1
ATOM 2699 N N . ASP B 1 47 ? 36.11800 15.47600 -25.79000 1.000 32.78683 47 ASP B N 1
ATOM 2700 C CA . ASP B 1 47 ? 36.36100 14.75700 -24.53800 1.000 31.63795 47 ASP B CA 1
ATOM 2701 C C . ASP B 1 47 ? 35.29200 13.68500 -24.36000 1.000 27.99193 47 ASP B C 1
ATOM 2702 O O . ASP B 1 47 ? 34.47600 13.43100 -25.25000 1.000 32.50331 47 ASP B O 1
ATOM 2707 N N . HIS B 1 48 ? 35.30400 13.05300 -23.18400 1.000 25.03633 48 HIS B N 1
ATOM 2708 C CA . HIS B 1 48 ? 34.43400 11.90700 -22.93400 1.000 28.39731 48 HIS B CA 1
ATOM 2709 C C . HIS B 1 48 ? 32.95900 12.30000 -22.97800 1.000 29.21191 48 HIS B C 1
ATOM 2710 O O . HIS B 1 48 ? 32.12700 11.55200 -23.50300 1.000 24.95397 48 HIS B O 1
ATOM 2717 N N . VAL B 1 49 ? 32.62600 13.47500 -22.43700 1.000 28.43691 49 VAL B N 1
ATOM 2718 C CA . VAL B 1 49 ? 31.25000 13.96500 -22.43400 1.000 31.26369 49 VAL B CA 1
ATOM 2719 C C . VAL B 1 49 ? 30.74900 14.13600 -23.86600 1.000 28.52048 49 VAL B C 1
ATOM 2720 O O . VAL B 1 49 ? 29.75000 13.53000 -24.27800 1.000 26.66269 49 VAL B O 1
ATOM 2724 N N . THR B 1 50 ? 31.45200 14.95500 -24.65000 1.000 29.78522 50 THR B N 1
ATOM 2725 C CA . THR B 1 50 ? 31.06400 15.17600 -26.04100 1.000 29.04960 50 THR B CA 1
ATOM 2726 C C . THR B 1 50 ? 30.96400 13.86200 -26.79100 1.000 25.03318 50 THR B C 1
ATOM 2727 O O . THR B 1 50 ? 29.98500 13.61300 -27.49200 1.000 26.16395 50 THR B O 1
ATOM 2731 N N . GLN B 1 51 ? 31.95900 12.99300 -26.62200 1.000 27.09292 51 GLN B N 1
ATOM 2732 C CA . GLN B 1 51 ? 32.00300 11.74500 -27.37700 1.000 28.33929 51 GLN B CA 1
ATOM 2733 C C . GLN B 1 51 ? 30.78000 10.87300 -27.09400 1.000 28.86436 51 GLN B C 1
ATOM 2734 O O . GLN B 1 51 ? 30.10900 10.40800 -28.02400 1.000 28.90177 51 GLN B O 1
ATOM 2740 N N . CYS B 1 52 ? 30.46500 10.64300 -25.81500 1.000 27.30808 52 CYS B N 1
ATOM 2741 C CA . CYS B 1 52 ? 29.29800 9.82700 -25.49400 1.000 30.75802 52 CYS B CA 1
ATOM 2742 C C . CYS B 1 52 ? 28.00500 10.50700 -25.90100 1.000 30.64846 52 CYS B C 1
ATOM 2743 O O . CYS B 1 52 ? 27.02600 9.82600 -26.23600 1.000 28.68035 52 CYS B O 1
ATOM 2746 N N . TYR B 1 53 ? 27.98300 11.83900 -25.88200 1.000 25.59947 53 TYR B N 1
ATOM 2747 C CA . TYR B 1 53 ? 26.83300 12.55800 -26.40600 1.000 26.25890 53 TYR B CA 1
ATOM 2748 C C . TYR B 1 53 ? 26.60800 12.26300 -27.89600 1.000 28.59704 53 TYR B C 1
ATOM 2749 O O . TYR B 1 53 ? 25.46600 12.05300 -28.32900 1.000 22.04523 53 TYR B O 1
ATOM 2758 N N . THR B 1 54 ? 27.67300 12.23600 -28.70400 1.000 25.89554 54 THR B N 1
ATOM 2759 C CA . THR B 1 54 ? 27.42500 11.95500 -30.11400 1.000 28.29255 54 THR B CA 1
ATOM 2760 C C . THR B 1 54 ? 27.10600 10.47600 -30.32800 1.000 28.16779 54 THR B C 1
ATOM 2761 O O . THR B 1 54 ? 26.29400 10.14100 -31.20500 1.000 31.16713 54 THR B O 1
ATOM 2765 N N . LYS B 1 55 ? 27.67700 9.58200 -29.51200 1.000 24.25834 55 LYS B N 1
ATOM 2766 C CA . LYS B 1 55 ? 27.22000 8.19500 -29.54000 1.000 27.77400 55 LYS B CA 1
ATOM 2767 C C . LYS B 1 55 ? 25.74600 8.09300 -29.16700 1.000 30.39192 55 LYS B C 1
ATOM 2768 O O . LYS B 1 55 ? 25.02600 7.23700 -29.68700 1.000 25.90063 55 LYS B O 1
ATOM 2774 N N . CYS B 1 56 ? 25.28200 8.96400 -28.27200 1.000 30.81141 56 CYS B N 1
ATOM 2775 C CA . CYS B 1 56 ? 23.89300 8.91800 -27.84200 1.000 25.46047 56 CYS B CA 1
ATOM 2776 C C . CYS B 1 56 ? 22.96400 9.34500 -28.96800 1.000 26.90794 56 CYS B C 1
ATOM 2777 O O . CYS B 1 56 ? 22.03000 8.61800 -29.32900 1.000 22.89541 56 CYS B O 1
ATOM 2780 N N . VAL B 1 57 ? 23.20600 10.53400 -29.52500 1.000 25.40313 57 VAL B N 1
ATOM 2781 C CA . VAL B 1 57 ? 22.39700 11.02900 -30.63200 1.000 28.04992 57 VAL B CA 1
ATOM 2782 C C . VAL B 1 57 ? 22.45600 10.06400 -31.80600 1.000 26.20961 57 VAL B C 1
ATOM 2783 O O . VAL B 1 57 ? 21.42900 9.74000 -32.41900 1.000 30.61229 57 VAL B O 1
ATOM 2787 N N . LEU B 1 58 ? 23.65100 9.57600 -32.13500 1.000 28.85291 58 LEU B N 1
ATOM 2788 C CA . LEU B 1 58 ? 23.76700 8.71400 -33.31000 1.000 35.92626 58 LEU B CA 1
ATOM 2789 C C . LEU B 1 58 ? 22.90300 7.46600 -33.15800 1.000 34.77111 58 LEU B C 1
ATOM 2790 O O . LEU B 1 58 ? 22.31000 6.99500 -34.13500 1.000 34.39773 58 LEU B O 1
ATOM 2795 N N . GLU B 1 59 ? 22.79900 6.92400 -31.94100 1.000 29.78752 59 GLU B N 1
ATOM 2796 C CA . GLU B 1 59 ? 21.90500 5.78900 -31.74800 1.000 28.71451 59 GLU B CA 1
ATOM 2797 C C . GLU B 1 59 ? 20.45700 6.23600 -31.65000 1.000 28.39307 59 GLU B C 1
ATOM 2798 O O . GLU B 1 59 ? 19.55900 5.52900 -32.12400 1.000 29.73796 59 GLU B O 1
ATOM 2804 N N . GLY B 1 60 ? 20.21700 7.41000 -31.06700 1.000 29.13595 60 GLY B N 1
ATOM 2805 C CA . GLY B 1 60 ? 18.86400 7.93100 -31.01300 1.000 31.48820 60 GLY B CA 1
ATOM 2806 C C . GLY B 1 60 ? 18.27100 8.13600 -32.39400 1.000 35.83035 60 GLY B C 1
ATOM 2807 O O . GLY B 1 60 ? 17.15300 7.69300 -32.68000 1.000 30.95059 60 GLY B O 1
ATOM 2808 N N . LEU B 1 61 ? 19.02000 8.79300 -33.28000 1.000 33.98108 61 LEU B N 1
ATOM 2809 C CA . LEU B 1 61 ? 18.53200 8.95800 -34.63900 1.000 27.94265 61 LEU B CA 1
ATOM 2810 C C . LEU B 1 61 ? 18.49200 7.64300 -35.40100 1.000 30.42074 61 LEU B C 1
ATOM 2811 O O . LEU B 1 61 ? 17.98300 7.61500 -36.52800 1.000 30.47642 61 LEU B O 1
ATOM 2816 N N . GLU B 1 62 ? 18.97600 6.55500 -34.79200 1.000 33.42916 62 GLU B N 1
ATOM 2817 C CA . GLU B 1 62 ? 19.02800 5.22500 -35.41100 1.000 35.56825 62 GLU B CA 1
ATOM 2818 C C . GLU B 1 62 ? 19.85800 5.24400 -36.69200 1.000 38.30292 62 GLU B C 1
ATOM 2819 O O . GLU B 1 62 ? 19.65600 4.43600 -37.60600 1.000 37.42587 62 GLU B O 1
ATOM 2825 N N . LEU B 1 63 ? 20.80500 6.18400 -36.72100 1.000 37.04640 63 LEU B N 1
ATOM 2826 C CA . LEU B 1 63 ? 21.84900 6.27700 -37.72800 1.000 34.98706 63 LEU B CA 1
ATOM 2827 C C . LEU B 1 63 ? 22.91900 5.21300 -37.51400 1.000 33.61873 63 LEU B C 1
ATOM 2828 O O . LEU B 1 63 ? 23.36700 4.56800 -38.46700 1.000 35.26937 63 LEU B O 1
ATOM 2833 N N . TYR B 1 64 ? 23.34900 5.03700 -36.27200 1.000 36.65154 64 TYR B N 1
ATOM 2834 C CA . TYR B 1 64 ? 24.12900 3.88100 -35.86500 1.000 37.07977 64 TYR B CA 1
ATOM 2835 C C . TYR B 1 64 ? 23.18900 2.91500 -35.14100 1.000 37.07824 64 TYR B C 1
ATOM 2836 O O . TYR B 1 64 ? 22.49800 3.30500 -34.19700 1.000 32.76551 64 TYR B O 1
ATOM 2845 N N . ASP B 1 65 ? 23.15200 1.65500 -35.56500 1.000 43.59154 65 ASP B N 1
ATOM 2846 C CA . ASP B 1 65 ? 22.29500 0.61000 -34.95400 1.000 38.07279 65 ASP B CA 1
ATOM 2847 C C . ASP B 1 65 ? 23.15100 -0.10600 -33.91700 1.000 47.92959 65 ASP B C 1
ATOM 2848 O O . ASP B 1 65 ? 24.14600 -0.69300 -34.30600 1.000 45.21388 65 ASP B O 1
ATOM 2853 N N . GLY B 1 66 ? 22.75300 -0.05000 -32.64900 1.000 51.52378 66 GLY B N 1
ATOM 2854 C CA . GLY B 1 66 ? 23.53600 -0.65000 -31.55700 1.000 56.64667 66 GLY B CA 1
ATOM 2855 C C . GLY B 1 66 ? 23.45300 -2.15800 -31.48400 1.000 59.47612 66 GLY B C 1
ATOM 2856 O O . GLY B 1 66 ? 24.43400 -2.77100 -31.07100 1.000 60.84690 66 GLY B O 1
ATOM 2857 N N . LYS B 1 67 ? 22.31500 -2.72800 -31.84200 1.000 59.09323 67 LYS B N 1
ATOM 2858 C CA . LYS B 1 67 ? 22.21100 -4.20600 -31.88600 1.000 61.22785 67 LYS B CA 1
ATOM 2859 C C . LYS B 1 67 ? 23.13900 -4.74500 -32.96900 1.000 58.93404 67 LYS B C 1
ATOM 2860 O O . LYS B 1 67 ? 23.98800 -5.57500 -32.63300 1.000 63.37018 67 LYS B O 1
ATOM 2862 N N . GLN B 1 68 ? 22.97800 -4.29100 -34.21300 1.000 54.97715 68 GLN B N 1
ATOM 2863 C CA . GLN B 1 68 ? 23.76400 -4.82000 -35.35500 1.000 50.64398 68 GLN B CA 1
ATOM 2864 C C . GLN B 1 68 ? 25.15800 -4.21100 -35.35200 1.000 52.21360 68 GLN B C 1
ATOM 2865 O O . GLN B 1 68 ? 25.97200 -4.63500 -36.17600 1.000 52.74148 68 GLN B O 1
ATOM 2869 N N . LYS B 1 69 ? 25.38900 -3.24600 -34.47600 1.000 48.89558 69 LYS B N 1
ATOM 2870 C CA . LYS B 1 69 ? 26.73400 -2.66100 -34.32000 1.000 47.77070 69 LYS B CA 1
ATOM 2871 C C . LYS B 1 69 ? 27.22800 -2.04400 -35.64200 1.000 41.58161 69 LYS B C 1
ATOM 2872 O O . LYS B 1 69 ? 28.43100 -2.09400 -35.87200 1.000 44.36555 69 LYS B O 1
ATOM 2875 N N . LYS B 1 70 ? 26.34800 -1.42300 -36.42700 1.000 38.61164 70 LYS B N 1
ATOM 2876 C CA . LYS B 1 70 ? 26.82400 -0.80700 -37.66300 1.000 42.15410 70 LYS B CA 1
ATOM 2877 C C . LYS B 1 70 ? 26.01400 0.44100 -37.99600 1.000 38.85082 70 LYS B C 1
ATOM 2878 O O . LYS B 1 70 ? 24.90200 0.64800 -37.50300 1.000 46.52098 70 LYS B O 1
ATOM 2884 N N . PHE B 1 71 ? 26.60000 1.28400 -38.83600 1.000 33.65534 71 PHE B N 1
ATOM 2885 C CA . PHE B 1 71 ? 25.86400 2.40400 -39.39100 1.000 36.96413 71 PHE B CA 1
ATOM 2886 C C . PHE B 1 71 ? 24.85800 1.89700 -40.41500 1.000 35.20282 71 PHE B C 1
ATOM 2887 O O . PHE B 1 71 ? 25.03800 0.83700 -41.01800 1.000 39.11362 71 PHE B O 1
ATOM 2895 N N . ARG B 1 72 ? 23.77700 2.66100 -40.60600 1.000 36.98997 72 ARG B N 1
ATOM 2896 C CA . ARG B 1 72 ? 22.65400 2.24400 -41.44800 1.000 34.65952 72 ARG B CA 1
ATOM 2897 C C . ARG B 1 72 ? 22.41100 3.30200 -42.51500 1.000 38.30742 72 ARG B C 1
ATOM 2898 O O . ARG B 1 72 ? 21.45300 4.08800 -42.42200 1.000 39.97369 72 ARG B O 1
ATOM 2906 N N . PRO B 1 73 ? 23.23900 3.32900 -43.56700 1.000 36.60746 73 PRO B N 1
ATOM 2907 C CA . PRO B 1 73 ? 23.18100 4.44400 -44.52700 1.000 34.69613 73 PRO B CA 1
ATOM 2908 C C . PRO B 1 73 ? 21.85900 4.55500 -45.25900 1.000 33.71511 73 PRO B C 1
ATOM 2909 O O . PRO B 1 73 ? 21.45300 5.66800 -45.61500 1.000 36.82366 73 PRO B O 1
ATOM 2913 N N . GLY B 1 74 ? 21.16200 3.44200 -45.48200 1.000 34.08835 74 GLY B N 1
ATOM 2914 C CA . GLY B 1 74 ? 19.84800 3.52100 -46.10100 1.000 37.03519 74 GLY B CA 1
ATOM 2915 C C . GLY B 1 74 ? 18.83600 4.33400 -45.30800 1.000 33.53098 74 GLY B C 1
ATOM 2916 O O . GLY B 1 74 ? 17.88400 4.87900 -45.87600 1.000 30.36305 74 GLY B O 1
ATOM 2917 N N . ARG B 1 75 ? 19.01400 4.43100 -43.99100 1.000 32.39618 75 ARG B N 1
ATOM 2918 C CA . ARG B 1 75 ? 18.06000 5.21400 -43.21700 1.000 32.57927 75 ARG B CA 1
ATOM 2919 C C . ARG B 1 75 ? 18.22300 6.70800 -43.45500 1.000 30.19934 75 ARG B C 1
ATOM 2920 O O . ARG B 1 75 ? 17.30600 7.48200 -43.15700 1.000 30.72797 75 ARG B O 1
ATOM 2928 N N . VAL B 1 76 ? 19.35800 7.12500 -44.00900 1.000 31.46372 76 VAL B N 1
ATOM 2929 C CA . VAL B 1 76 ? 19.53500 8.52200 -44.39700 1.000 33.42606 76 VAL B CA 1
ATOM 2930 C C . VAL B 1 76 ? 18.49700 8.91900 -45.45100 1.000 32.83794 76 VAL B C 1
ATOM 2931 O O . VAL B 1 76 ? 17.75800 9.90000 -45.28600 1.000 28.93605 76 VAL B O 1
ATOM 2935 N N . SER B 1 77 ? 18.40700 8.14600 -46.54100 1.000 28.46756 77 SER B N 1
ATOM 2936 C CA . SER B 1 77 ? 17.50500 8.52200 -47.62400 1.000 31.82290 77 SER B CA 1
ATOM 2937 C C . SER B 1 77 ? 16.04200 8.38900 -47.20900 1.000 30.40978 77 SER B C 1
ATOM 2938 O O . SER B 1 77 ? 15.20200 9.19600 -47.62400 1.000 30.07353 77 SER B O 1
ATOM 2941 N N . SER B 1 78 ? 15.71400 7.36800 -46.41600 1.000 22.18337 78 SER B N 1
ATOM 2942 C CA . SER B 1 78 ? 14.37800 7.27800 -45.84100 1.000 27.53624 78 SER B CA 1
ATOM 2943 C C . SER B 1 78 ? 14.04300 8.53700 -45.05700 1.000 30.65271 78 SER B C 1
ATOM 2944 O O . SER B 1 78 ? 12.96900 9.13100 -45.23400 1.000 32.92525 78 SER B O 1
ATOM 2947 N N . GLN B 1 79 ? 14.96100 8.96200 -44.18700 1.000 28.34247 79 GLN B N 1
ATOM 2948 C CA . GLN B 1 79 ? 14.75300 10.17900 -43.41200 1.000 29.29981 79 GLN B CA 1
ATOM 2949 C C . GLN B 1 79 ? 14.52300 11.38100 -44.31900 1.000 28.66800 79 GLN B C 1
ATOM 2950 O O . GLN B 1 79 ? 13.73300 12.27700 -43.99000 1.000 29.24674 79 GLN B O 1
ATOM 2956 N N . HIS B 1 80 ? 15.22400 11.42600 -45.45400 1.000 29.92813 80 HIS B N 1
ATOM 2957 C CA . HIS B 1 80 ? 15.08900 12.54400 -46.38000 1.000 25.37194 80 HIS B CA 1
ATOM 2958 C C . HIS B 1 80 ? 13.75600 12.48900 -47.11500 1.000 27.06999 80 HIS B C 1
ATOM 2959 O O . HIS B 1 80 ? 13.03700 13.49400 -47.20000 1.000 25.89487 80 HIS B O 1
ATOM 2966 N N . VAL B 1 81 ? 13.41700 11.32100 -47.66400 1.000 26.74973 81 VAL B N 1
ATOM 2967 C CA . VAL B 1 81 ? 12.27500 11.23400 -48.56900 1.000 28.04608 81 VAL B CA 1
ATOM 2968 C C . VAL B 1 81 ? 11.00200 11.62800 -47.84300 1.000 27.66292 81 VAL B C 1
ATOM 2969 O O . VAL B 1 81 ? 10.15900 12.35900 -48.38000 1.000 26.85603 81 VAL B O 1
ATOM 2973 N N . ALA B 1 82 ? 10.87700 11.20100 -46.58300 1.000 29.81004 82 ALA B N 1
ATOM 2974 C CA . ALA B 1 82 ? 9.69600 11.49100 -45.78400 1.000 27.96317 82 ALA B CA 1
ATOM 2975 C C . ALA B 1 82 ? 9.46200 12.99000 -45.59800 1.000 30.22114 82 ALA B C 1
ATOM 2976 O O . ALA B 1 82 ? 8.34100 13.38800 -45.26200 1.000 26.20566 82 ALA B O 1
ATOM 2978 N N . TYR B 1 83 ? 10.48300 13.83700 -45.82000 1.000 27.89502 83 TYR B N 1
ATOM 2979 C CA . TYR B 1 83 ? 10.29500 15.27300 -45.63000 1.000 29.60156 83 TYR B CA 1
ATOM 2980 C C . TYR B 1 83 ? 10.95800 16.08400 -46.73700 1.000 25.43348 83 TYR B C 1
ATOM 2981 O O . TYR B 1 83 ? 11.26600 17.26400 -46.53200 1.000 25.33937 83 TYR B O 1
ATOM 2990 N N . GLN B 1 84 ? 11.12900 15.49600 -47.92100 1.000 27.79223 84 GLN B N 1
ATOM 2991 C CA . GLN B 1 84 ? 11.88700 16.14300 -48.98400 1.000 29.50670 84 GLN B CA 1
ATOM 2992 C C . GLN B 1 84 ? 11.27200 17.45500 -49.45200 1.000 32.42069 84 GLN B C 1
ATOM 2993 O O . GLN B 1 84 ? 11.99300 18.28800 -50.00200 1.000 35.10643 84 GLN B O 1
ATOM 2999 N N . PHE B 1 85 ? 9.97400 17.66700 -49.25200 1.000 31.04509 85 PHE B N 1
ATOM 3000 C CA . PHE B 1 85 ? 9.32000 18.89300 -49.69300 1.000 30.06417 85 PHE B CA 1
ATOM 3001 C C . PHE B 1 85 ? 9.27000 19.96600 -48.61400 1.000 34.72788 85 PHE B C 1
ATOM 3002 O O . PHE B 1 85 ? 8.81500 21.08100 -48.88600 1.000 37.68469 85 PHE B O 1
ATOM 3010 N N . LEU B 1 86 ? 9.89900 19.72100 -47.46900 1.000 32.14020 86 LEU B N 1
ATOM 3011 C CA . LEU B 1 86 ? 9.98500 20.72100 -46.37800 1.000 30.92535 86 LEU B CA 1
ATOM 3012 C C . LEU B 1 86 ? 11.43600 20.78700 -45.88800 1.000 31.60481 86 LEU B C 1
ATOM 3013 O O . LEU B 1 86 ? 11.80000 21.82600 -45.37600 1.000 30.70601 86 LEU B O 1
ATOM 3018 N N . ASN B 1 87 ? 12.22600 19.73100 -46.09400 1.000 29.84117 87 ASN B N 1
ATOM 3019 C CA . ASN B 1 87 ? 13.63400 19.58400 -45.61700 1.000 29.11751 87 ASN B CA 1
ATOM 3020 C C . ASN B 1 87 ? 14.54400 20.72900 -46.02700 1.000 31.95370 87 ASN B C 1
ATOM 3021 O O . ASN B 1 87 ? 15.30200 21.18600 -45.17900 1.000 29.55154 87 ASN B O 1
ATOM 3026 N N . GLY B 1 88 ? 14.48900 21.13600 -47.29800 1.000 32.68629 88 GLY B N 1
ATOM 3027 C CA . GLY B 1 88 ? 15.42600 22.13000 -47.83500 1.000 27.61230 88 GLY B CA 1
ATOM 3028 C C . GLY B 1 88 ? 16.64400 21.38300 -48.30900 1.000 29.82676 88 GLY B C 1
ATOM 3029 O O . GLY B 1 88 ? 17.60200 22.00700 -48.73700 1.000 29.64168 88 GLY B O 1
ATOM 3030 N N . ALA B 1 89 ? 16.54600 20.06800 -48.27700 1.000 31.94846 89 ALA B N 1
ATOM 3031 C CA . ALA B 1 89 ? 17.70200 19.23200 -48.60600 1.000 31.13685 89 ALA B CA 1
ATOM 3032 C C . ALA B 1 89 ? 17.74300 18.86900 -50.08200 1.000 33.67422 89 ALA B C 1
ATOM 3033 O O . ALA B 1 89 ? 16.71900 18.48200 -50.62900 1.000 34.76538 89 ALA B O 1
ATOM 3035 N N . THR B 1 90 ? 18.91400 19.00100 -50.66900 1.000 32.34177 90 THR B N 1
ATOM 3036 C CA . THR B 1 90 ? 19.12200 18.59600 -52.04800 1.000 34.27948 90 THR B CA 1
ATOM 3037 C C . THR B 1 90 ? 19.52200 17.13200 -52.11500 1.000 36.01489 90 THR B C 1
ATOM 3038 O O . THR B 1 90 ? 20.13500 16.58700 -51.18900 1.000 35.62845 90 THR B O 1
ATOM 3042 N N . ALA B 1 91 ? 19.17300 16.50100 -53.23700 1.000 36.36848 91 ALA B N 1
ATOM 3043 C CA . ALA B 1 91 ? 19.51400 15.09700 -53.44000 1.000 42.69967 91 ALA B CA 1
ATOM 3044 C C . ALA B 1 91 ? 21.01300 14.86700 -53.36000 1.000 32.43351 91 ALA B C 1
ATOM 3045 O O . ALA B 1 91 ? 21.45300 13.81900 -52.87000 1.000 29.78845 91 ALA B O 1
ATOM 3047 N N . ASP B 1 92 ? 21.80200 15.83000 -53.84800 1.000 32.24065 92 ASP B N 1
ATOM 3048 C CA . ASP B 1 92 ? 23.24700 15.65400 -53.92300 1.000 33.21683 92 ASP B CA 1
ATOM 3049 C C . ASP B 1 92 ? 23.87000 15.70900 -52.53400 1.000 33.19586 92 ASP B C 1
ATOM 3050 O O . ASP B 1 92 ? 24.73700 14.89100 -52.20800 1.000 30.48593 92 ASP B O 1
ATOM 3055 N N . GLU B 1 93 ? 23.43900 16.67000 -51.71100 1.000 29.02240 93 GLU B N 1
ATOM 3056 C CA . GLU B 1 93 ? 23.75600 16.67700 -50.28300 1.000 33.90303 93 GLU B CA 1
ATOM 3057 C C . GLU B 1 93 ? 23.57500 15.29600 -49.65900 1.000 30.95597 93 GLU B C 1
ATOM 3058 O O . GLU B 1 93 ? 24.49800 14.73200 -49.05000 1.000 27.35576 93 GLU B O 1
ATOM 3064 N N . VAL B 1 94 ? 22.36200 14.75800 -49.78600 1.000 26.26578 94 VAL B N 1
ATOM 3065 C CA . VAL B 1 94 ? 22.01200 13.49200 -49.15300 1.000 29.87742 94 VAL B CA 1
ATOM 3066 C C . VAL B 1 94 ? 22.85600 12.36900 -49.73500 1.000 27.23936 94 VAL B C 1
ATOM 3067 O O . VAL B 1 94 ? 23.33100 11.48700 -49.01200 1.000 24.84246 94 VAL B O 1
ATOM 3071 N N . ALA B 1 95 ? 23.09100 12.40400 -51.04400 1.000 30.67833 95 ALA B N 1
ATOM 3072 C CA . ALA B 1 95 ? 23.88300 11.35500 -51.67300 1.000 28.95097 95 ALA B CA 1
ATOM 3073 C C . ALA B 1 95 ? 25.31000 11.34300 -51.12700 1.000 25.74165 95 ALA B C 1
ATOM 3074 O O . ALA B 1 95 ? 25.84300 10.28700 -50.77300 1.000 23.67951 95 ALA B O 1
ATOM 3076 N N . LYS B 1 96 ? 25.93700 12.51800 -51.02700 1.000 25.68204 96 LYS B N 1
ATOM 3077 C CA . LYS B 1 96 ? 27.29800 12.57600 -50.49100 1.000 33.24696 96 LYS B CA 1
ATOM 3078 C C . LYS B 1 96 ? 27.32000 12.23500 -49.00100 1.000 27.95546 96 LYS B C 1
ATOM 3079 O O . LYS B 1 96 ? 28.20300 11.49900 -48.54400 1.000 22.56491 96 LYS B O 1
ATOM 3083 N N . TYR B 1 97 ? 26.34600 12.74700 -48.23800 1.000 28.92167 97 TYR B N 1
ATOM 3084 C CA . TYR B 1 97 ? 26.20600 12.38100 -46.82800 1.000 26.84104 97 TYR B CA 1
ATOM 3085 C C . TYR B 1 97 ? 26.04400 10.87800 -46.66200 1.000 23.38906 97 TYR B C 1
ATOM 3086 O O . TYR B 1 97 ? 26.69400 10.25200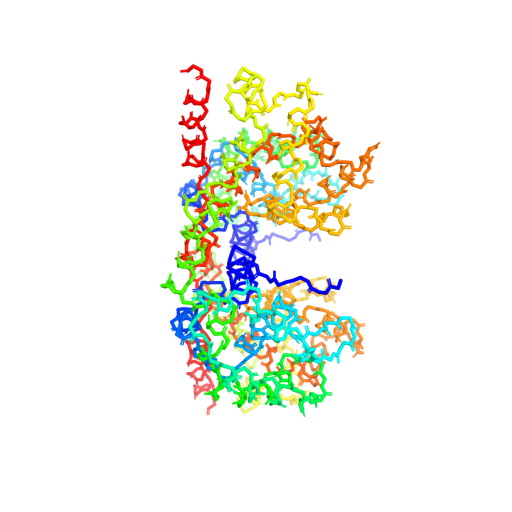 -45.81100 1.000 20.48585 97 TYR B O 1
ATOM 3095 N N . LYS B 1 98 ? 25.16100 10.28800 -47.46800 1.000 23.40015 98 LYS B N 1
ATOM 3096 C CA . LYS B 1 98 ? 24.89500 8.85500 -47.39500 1.000 25.43837 98 LYS B CA 1
ATOM 3097 C C . LYS B 1 98 ? 26.15000 8.05000 -47.71500 1.000 29.19073 98 LYS B C 1
ATOM 3098 O O . LYS B 1 98 ? 26.51100 7.11800 -46.98400 1.000 30.04376 98 LYS B O 1
ATOM 3104 N N . GLY B 1 99 ? 26.84900 8.42000 -48.79100 1.000 22.69391 99 GLY B N 1
ATOM 3105 C CA . GLY B 1 99 ? 28.02400 7.66600 -49.18800 1.000 22.61588 99 GLY B CA 1
ATOM 3106 C C . GLY B 1 99 ? 29.15100 7.73600 -48.17900 1.000 22.89066 99 GLY B C 1
ATOM 3107 O O . GLY B 1 99 ? 29.81600 6.73200 -47.91200 1.000 25.59927 99 GLY B O 1
ATOM 3108 N N . ALA B 1 100 ? 29.38000 8.92100 -47.60100 1.000 27.01442 100 ALA B N 1
ATOM 3109 C CA . ALA B 1 100 ? 30.34800 9.05400 -46.50800 1.000 23.72585 100 ALA B CA 1
ATOM 3110 C C . ALA B 1 100 ? 30.04000 8.08200 -45.38300 1.000 23.68100 100 ALA B C 1
ATOM 3111 O O . ALA B 1 100 ? 30.92600 7.36800 -44.90000 1.000 28.03919 100 ALA B O 1
ATOM 3113 N N . ILE B 1 101 ? 28.77700 8.05000 -44.95300 1.000 26.70466 101 ILE B N 1
ATOM 3114 C CA . ILE B 1 101 ? 28.36000 7.19300 -43.84900 1.000 28.21955 101 ILE B CA 1
ATOM 3115 C C . ILE B 1 101 ? 28.55700 5.72300 -44.20600 1.000 29.68082 101 ILE B C 1
ATOM 3116 O O . ILE B 1 101 ? 29.08000 4.93500 -43.40300 1.000 25.64765 101 ILE B O 1
ATOM 3121 N N . ASP B 1 102 ? 28.13900 5.33700 -45.42200 1.000 27.16135 102 ASP B N 1
ATOM 3122 C CA . ASP B 1 102 ? 28.28300 3.96800 -45.91600 1.000 26.68806 102 ASP B CA 1
ATOM 3123 C C . ASP B 1 102 ? 29.72600 3.47300 -45.84100 1.000 29.27910 102 ASP B C 1
ATOM 3124 O O . ASP B 1 102 ? 29.95600 2.25800 -45.81200 1.000 29.21712 102 ASP B O 1
ATOM 3129 N N . ALA B 1 103 ? 30.69800 4.38200 -45.77800 1.000 27.64734 103 ALA B N 1
ATOM 3130 C CA . ALA B 1 103 ? 32.10800 4.02300 -45.72500 1.000 30.19584 103 ALA B CA 1
ATOM 3131 C C . ALA B 1 103 ? 32.63800 3.83500 -44.31400 1.000 33.19694 103 ALA B C 1
ATOM 3132 O O . ALA B 1 103 ? 33.83200 3.53800 -44.16000 1.000 33.89394 103 ALA B O 1
ATOM 3134 N N . LEU B 1 104 ? 31.79000 4.08900 -43.33400 1.000 29.55459 104 LEU B N 1
ATOM 3135 C CA . LEU B 1 104 ? 32.21700 4.01500 -41.92700 1.000 29.24423 104 LEU B CA 1
ATOM 3136 C C . LEU B 1 104 ? 32.10400 2.60500 -41.36100 1.000 34.50009 104 LEU B C 1
ATOM 3137 O O . LEU B 1 104 ? 31.07800 1.98700 -41.46500 1.000 28.57287 104 LEU B O 1
ATOM 3142 N N . GLU B 1 105 ? 33.23200 2.15500 -40.84600 1.000 34.02315 105 GLU B N 1
ATOM 3143 C CA . GLU B 1 105 ? 33.38400 0.91900 -40.06100 1.000 31.41189 105 GLU B CA 1
ATOM 3144 C C . GLU B 1 105 ? 34.24600 1.30600 -38.86500 1.000 31.90805 105 GLU B C 1
ATOM 3145 O O . GLU B 1 105 ? 35.44900 1.21400 -38.91600 1.000 31.53190 105 GLU B O 1
ATOM 3149 N N . PRO B 1 106 ? 33.64200 1.84100 -37.80500 1.000 27.32153 106 PRO B N 1
ATOM 3150 C CA . PRO B 1 106 ? 34.37200 2.21700 -36.63000 1.000 29.75671 106 PRO B CA 1
ATOM 3151 C C . PRO B 1 106 ? 35.09800 1.06600 -35.93900 1.000 36.10167 106 PRO B C 1
ATOM 3152 O O . PRO B 1 106 ? 34.75900 -0.04700 -36.02000 1.000 38.68820 106 PRO B O 1
ATOM 3156 N N . ALA B 1 107 ? 36.09400 1.41500 -35.18000 1.000 32.53875 107 ALA B N 1
ATOM 3157 C CA . ALA B 1 107 ? 36.88200 0.36700 -34.51700 1.000 37.29002 107 ALA B CA 1
ATOM 3158 C C . ALA B 1 107 ? 36.06800 -0.40000 -33.46100 1.000 37.53215 107 ALA B C 1
ATOM 3159 O O . ALA B 1 107 ? 36.37500 -1.55000 -33.31300 1.000 39.90817 107 ALA B O 1
ATOM 3161 N N . SER B 1 108 ? 35.05800 0.20000 -32.81800 1.000 36.31585 108 SER B N 1
ATOM 3162 C CA . SER B 1 108 ? 34.23200 -0.45300 -31.76600 1.000 40.86815 108 SER B CA 1
ATOM 3163 C C . SER B 1 108 ? 32.96700 0.34800 -31.42000 1.000 41.63090 108 SER B C 1
ATOM 3164 O O . SER B 1 108 ? 32.70500 1.32900 -32.06700 1.000 40.62960 108 SER B O 1
ATOM 3167 N N . ASP B 1 109 ? 32.22300 -0.11800 -30.41600 1.000 42.52873 109 ASP B N 1
ATOM 3168 C CA . ASP B 1 109 ? 31.02700 0.52300 -29.86100 1.000 46.18872 109 ASP B CA 1
ATOM 3169 C C . ASP B 1 109 ? 31.32900 1.81700 -29.12900 1.000 42.71695 109 ASP B C 1
ATOM 3170 O O . ASP B 1 109 ? 30.42900 2.64700 -28.95600 1.000 41.11170 109 ASP B O 1
ATOM 3175 N N . SER B 1 110 ? 32.55800 1.97000 -28.64200 1.000 37.75211 110 SER B N 1
ATOM 3176 C CA . SER B 1 110 ? 32.86900 2.95600 -27.62300 1.000 31.51726 110 SER B CA 1
ATOM 3177 C C . SER B 1 110 ? 32.51100 4.36300 -28.07700 1.000 32.19792 110 SER B C 1
ATOM 3178 O O . SER B 1 110 ? 32.46500 4.67800 -29.27100 1.000 31.11020 110 SER B O 1
ATOM 3181 N N . CYS B 1 111 ? 32.24800 5.21500 -27.09100 1.000 35.09029 111 CYS B N 1
ATOM 3182 C CA . CYS B 1 111 ? 32.03600 6.62200 -27.38000 1.000 30.18599 111 CYS B CA 1
ATOM 3183 C C . CYS B 1 111 ? 33.17900 7.15900 -28.21900 1.000 30.50845 111 CYS B C 1
ATOM 3184 O O . CYS B 1 111 ? 32.96300 7.80000 -29.25200 1.000 26.59250 111 CYS B O 1
ATOM 3187 N N . GLU B 1 112 ? 34.40900 6.86000 -27.79800 1.000 28.56584 112 GLU B N 1
ATOM 3188 C CA . GLU B 1 112 ? 35.57800 7.44500 -28.43000 1.000 29.45787 112 GLU B CA 1
ATOM 3189 C C . GLU B 1 112 ? 35.69700 6.98300 -29.87400 1.000 30.80839 112 GLU B C 1
ATOM 3190 O O . GLU B 1 112 ? 36.04200 7.77100 -30.76300 1.000 28.74172 112 GLU B O 1
ATOM 3192 N N . ASP B 1 113 ? 35.37700 5.71500 -30.13300 1.000 28.51615 113 ASP B N 1
ATOM 3193 C CA . ASP B 1 113 ? 35.58400 5.16900 -31.46400 1.000 31.01913 113 ASP B CA 1
ATOM 3194 C C . ASP B 1 113 ? 34.52200 5.67000 -32.43400 1.000 28.47572 113 ASP B C 1
ATOM 3195 O O . ASP B 1 113 ? 34.84700 6.09900 -33.54500 1.000 31.36226 113 ASP B O 1
ATOM 3200 N N . LEU B 1 114 ? 33.25600 5.65800 -32.02900 1.000 29.38381 114 LEU B N 1
ATOM 3201 C CA . LEU B 1 114 ? 32.22100 6.21100 -32.89700 1.000 31.22959 114 LEU B CA 1
ATOM 3202 C C . LEU B 1 114 ? 32.46800 7.69000 -33.16900 1.000 31.67691 114 LEU B C 1
ATOM 3203 O O . LEU B 1 114 ? 32.24800 8.17000 -34.28700 1.000 28.36429 114 LEU B O 1
ATOM 3208 N N . TYR B 1 115 ? 32.93200 8.43100 -32.16400 1.000 25.99536 115 TYR B N 1
ATOM 3209 C CA . TYR B 1 115 ? 33.18000 9.84500 -32.38900 1.000 26.36706 115 TYR B CA 1
ATOM 3210 C C . TYR B 1 115 ? 34.35200 10.03800 -33.33400 1.000 30.94803 115 TYR B C 1
ATOM 3211 O O . TYR B 1 115 ? 34.29300 10.86600 -34.25200 1.000 32.31324 115 TYR B O 1
ATOM 3220 N N . MET B 1 116 ? 35.42300 9.27700 -33.12400 1.000 30.28434 116 MET B N 1
ATOM 3221 C CA . MET B 1 116 ? 36.57600 9.35400 -34.01100 1.000 30.22945 116 MET B CA 1
ATOM 3222 C C . MET B 1 116 ? 36.16900 9.09000 -35.45600 1.000 27.44098 116 MET B C 1
ATOM 3223 O O . MET B 1 116 ? 36.60200 9.79400 -36.37700 1.000 26.71412 116 MET B O 1
ATOM 3228 N N . ALA B 1 117 ? 35.31000 8.09500 -35.66600 1.000 27.95874 117 ALA B N 1
ATOM 3229 C CA . ALA B 1 117 ? 34.90900 7.72400 -37.01500 1.000 27.15259 117 ALA B CA 1
ATOM 3230 C C . ALA B 1 117 ? 34.00800 8.78200 -37.63500 1.000 28.10084 117 ALA B C 1
ATOM 3231 O O . ALA B 1 117 ? 34.20200 9.17800 -38.79300 1.000 28.12309 117 ALA B O 1
ATOM 3233 N N . TYR B 1 118 ? 33.01200 9.25300 -36.87100 1.000 30.92108 118 TYR B N 1
ATOM 3234 C CA . TYR B 1 118 ? 31.93600 10.08200 -37.40400 1.000 25.21504 118 TYR B CA 1
ATOM 3235 C C . TYR B 1 118 ? 32.29500 11.56100 -37.45500 1.000 22.25079 118 TYR B C 1
ATOM 3236 O O . TYR B 1 118 ? 31.72000 12.29600 -38.26400 1.000 20.71075 118 TYR B O 1
ATOM 3245 N N . PHE B 1 119 ? 33.23600 12.00500 -36.62700 1.000 21.61654 119 PHE B N 1
ATOM 3246 C CA . PHE B 1 119 ? 33.54800 13.43200 -36.53100 1.000 22.99830 119 PHE B CA 1
ATOM 3247 C C . PHE B 1 119 ? 33.74300 14.11100 -37.87900 1.000 24.80815 119 PHE B C 1
ATOM 3248 O O . PHE B 1 119 ? 33.10000 15.15100 -38.11200 1.000 27.70059 119 PHE B O 1
ATOM 3256 N N . PRO B 1 120 ? 34.59200 13.59700 -38.83100 1.000 27.17784 120 PRO B N 1
ATOM 3257 C CA . PRO B 1 120 ? 34.82900 14.24900 -40.10800 1.000 23.72864 120 PRO B CA 1
ATOM 3258 C C . PRO B 1 120 ? 33.57200 14.36300 -40.97700 1.000 24.55092 120 PRO B C 1
ATOM 3259 O O . PRO B 1 120 ? 33.40300 15.33900 -41.62200 1.000 26.26488 120 PRO B O 1
ATOM 3263 N N . VAL B 1 121 ? 32.72100 13.36400 -40.93200 1.000 23.12202 121 VAL B N 1
ATOM 3264 C CA . VAL B 1 121 ? 31.41600 13.41500 -41.64800 1.000 28.40531 121 VAL B CA 1
ATOM 3265 C C . VAL B 1 121 ? 30.52800 14.50200 -41.02300 1.000 29.08562 121 VAL B C 1
ATOM 3266 O O . VAL B 1 121 ? 29.93900 15.24500 -41.75800 1.000 24.59165 121 VAL B O 1
ATOM 3270 N N . HIS B 1 122 ? 30.51500 14.61900 -39.70200 1.000 20.40496 122 HIS B N 1
ATOM 3271 C CA . HIS B 1 122 ? 29.73300 15.68700 -39.04400 1.000 23.72090 122 HIS B CA 1
ATOM 3272 C C . HIS B 1 122 ? 30.26300 17.04200 -39.48000 1.000 23.55488 122 HIS B C 1
ATOM 3273 O O . HIS B 1 122 ? 29.47600 17.85500 -39.81300 1.000 25.27298 122 HIS B O 1
ATOM 3280 N N . GLU B 1 123 ? 31.57200 17.23300 -39.48600 1.000 23.61687 123 GLU B N 1
ATOM 3281 C CA . GLU B 1 123 ? 32.15100 18.55900 -39.80500 1.000 25.86955 123 GLU B CA 1
ATOM 3282 C C . GLU B 1 123 ? 31.81900 18.94200 -41.24400 1.000 26.23623 123 GLU B C 1
ATOM 3283 O O . GLU B 1 123 ? 31.62300 20.12400 -41.50100 1.000 27.80192 123 GLU B O 1
ATOM 3289 N N . THR B 1 124 ? 31.73400 17.95000 -42.10100 1.000 20.08893 124 THR B N 1
ATOM 3290 C CA . THR B 1 124 ? 31.46000 18.20600 -43.51300 1.000 22.08554 124 THR B CA 1
ATOM 3291 C C . THR B 1 124 ? 29.95300 18.23600 -43.76300 1.000 28.08886 124 THR B C 1
ATOM 3292 O O . THR B 1 124 ? 29.53300 19.09100 -44.54200 1.000 26.70304 124 THR B O 1
ATOM 3296 N N . PHE B 1 125 ? 29.17700 17.40800 -43.04700 1.000 23.85936 125 PHE B N 1
ATOM 3297 C CA . PHE B 1 125 ? 27.78000 17.27900 -43.44800 1.000 25.23341 125 PHE B CA 1
ATOM 3298 C C . PHE B 1 125 ? 26.77700 17.71400 -42.37800 1.000 27.06207 125 PHE B C 1
ATOM 3299 O O . PHE B 1 125 ? 25.57800 17.44400 -42.53700 1.000 23.68581 125 PHE B O 1
ATOM 3307 N N . VAL B 1 126 ? 27.22700 18.40400 -41.31800 1.000 24.64220 126 VAL B N 1
ATOM 3308 C CA . VAL B 1 126 ? 26.35400 18.77100 -40.19800 1.000 24.41033 126 VAL B CA 1
ATOM 3309 C C . VAL B 1 126 ? 25.07200 19.43900 -40.68900 1.000 25.58256 126 VAL B C 1
ATOM 3310 O O . VAL B 1 126 ? 23.97100 19.12900 -40.21000 1.000 28.94455 126 VAL B O 1
ATOM 3314 N N . ASN B 1 127 ? 25.18500 20.34700 -41.66700 1.000 23.34668 127 ASN B N 1
ATOM 3315 C CA . ASN B 1 127 ? 24.00000 21.04900 -42.15700 1.000 22.77236 127 ASN B CA 1
ATOM 3316 C C . ASN B 1 127 ? 23.03400 20.11500 -42.86600 1.000 24.67028 127 ASN B C 1
ATOM 3317 O O . ASN B 1 127 ? 21.82000 20.36100 -42.86100 1.000 25.93615 127 ASN B O 1
ATOM 3322 N N . VAL B 1 128 ? 23.54300 19.05800 -43.50000 1.000 29.59377 128 VAL B N 1
ATOM 3323 C CA . VAL B 1 128 ? 22.63900 18.05900 -44.06200 1.000 30.18905 128 VAL B CA 1
ATOM 3324 C C . VAL B 1 128 ? 21.92700 17.32100 -42.93400 1.000 24.34348 128 VAL B C 1
ATOM 3325 O O . VAL B 1 128 ? 20.71100 17.11300 -42.98400 1.000 25.58365 128 VAL B O 1
ATOM 3329 N N . THR B 1 129 ? 22.66000 16.96700 -41.87500 1.000 26.38437 129 THR B N 1
ATOM 3330 C CA . THR B 1 129 ? 22.03800 16.33500 -40.71400 1.000 28.85379 129 THR B CA 1
ATOM 3331 C C . THR B 1 129 ? 20.88600 17.18000 -40.18900 1.000 26.27540 129 THR B C 1
ATOM 3332 O O . THR B 1 129 ? 19.75900 16.69300 -40.04700 1.000 25.01444 129 THR B O 1
ATOM 3336 N N . ARG B 1 130 ? 21.15200 18.46200 -39.91700 1.000 26.67695 130 ARG B N 1
ATOM 3337 C CA . ARG B 1 130 ? 20.12500 19.33000 -39.34700 1.000 26.99569 130 ARG B CA 1
ATOM 3338 C C . ARG B 1 130 ? 18.91300 19.42700 -40.25700 1.000 28.19019 130 ARG B C 1
ATOM 3339 O O . ARG B 1 130 ? 17.77700 19.48400 -39.77100 1.000 28.95831 130 ARG B O 1
ATOM 3347 N N . LYS B 1 131 ? 19.12700 19.44100 -41.57700 1.000 26.36121 131 LYS B N 1
ATOM 3348 C CA . LYS B 1 131 ? 17.98400 19.44900 -42.48200 1.000 25.19652 131 LYS B CA 1
ATOM 3349 C C . LYS B 1 131 ? 17.21700 18.13900 -42.39500 1.000 25.56025 131 LYS B C 1
ATOM 3350 O O . LYS B 1 131 ? 15.98200 18.13400 -42.38600 1.000 25.13072 131 LYS B O 1
ATOM 3356 N N . LEU B 1 132 ? 17.93000 17.02000 -42.31700 1.000 21.81285 132 LEU B N 1
ATOM 3357 C CA . LEU B 1 132 ? 17.27200 15.72700 -42.39700 1.000 22.38283 132 LEU B CA 1
ATOM 3358 C C . LEU B 1 132 ? 16.54300 15.38200 -41.11200 1.000 26.56488 132 LEU B C 1
ATOM 3359 O O . LEU B 1 132 ? 15.45100 14.80600 -41.15200 1.000 26.65974 132 LEU B O 1
ATOM 3364 N N . TYR B 1 133 ? 17.14800 15.69000 -39.96800 1.000 23.79272 133 TYR B N 1
ATOM 3365 C CA . TYR B 1 133 ? 16.64100 15.23600 -38.68400 1.000 29.18325 133 TYR B CA 1
ATOM 3366 C C . TYR B 1 133 ? 16.08600 16.38900 -37.85600 1.000 28.43323 133 TYR B C 1
ATOM 3367 O O . TYR B 1 133 ? 16.06800 16.32800 -36.62700 1.000 24.83534 133 TYR B O 1
ATOM 3376 N N . HIS B 1 134 ? 15.62400 17.44200 -38.52900 1.000 29.14790 134 HIS B N 1
ATOM 3377 C CA . HIS B 1 134 ? 14.87800 18.51700 -37.87800 1.000 29.58187 134 HIS B CA 1
ATOM 3378 C C . HIS B 1 134 ? 15.72300 19.21100 -36.80800 1.000 27.12311 134 HIS B C 1
ATOM 3379 O O . HIS B 1 134 ? 15.31300 19.35400 -35.65800 1.000 28.17196 134 HIS B O 1
ATOM 3386 N N . GLY B 1 135 ? 16.91700 19.65000 -37.20000 1.000 27.61083 135 GLY B N 1
ATOM 3387 C CA . GLY B 1 135 ? 17.84700 20.23500 -36.25500 1.000 27.35483 135 GLY B CA 1
ATOM 3388 C C . GLY B 1 135 ? 17.96100 21.73700 -36.35900 1.000 26.78251 135 GLY B C 1
ATOM 3389 O O . GLY B 1 135 ? 18.91600 22.34000 -35.86300 1.000 30.00107 135 GLY B O 1
ATOM 3390 N N . THR B 1 136 ? 16.99600 22.34300 -37.02400 1.000 24.75547 136 THR B N 1
ATOM 3391 C CA . THR B 1 136 ? 16.86900 23.78600 -37.08700 1.000 32.01710 136 THR B CA 1
ATOM 3392 C C . THR B 1 136 ? 15.45300 24.14900 -36.67500 1.000 32.35045 136 THR B C 1
ATOM 3393 O O . THR B 1 136 ? 14.50000 23.41400 -36.95700 1.000 28.11017 136 THR B O 1
ATOM 3397 N N . VAL B 1 137 ? 15.32900 25.29600 -36.00500 1.000 34.01211 137 VAL B N 1
ATOM 3398 C CA . VAL B 1 137 ? 14.02500 25.74200 -35.52700 1.000 36.49273 137 VAL B CA 1
ATOM 3399 C C . VAL B 1 137 ? 13.09700 26.02500 -36.70100 1.000 35.86360 137 VAL B C 1
ATOM 3400 O O . VAL B 1 137 ? 11.92100 25.63700 -36.69000 1.000 31.44816 137 VAL B O 1
ATOM 3404 N N . GLU B 1 138 ? 13.61200 26.69900 -37.73500 1.000 34.66735 138 GLU B N 1
ATOM 3405 C CA . GLU B 1 138 ? 12.77700 27.03900 -38.88000 1.000 30.35429 138 GLU B CA 1
ATOM 3406 C C . GLU B 1 138 ? 12.40200 25.78700 -39.66400 1.000 31.70158 138 GLU B C 1
ATOM 3407 O O . GLU B 1 138 ? 11.22900 25.57800 -40.00100 1.000 31.32806 138 GLU B O 1
ATOM 3409 N N . GLY B 1 139 ? 13.37500 24.92100 -39.92300 1.000 29.48491 139 GLY B N 1
ATOM 3410 C CA . GLY B 1 139 ? 13.09400 23.67900 -40.61100 1.000 29.38556 139 GLY B CA 1
ATOM 3411 C C . GLY B 1 139 ? 12.07100 22.84300 -39.87400 1.000 28.17956 139 GLY B C 1
ATOM 3412 O O . GLY B 1 139 ? 11.03300 22.48200 -40.43700 1.000 30.35918 139 GLY B O 1
ATOM 3413 N N . ALA B 1 140 ? 12.35600 22.54700 -38.60100 1.000 32.25013 140 ALA B N 1
ATOM 3414 C CA . ALA B 1 140 ? 11.41200 21.79900 -37.77500 1.000 29.56568 140 ALA B CA 1
ATOM 3415 C C . ALA B 1 140 ? 10.03000 22.44300 -37.78400 1.000 26.92335 140 ALA B C 1
ATOM 3416 O O . ALA B 1 140 ? 9.01500 21.75100 -37.91700 1.000 27.85081 140 ALA B O 1
ATOM 3418 N N . ALA B 1 141 ? 9.97100 23.77000 -37.65900 1.000 27.67860 141 ALA B N 1
ATOM 3419 C CA . ALA B 1 141 ? 8.67800 24.44900 -37.64200 1.000 30.05323 141 ALA B CA 1
ATOM 3420 C C . ALA B 1 141 ? 7.91400 24.22300 -38.94500 1.000 35.08485 141 ALA B C 1
ATOM 3421 O O . ALA B 1 141 ? 6.68100 24.10100 -38.93300 1.000 30.86374 141 ALA B O 1
ATOM 3423 N N . ARG B 1 142 ? 8.63600 24.14700 -40.07700 1.000 29.02426 142 ARG B N 1
ATOM 3424 C CA . ARG B 1 142 ? 8.00100 23.82800 -41.35400 1.000 28.33570 142 ARG B CA 1
ATOM 3425 C C . ARG B 1 142 ? 7.22900 22.52000 -41.27400 1.000 29.20331 142 ARG B C 1
ATOM 3426 O O . ARG B 1 142 ? 6.11500 22.40500 -41.80100 1.000 36.23002 142 ARG B O 1
ATOM 3434 N N . VAL B 1 143 ? 7.81500 21.51300 -40.63300 1.000 26.90473 143 VAL B N 1
ATOM 3435 C CA . VAL B 1 143 ? 7.14800 20.22400 -40.51900 1.000 26.88355 143 VAL B CA 1
ATOM 3436 C C . VAL B 1 143 ? 6.00600 20.30400 -39.51600 1.000 30.93223 143 VAL B C 1
ATOM 3437 O O . VAL B 1 143 ? 4.94600 19.69400 -39.70900 1.000 33.52555 143 VAL B O 1
ATOM 3441 N N . TYR B 1 144 ? 6.20400 21.04400 -38.42300 1.000 32.72949 144 TYR B N 1
ATOM 3442 C CA . TYR B 1 144 ? 5.12600 21.20500 -37.45500 1.000 31.29281 144 TYR B CA 1
ATOM 3443 C C . TYR B 1 144 ? 3.91000 21.82600 -38.11000 1.000 31.72334 144 TYR B C 1
ATOM 3444 O O . TYR B 1 144 ? 2.78700 21.35900 -37.90700 1.000 32.82507 144 TYR B O 1
ATOM 3453 N N . ASN B 1 145 ? 4.12500 22.84900 -38.94000 1.000 34.45905 145 ASN B N 1
ATOM 3454 C CA . ASN B 1 145 ? 3.02700 23.49600 -39.63900 1.000 33.09064 145 ASN B CA 1
ATOM 3455 C C . ASN B 1 145 ? 2.43800 22.63500 -40.74200 1.000 32.71275 145 ASN B C 1
ATOM 3456 O O . ASN B 1 145 ? 1.30500 22.88200 -41.15600 1.000 38.35789 145 ASN B O 1
ATOM 3461 N N . SER B 1 146 ? 3.16900 21.64300 -41.24000 1.000 33.95307 146 SER B N 1
ATOM 3462 C CA . SER B 1 146 ? 2.59400 20.81000 -42.29200 1.000 36.90778 146 SER B CA 1
ATOM 3463 C C . SER B 1 146 ? 1.72900 19.70000 -41.71700 1.000 36.24069 146 SER B C 1
ATOM 3464 O O . SER B 1 146 ? 0.80200 19.23500 -42.38300 1.000 33.59962 146 SER B O 1
ATOM 3466 N N . ASP B 1 147 ? 2.01200 19.26000 -40.49700 1.000 33.31777 147 ASP B N 1
ATOM 3467 C CA . ASP B 1 147 ? 1.22800 18.20300 -39.86300 1.000 33.61447 147 ASP B CA 1
ATOM 3468 C C . ASP B 1 147 ? 0.67700 18.70400 -38.53600 1.000 38.73630 147 ASP B C 1
ATOM 3469 O O . ASP B 1 147 ? 1.40100 18.72400 -37.52100 1.000 32.42980 147 ASP B O 1
ATOM 3474 N N . PRO B 1 148 ? -0.59600 19.11300 -38.49600 1.000 37.75729 148 PRO B N 1
ATOM 3475 C CA . PRO B 1 148 ? -1.21500 19.50700 -37.22500 1.000 33.30519 148 PRO B CA 1
ATOM 3476 C C . PRO B 1 148 ? -1.43300 18.34600 -36.26700 1.000 38.10636 148 PRO B C 1
ATOM 3477 O O . PRO B 1 148 ? -1.85200 18.58200 -35.12700 1.000 31.19173 148 PRO B O 1
ATOM 3481 N N . ASN B 1 149 ? -1.17800 17.11100 -36.69000 1.000 35.03325 149 ASN B N 1
ATOM 3482 C CA . ASN B 1 149 ? -1.27700 15.96900 -35.79500 1.000 33.77976 149 ASN B CA 1
ATOM 3483 C C . ASN B 1 149 ? -0.00600 15.73400 -34.98500 1.000 34.98749 149 ASN B C 1
ATOM 3484 O O . ASN B 1 149 ? -0.01000 14.88800 -34.08500 1.000 33.97406 149 ASN B O 1
ATOM 3489 N N . LEU B 1 150 ? 1.07500 16.44800 -35.27900 1.000 32.75943 150 LEU B N 1
ATOM 3490 C CA . LEU B 1 150 ? 2.26700 16.34800 -34.45500 1.000 31.73483 150 LEU B CA 1
ATO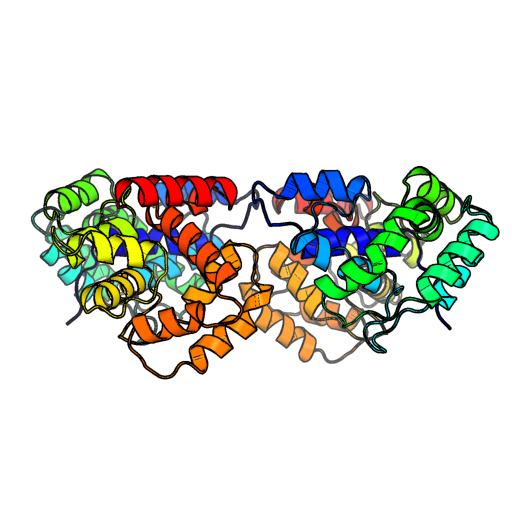M 3491 C C . LEU B 1 150 ? 2.04800 17.07900 -33.14100 1.000 33.08256 150 LEU B C 1
ATOM 3492 O O . LEU B 1 150 ? 1.32300 18.07800 -33.07000 1.000 36.95435 150 LEU B O 1
ATOM 3497 N N . LYS B 1 151 ? 2.67900 16.57000 -32.08800 1.000 31.85879 151 LYS B N 1
ATOM 3498 C CA . LYS B 1 151 ? 2.64800 17.28300 -30.82100 1.000 29.56363 151 LYS B CA 1
ATOM 3499 C C . LYS B 1 151 ? 3.55500 18.50300 -30.90800 1.000 32.13809 151 LYS B C 1
ATOM 3500 O O . LYS B 1 151 ? 4.72100 18.40000 -31.30600 1.000 29.77378 151 LYS B O 1
ATOM 3506 N N . ARG B 1 152 ? 3.00600 19.66600 -30.56900 1.000 32.37733 152 ARG B N 1
ATOM 3507 C CA . ARG B 1 152 ? 3.79000 20.88500 -30.58400 1.000 31.47711 152 ARG B CA 1
ATOM 3508 C C . ARG B 1 152 ? 4.81800 20.87000 -29.44600 1.000 32.29903 152 ARG B C 1
ATOM 3509 O O . ARG B 1 152 ? 4.75800 20.06000 -28.51300 1.000 26.97316 152 ARG B O 1
ATOM 3512 N N . LYS B 1 153 ? 5.77900 21.78600 -29.52700 1.000 30.37764 153 LYS B N 1
ATOM 3513 C CA . LYS B 1 153 ? 6.85400 21.77400 -28.54400 1.000 29.07150 153 LYS B CA 1
ATOM 3514 C C . LYS B 1 153 ? 6.40800 22.32500 -27.20300 1.000 30.69332 153 LYS B C 1
ATOM 3515 O O . LYS B 1 153 ? 6.94000 21.91800 -26.16600 1.000 29.78552 153 LYS B O 1
ATOM 3521 N N . ASN B 1 154 ? 5.45500 23.25300 -27.19900 1.000 35.50332 154 ASN B N 1
ATOM 3522 C CA . ASN B 1 154 ? 4.93100 23.83300 -25.97000 1.000 36.38919 154 ASN B CA 1
ATOM 3523 C C . ASN B 1 154 ? 3.62100 23.18100 -25.53400 1.000 38.34570 154 ASN B C 1
ATOM 3524 O O . ASN B 1 154 ? 2.85400 23.78800 -24.78000 1.000 41.83586 154 ASN B O 1
ATOM 3529 N N . GLU B 1 155 ? 3.35900 21.95500 -25.97800 1.000 31.69879 155 GLU B N 1
ATOM 3530 C CA . GLU B 1 155 ? 2.10100 21.26500 -25.73000 1.000 31.60745 155 GLU B CA 1
ATOM 3531 C C . GLU B 1 155 ? 2.33200 20.07600 -24.80000 1.000 31.11212 155 GLU B C 1
ATOM 3532 O O . GLU B 1 155 ? 3.30800 19.33700 -24.96000 1.000 32.50267 155 GLU B O 1
ATOM 3538 N N . SER B 1 156 ? 1.44000 19.89800 -23.82400 1.000 24.11675 156 SER B N 1
ATOM 3539 C CA . SER B 1 156 ? 1.52300 18.74100 -22.94000 1.000 25.61919 156 SER B CA 1
ATOM 3540 C C . SER B 1 156 ? 1.15100 17.47700 -23.69900 1.000 25.18458 156 SER B C 1
ATOM 3541 O O . SER B 1 156 ? 0.14800 17.44700 -24.41800 1.000 23.17695 156 SER B O 1
ATOM 3544 N N . LEU B 1 157 ? 1.96300 16.42900 -23.53100 1.000 24.00645 157 LEU B N 1
ATOM 3545 C CA . LEU B 1 157 ? 1.57900 15.11500 -24.03400 1.000 24.96846 157 LEU B CA 1
ATOM 3546 C C . LEU B 1 157 ? 0.18900 14.71800 -23.55600 1.000 27.65775 157 LEU B C 1
ATOM 3547 O O . LEU B 1 157 ? -0.54200 14.03000 -24.27800 1.000 27.84231 157 LEU B O 1
ATOM 3552 N N . PHE B 1 158 ? -0.18600 15.14400 -22.34100 1.000 20.97799 158 PHE B N 1
ATOM 3553 C CA . PHE B 1 158 ? -1.43900 14.70900 -21.74400 1.000 24.15975 158 PHE B CA 1
ATOM 3554 C C . PHE B 1 158 ? -2.63900 15.39000 -22.40900 1.000 25.78709 158 PHE B C 1
ATOM 3555 O O . PHE B 1 158 ? -3.61000 14.72700 -22.79000 1.000 23.79331 158 PHE B O 1
ATOM 3563 N N . THR B 1 159 ? -2.60200 16.71600 -22.54300 1.000 21.63125 159 THR B N 1
ATOM 3564 C CA . THR B 1 159 ? -3.70400 17.39400 -23.20800 1.000 22.56676 159 THR B CA 1
ATOM 3565 C C . THR B 1 159 ? -3.75900 17.00800 -24.67700 1.000 27.80217 159 THR B C 1
ATOM 3566 O O . THR B 1 159 ? -4.84800 16.84700 -25.23600 1.000 29.30188 159 THR B O 1
ATOM 3570 N N . TYR B 1 160 ? -2.59100 16.83400 -25.30800 1.000 26.74606 160 TYR B N 1
ATOM 3571 C CA . TYR B 1 160 ? -2.52900 16.29400 -26.66100 1.000 23.04173 160 TYR B CA 1
ATOM 3572 C C . TYR B 1 160 ? -3.28000 14.97600 -26.76500 1.000 27.43714 160 TYR B C 1
ATOM 3573 O O . TYR B 1 160 ? -4.18200 14.82100 -27.60200 1.000 24.79935 160 TYR B O 1
ATOM 3582 N N . CYS B 1 161 ? -2.91800 14.00900 -25.91800 1.000 27.12015 161 CYS B N 1
ATOM 3583 C CA . CYS B 1 161 ? -3.59100 12.71400 -25.95800 1.000 29.82762 161 CYS B CA 1
ATOM 3584 C C . CYS B 1 161 ? -5.09300 12.85500 -25.73100 1.000 30.10008 161 CYS B C 1
ATOM 3585 O O . CYS B 1 161 ? -5.88900 12.25100 -26.46200 1.000 28.55713 161 CYS B O 1
ATOM 3588 N N . GLU B 1 162 ? -5.49600 13.66200 -24.73100 1.000 30.62225 162 GLU B N 1
ATOM 3589 C CA . GLU B 1 162 ? -6.91700 13.87900 -24.44100 1.000 31.19315 162 GLU B CA 1
ATOM 3590 C C . GLU B 1 162 ? -7.66300 14.36800 -25.67500 1.000 33.90432 162 GLU B C 1
ATOM 3591 O O . GLU B 1 162 ? -8.76900 13.89600 -25.96600 1.000 29.69686 162 GLU B O 1
ATOM 3597 N N . LYS B 1 163 ? -7.07500 15.32400 -26.40100 1.000 28.44674 163 LYS B N 1
ATOM 3598 C CA . LYS B 1 163 ? -7.68700 15.81200 -27.62800 1.000 30.15994 163 LYS B CA 1
ATOM 3599 C C . LYS B 1 163 ? -7.92400 14.66700 -28.60900 1.000 33.93328 163 LYS B C 1
ATOM 3600 O O . LYS B 1 163 ? -9.06300 14.38900 -28.99700 1.000 32.06258 163 LYS B O 1
ATOM 3604 N N . HIS B 1 164 ? -6.86000 13.95800 -28.98400 1.000 35.18642 164 HIS B N 1
ATOM 3605 C CA . HIS B 1 164 ? -6.97100 12.98300 -30.06500 1.000 35.74057 164 HIS B CA 1
ATOM 3606 C C . HIS B 1 164 ? -7.69900 11.71800 -29.65100 1.000 34.80929 164 HIS B C 1
ATOM 3607 O O . HIS B 1 164 ? -8.08000 10.93200 -30.52200 1.000 40.04903 164 HIS B O 1
ATOM 3614 N N . VAL B 1 165 ? -7.86800 11.47300 -28.35700 1.000 30.93061 165 VAL B N 1
ATOM 3615 C CA . VAL B 1 165 ? -8.55700 10.27600 -27.90200 1.000 33.58727 165 VAL B CA 1
ATOM 3616 C C . VAL B 1 165 ? -10.02700 10.54800 -27.62300 1.000 34.47088 165 VAL B C 1
ATOM 3617 O O . VAL B 1 165 ? -10.89000 9.77200 -28.03300 1.000 35.81555 165 VAL B O 1
ATOM 3621 N N . TYR B 1 166 ? -10.31000 11.65500 -26.95300 1.000 35.66006 166 TYR B N 1
ATOM 3622 C CA . TYR B 1 166 ? -11.69700 11.92000 -26.51500 1.000 41.61730 166 TYR B CA 1
ATOM 3623 C C . TYR B 1 166 ? -12.46300 12.69600 -27.57200 1.000 44.76795 166 TYR B C 1
ATOM 3624 O O . TYR B 1 166 ? -13.65000 12.58400 -27.58700 1.000 42.47540 166 TYR B O 1
ATOM 3633 N N . GLY B 1 167 ? -11.76300 13.40600 -28.44200 1.000 36.70510 167 GLY B N 1
ATOM 3634 C CA . GLY B 1 167 ? -12.45300 14.25100 -29.41400 1.000 36.71702 167 GLY B CA 1
ATOM 3635 C C . GLY B 1 167 ? -13.31700 15.23900 -28.68100 1.000 42.74104 167 GLY B C 1
ATOM 3636 O O . GLY B 1 167 ? -12.82300 15.88900 -27.77700 1.000 42.14881 167 GLY B O 1
ATOM 3637 N N . ASP B 1 168 ? -14.59000 15.31700 -29.04900 1.000 47.20688 168 ASP B N 1
ATOM 3638 C CA . ASP B 1 168 ? -15.52200 16.24800 -28.36100 1.000 49.92049 168 ASP B CA 1
ATOM 3639 C C . ASP B 1 168 ? -16.53700 15.44500 -27.55900 1.000 40.90629 168 ASP B C 1
ATOM 3640 O O . ASP B 1 168 ? -17.51500 15.99200 -27.14900 1.000 41.35133 168 ASP B O 1
ATOM 3641 N N . GLN B 1 169 ? -16.21300 14.20100 -27.29300 1.000 43.26663 169 GLN B N 1
ATOM 3642 C CA . GLN B 1 169 ? -17.15000 13.29400 -26.60600 1.000 50.91949 169 GLN B CA 1
ATOM 3643 C C . GLN B 1 169 ? -16.62800 12.87300 -25.23500 1.000 47.11108 169 GLN B C 1
ATOM 3644 O O . GLN B 1 169 ? -15.45200 12.93500 -25.00200 1.000 45.37449 169 GLN B O 1
ATOM 3650 N N . ASN B 1 170 ? -17.53800 12.44100 -24.38000 1.000 44.11135 170 ASN B N 1
ATOM 3651 C CA . ASN B 1 170 ? -17.20200 11.91800 -23.04000 1.000 38.55886 170 ASN B CA 1
ATOM 3652 C C . ASN B 1 170 ? -16.39800 12.93200 -22.23500 1.000 34.59876 170 ASN B C 1
ATOM 3653 O O . ASN B 1 170 ? -15.45500 12.53900 -21.65900 1.000 37.20205 170 ASN B O 1
ATOM 3658 N N . ARG B 1 171 ? -16.81700 14.17900 -22.16500 1.000 30.14782 171 ARG B N 1
ATOM 3659 C CA . ARG B 1 171 ? -16.04400 15.15500 -21.35400 1.000 31.39741 171 ARG B CA 1
ATOM 3660 C C . ARG B 1 171 ? -16.04000 14.74200 -19.87100 1.000 34.00219 171 ARG B C 1
ATOM 3661 O O . ARG B 1 171 ? -15.04200 14.88900 -19.22200 1.000 35.91218 171 ARG B O 1
ATOM 3663 N N . GLU B 1 172 ? -17.15500 14.27100 -19.36100 1.000 29.56704 172 GLU B N 1
ATOM 3664 C CA . GLU B 1 172 ? -17.23100 13.82300 -17.97500 1.000 36.17314 172 GLU B CA 1
ATOM 3665 C C . GLU B 1 172 ? -16.22500 12.71000 -17.71500 1.000 36.75120 172 GLU B C 1
ATOM 3666 O O . GLU B 1 172 ? -15.47400 12.75300 -16.73300 1.000 35.76685 172 GLU B O 1
ATOM 3668 N N . ASP B 1 173 ? -16.18000 11.71300 -18.60300 1.000 31.86945 173 ASP B N 1
ATOM 3669 C CA . ASP B 1 173 ? -15.24200 10.60900 -18.41600 1.000 32.68056 173 ASP B CA 1
ATOM 3670 C C . ASP B 1 173 ? -13.80100 11.09400 -18.49500 1.000 38.53539 173 ASP B C 1
ATOM 3671 O O . ASP B 1 173 ? -12.96300 10.69800 -17.67400 1.000 38.56446 173 ASP B O 1
ATOM 3676 N N . MET B 1 174 ? -13.49800 11.95000 -19.47500 1.000 32.17258 174 MET B N 1
ATOM 3677 C CA . MET B 1 174 ? -12.17600 12.55800 -19.57000 1.000 35.00098 174 MET B CA 1
ATOM 3678 C C . MET B 1 174 ? -11.78500 13.23300 -18.25400 1.000 35.70383 174 MET B C 1
ATOM 3679 O O . MET B 1 174 ? -10.68000 13.02100 -17.72900 1.000 28.48039 174 MET B O 1
ATOM 3684 N N . CYS B 1 175 ? -12.69700 14.03300 -17.69700 1.000 39.38954 175 CYS B N 1
ATOM 3685 C CA . CYS B 1 175 ? -12.47700 14.62800 -16.38500 1.000 29.81458 175 CYS B CA 1
ATOM 3686 C C . CYS B 1 175 ? -12.15000 13.56800 -15.34400 1.000 30.32537 175 CYS B C 1
ATOM 3687 O O . CYS B 1 175 ? -11.17700 13.69600 -14.59100 1.000 29.56865 175 CYS B O 1
ATOM 3690 N N . ARG B 1 176 ? -12.96100 12.50700 -15.28600 1.000 34.55414 176 ARG B N 1
ATOM 3691 C CA . ARG B 1 176 ? -12.73800 11.46400 -14.28900 1.000 31.91728 176 ARG B CA 1
ATOM 3692 C C . ARG B 1 176 ? -11.37000 10.82100 -14.47300 1.000 32.44687 176 ARG B C 1
ATOM 3693 O O . ARG B 1 176 ? -10.67300 10.53800 -13.49100 1.000 27.59929 176 ARG B O 1
ATOM 3696 N N . GLY B 1 177 ? -10.96800 10.59300 -15.73000 1.000 29.96572 177 GLY B N 1
ATOM 3697 C CA . GLY B 1 177 ? -9.67300 9.98800 -15.98600 1.000 25.50404 177 GLY B CA 1
ATOM 3698 C C . GLY B 1 177 ? -8.52400 10.86900 -15.53500 1.000 26.50002 177 GLY B C 1
ATOM 3699 O O . GLY B 1 177 ? -7.57300 10.38700 -14.91300 1.000 23.17000 177 GLY B O 1
ATOM 3700 N N . ARG B 1 178 ? -8.59900 12.17000 -15.84200 1.000 21.30995 178 ARG B N 1
ATOM 3701 C CA . ARG B 1 178 ? -7.60600 13.12700 -15.36200 1.000 21.71237 178 ARG B CA 1
ATOM 3702 C C . ARG B 1 178 ? -7.58700 13.22000 -13.83700 1.000 27.47588 178 ARG B C 1
ATOM 3703 O O . ARG B 1 178 ? -6.53900 13.49500 -13.24900 1.000 23.27432 178 ARG B O 1
ATOM 3711 N N . ARG B 1 179 ? -8.69800 12.92500 -13.16500 1.000 25.85939 179 ARG B N 1
ATOM 3712 C CA . ARG B 1 179 ? -8.77600 12.94100 -11.68300 1.000 28.24875 179 ARG B CA 1
ATOM 3713 C C . ARG B 1 179 ? -8.32800 11.59800 -11.12900 1.000 31.95843 179 ARG B C 1
ATOM 3714 O O . ARG B 1 179 ? -8.60100 11.36700 -9.95600 1.000 35.95444 179 ARG B O 1
ATOM 3722 N N . TYR B 1 180 ? -7.78700 10.74600 -11.98400 1.000 26.82895 180 TYR B N 1
ATOM 3723 C CA . TYR B 1 180 ? -7.14700 9.49700 -11.58100 1.000 32.32615 180 TYR B CA 1
ATOM 3724 C C . TYR B 1 180 ? -8.14100 8.40200 -11.20300 1.000 31.36548 180 TYR B C 1
ATOM 3725 O O . TYR B 1 180 ? -7.75000 7.39300 -10.61400 1.000 31.67879 180 TYR B O 1
ATOM 3734 N N . GLU B 1 181 ? -9.41700 8.53400 -11.55400 1.000 35.60055 181 GLU B N 1
ATOM 3735 C CA . GLU B 1 181 ? -10.35000 7.44400 -11.30400 1.000 33.54625 181 GLU B CA 1
ATOM 3736 C C . GLU B 1 181 ? -10.27700 6.41900 -12.43100 1.000 32.50174 181 GLU B C 1
ATOM 3737 O O . GLU B 1 181 ? -10.10700 6.76700 -13.60400 1.000 36.41569 181 GLU B O 1
ATOM 3743 N N . LEU B 1 182 ? -10.35400 5.14100 -12.06100 1.000 32.93776 182 LEU B N 1
ATOM 3744 C CA . LEU B 1 182 ? -10.17800 4.04800 -13.01500 1.000 32.17498 182 LEU B CA 1
ATOM 3745 C C . LEU B 1 182 ? -11.53700 3.73400 -13.62300 1.000 37.00603 182 LEU B C 1
ATOM 3746 O O . LEU B 1 182 ? -12.19800 2.75300 -13.27500 1.000 40.28117 182 LEU B O 1
ATOM 3751 N N . THR B 1 183 ? -11.96200 4.60300 -14.55200 1.000 35.54292 183 THR B N 1
ATOM 3752 C CA . THR B 1 183 ? -13.29700 4.47200 -15.13100 1.000 35.43771 183 THR B CA 1
ATOM 3753 C C . THR B 1 183 ? -13.43100 3.20300 -15.96700 1.000 37.01433 183 THR B C 1
ATOM 3754 O O . THR B 1 183 ? -14.51500 2.61700 -16.02700 1.000 40.27416 183 THR B O 1
ATOM 3758 N N . GLY B 1 184 ? -12.35600 2.76500 -16.61600 1.000 40.38497 184 GLY B N 1
ATOM 3759 C CA . GLY B 1 184 ? -12.39800 1.55000 -17.40200 1.000 38.20587 184 GLY B CA 1
ATOM 3760 C C . GLY B 1 184 ? -12.89200 1.70600 -18.82400 1.000 36.56583 184 GLY B C 1
ATOM 3761 O O . GLY B 1 184 ? -12.96300 0.70200 -19.54500 1.000 35.83877 184 GLY B O 1
ATOM 3762 N N . SER B 1 185 ? -13.22200 2.92400 -19.25200 1.000 34.70250 185 SER B N 1
ATOM 3763 C CA . SER B 1 185 ? -13.78400 3.15900 -20.57300 1.000 30.28036 185 SER B CA 1
ATOM 3764 C C . SER B 1 185 ? -12.76100 2.86500 -21.66300 1.000 36.26405 185 SER B C 1
ATOM 3765 O O . SER B 1 185 ? -11.55200 2.85500 -21.42300 1.000 37.81658 185 SER B O 1
ATOM 3768 N N . ASP B 1 186 ? -13.26400 2.63300 -22.88300 1.000 39.79029 186 ASP B N 1
ATOM 3769 C CA . ASP B 1 186 ? -12.37500 2.47400 -24.03300 1.000 41.11413 186 ASP B CA 1
ATOM 3770 C C . ASP B 1 186 ? -11.47500 3.68900 -24.19400 1.000 36.86493 186 ASP B C 1
ATOM 3771 O O . ASP B 1 186 ? -10.28700 3.55600 -24.50200 1.000 37.26056 186 ASP B O 1
ATOM 3776 N N . GLU B 1 187 ? -12.02900 4.88400 -23.98400 1.000 31.73262 187 GLU B N 1
ATOM 3777 C CA . GLU B 1 187 ? -11.26000 6.11000 -24.17100 1.000 36.70618 187 GLU B CA 1
ATOM 3778 C C . GLU B 1 187 ? -10.11100 6.21000 -23.17000 1.000 39.11900 187 GLU B C 1
ATOM 3779 O O . GLU B 1 187 ? -8.95400 6.42600 -23.55500 1.000 42.46939 187 GLU B O 1
ATOM 3785 N N . LEU B 1 188 ? -10.40600 6.06400 -21.87700 1.000 35.95199 188 LEU B N 1
ATOM 3786 C CA . LEU B 1 188 ? -9.33500 6.13100 -20.88600 1.000 37.49534 188 LEU B CA 1
ATOM 3787 C C . LEU B 1 188 ? -8.24600 5.11300 -21.18300 1.000 34.78494 188 LEU B C 1
ATOM 3788 O O . LEU B 1 188 ? -7.05400 5.44100 -21.13400 1.000 38.57089 188 LEU B O 1
ATOM 3793 N N . ARG B 1 189 ? -8.63300 3.87100 -21.48900 1.000 32.26739 189 ARG B N 1
ATOM 3794 C CA . ARG B 1 189 ? -7.64400 2.86600 -21.85800 1.000 34.00811 189 ARG B CA 1
ATOM 3795 C C . ARG B 1 189 ? -6.75800 3.38400 -22.98200 1.000 35.64852 189 ARG B C 1
ATOM 3796 O O . ARG B 1 189 ? -5.52800 3.37200 -22.87600 1.000 35.59640 189 ARG B O 1
ATOM 3804 N N . ASN B 1 190 ? -7.37900 3.88800 -24.05100 1.000 33.55978 190 ASN B N 1
ATOM 3805 C CA . ASN B 1 190 ? -6.62600 4.44600 -25.16700 1.000 39.05445 190 ASN B CA 1
ATOM 3806 C C . ASN B 1 190 ? -5.91100 5.73200 -24.78500 1.000 37.58982 190 ASN B C 1
ATOM 3807 O O . ASN B 1 190 ? -4.89000 6.07400 -25.39800 1.000 36.75137 190 ASN B O 1
ATOM 3812 N N . MET B 1 191 ? -6.44200 6.46900 -23.80700 1.000 34.63977 191 MET B N 1
ATOM 3813 C CA . MET B 1 191 ? -5.72900 7.63200 -23.29300 1.000 34.19760 191 MET B CA 1
ATOM 3814 C C . MET B 1 191 ? -4.43400 7.21300 -22.60300 1.000 33.97566 191 MET B C 1
ATOM 3815 O O . MET B 1 191 ? -3.35500 7.74000 -22.90100 1.000 26.83781 191 MET B O 1
ATOM 3820 N N . ILE B 1 192 ? -4.52900 6.25700 -21.67500 1.000 35.60448 192 ILE B N 1
ATOM 3821 C CA . ILE B 1 192 ? -3.34300 5.74700 -20.99700 1.000 33.06423 192 ILE B CA 1
ATOM 3822 C C . ILE B 1 192 ? -2.33600 5.21700 -22.00600 1.000 32.77965 192 ILE B C 1
ATOM 3823 O O . ILE B 1 192 ? -1.12300 5.43100 -21.87200 1.000 29.98977 192 ILE B O 1
ATOM 3828 N N . GLU B 1 193 ? -2.81900 4.51600 -23.02900 1.000 34.76112 193 GLU B N 1
ATOM 3829 C CA . GLU B 1 193 ? -1.90700 3.96600 -24.02200 1.000 31.98442 193 GLU B CA 1
ATOM 3830 C C . GLU B 1 193 ? -1.25200 5.07100 -24.83700 1.000 28.15356 193 GLU B C 1
ATOM 3831 O O . GLU B 1 193 ? -0.04200 5.02900 -25.09100 1.000 30.42240 193 GLU B O 1
ATOM 3837 N N . CYS B 1 194 ? -2.03400 6.07500 -25.24700 1.000 31.36845 194 CYS B N 1
ATOM 3838 C CA . CYS B 1 194 ? -1.47400 7.24000 -25.92700 1.000 26.79840 194 CYS B CA 1
ATOM 3839 C C . CYS B 1 194 ? -0.37800 7.88500 -25.09300 1.000 29.26217 194 CYS B C 1
ATOM 3840 O O . CYS B 1 194 ? 0.70500 8.19000 -25.59800 1.000 26.57814 194 CYS B O 1
ATOM 3843 N N . VAL B 1 195 ? -0.64600 8.08500 -23.79500 1.000 33.43520 195 VAL B N 1
ATOM 3844 C CA . VAL B 1 195 ? 0.31900 8.72700 -22.90500 1.000 28.47837 195 VAL B CA 1
ATOM 3845 C C . VAL B 1 195 ? 1.54400 7.83600 -22.70700 1.000 28.57260 195 VAL B C 1
ATOM 3846 O O . VAL B 1 195 ? 2.69400 8.28400 -22.83700 1.000 24.50933 195 VAL B O 1
ATOM 3850 N N . PHE B 1 196 ? 1.31600 6.55400 -22.41500 1.000 26.17521 196 PHE B N 1
ATOM 3851 C CA . PHE B 1 196 ? 2.43900 5.65300 -22.18800 1.000 29.61281 196 PHE B CA 1
ATOM 3852 C C . PHE B 1 196 ? 3.37300 5.58600 -23.39800 1.000 27.31723 196 PHE B C 1
ATOM 3853 O O . PHE B 1 196 ? 4.58900 5.44100 -23.22400 1.000 31.25715 196 PHE B O 1
ATOM 3861 N N . ARG B 1 197 ? 2.84600 5.70500 -24.62300 1.000 24.37005 197 ARG B N 1
ATOM 3862 C CA . ARG B 1 197 ? 3.74300 5.65500 -25.78000 1.000 28.45758 197 ARG B CA 1
ATOM 3863 C C . ARG B 1 197 ? 4.50700 6.96600 -25.95400 1.000 27.38252 197 ARG B C 1
ATOM 3864 O O . ARG B 1 197 ? 5.70400 6.94900 -26.26400 1.000 30.94038 197 ARG B O 1
ATOM 3866 N N . GLY B 1 198 ? 3.85200 8.11000 -25.73500 1.000 28.15048 198 GLY B N 1
ATOM 3867 C CA . GLY B 1 198 ? 4.55600 9.38500 -25.79400 1.000 24.19235 198 GLY B CA 1
ATOM 3868 C C . GLY B 1 198 ? 5.61500 9.56200 -24.72200 1.000 26.04938 198 GLY B C 1
ATOM 3869 O O . GLY B 1 198 ? 6.57000 10.32200 -24.92400 1.000 26.17924 198 GLY B O 1
ATOM 3870 N N . LEU B 1 199 ? 5.46500 8.88800 -23.58100 1.000 30.30703 199 LEU B N 1
ATOM 3871 C CA . LEU B 1 199 ? 6.44000 8.96700 -22.50000 1.000 27.21830 199 LEU B CA 1
ATOM 3872 C C . LEU B 1 199 ? 7.53200 7.91800 -22.61800 1.000 30.88185 199 LEU B C 1
ATOM 3873 O O . LEU B 1 199 ? 8.50000 7.95800 -21.83800 1.000 26.96117 199 LEU B O 1
ATOM 3878 N N . ARG B 1 200 ? 7.39500 6.99700 -23.57600 1.000 26.56164 200 ARG B N 1
ATOM 3879 C CA . ARG B 1 200 ? 8.27500 5.84100 -23.70400 1.000 31.16928 200 ARG B CA 1
ATOM 3880 C C . ARG B 1 200 ? 8.20300 4.95300 -22.46300 1.000 31.28621 200 ARG B C 1
ATOM 3881 O O . ARG B 1 200 ? 9.16100 4.25100 -22.13300 1.000 27.71801 200 ARG B O 1
ATOM 3889 N N . TYR B 1 201 ? 7.06400 4.99900 -21.76200 1.000 31.99378 201 TYR B N 1
ATOM 3890 C CA . TYR B 1 201 ? 6.75200 3.95800 -20.78700 1.000 31.81145 201 TYR B CA 1
ATOM 3891 C C . TYR B 1 201 ? 6.57100 2.62200 -21.48800 1.000 36.02214 201 TYR B C 1
ATOM 3892 O O . TYR B 1 201 ? 6.91900 1.56700 -20.94600 1.000 43.10819 201 TYR B O 1
ATOM 3901 N N . ILE B 1 202 ? 6.00600 2.68700 -22.68000 1.000 37.14475 202 ILE B N 1
ATOM 3902 C CA . ILE B 1 202 ? 5.81100 1.46900 -23.50600 1.000 39.99597 202 ILE B CA 1
ATOM 3903 C C . ILE B 1 202 ? 6.60300 1.68200 -24.79200 1.000 44.02059 202 ILE B C 1
ATOM 3904 O O . ILE B 1 202 ? 6.50400 2.78400 -25.35200 1.000 37.26373 202 ILE B O 1
ATOM 3908 N N . LYS B 1 203 ? 7.41500 0.70500 -25.17900 1.000 49.09630 203 LYS B N 1
ATOM 3909 C CA . LYS B 1 203 ? 8.15700 0.76600 -26.46500 1.000 48.64753 203 LYS B CA 1
ATOM 3910 C C . LYS B 1 203 ? 8.24900 -0.64400 -27.05700 1.000 47.98616 203 LYS B C 1
ATOM 3911 O O . LYS B 1 203 ? 8.82900 -1.51500 -26.41300 1.000 49.69509 203 LYS B O 1
ATOM 3913 N N . HIS B 1 204 ? 7.67800 -0.84500 -28.24500 1.000 56.61484 204 HIS B N 1
ATOM 3914 C CA . HIS B 1 204 ? 7.67100 -2.17000 -28.90800 1.000 51.95049 204 HIS B CA 1
ATOM 3915 C C . HIS B 1 204 ? 6.49200 -2.96000 -28.35900 1.000 58.80861 204 HIS B C 1
ATOM 3916 O O . HIS B 1 204 ? 6.45000 -4.17700 -28.55000 1.000 65.61221 204 HIS B O 1
ATOM 3917 N N . GLY B 1 205 ? 5.59800 -2.29100 -27.65000 1.000 54.67695 205 GLY B N 1
ATOM 3918 C CA . GLY B 1 205 ? 4.46800 -2.98700 -27.02300 1.000 52.77902 205 GLY B CA 1
ATOM 3919 C C . GLY B 1 205 ? 4.86400 -3.50700 -25.67800 1.000 48.12556 205 GLY B C 1
ATOM 3920 O O . GLY B 1 205 ? 4.01600 -4.07000 -24.99600 1.000 49.61635 205 GLY B O 1
ATOM 3921 N N . ASP B 1 206 ? 6.12600 -3.33400 -25.33800 1.000 48.26855 206 ASP B N 1
ATOM 3922 C CA . ASP B 1 206 ? 6.62200 -3.89600 -24.06500 1.000 48.42963 206 ASP B CA 1
ATOM 3923 C C . ASP B 1 206 ? 6.86000 -2.78000 -23.04400 1.000 48.84855 206 ASP B C 1
ATOM 3924 O O . ASP B 1 206 ? 7.38000 -1.72600 -23.41600 1.000 44.75228 206 ASP B O 1
ATOM 3926 N N . ILE B 1 207 ? 6.50200 -3.04600 -21.79200 1.000 48.18005 207 ILE B N 1
ATOM 3927 C CA . ILE B 1 207 ? 6.66300 -2.03900 -20.71800 1.000 42.39184 207 ILE B CA 1
ATOM 3928 C C . ILE B 1 207 ? 8.13100 -1.71400 -20.53500 1.000 40.32436 207 ILE B C 1
ATOM 3929 O O . ILE B 1 207 ? 8.97000 -2.59800 -20.68400 1.000 44.59546 207 ILE B O 1
ATOM 3934 N N . ASN B 1 208 ? 8.40100 -0.45700 -20.27700 1.000 40.58000 208 ASN B N 1
ATOM 3935 C CA . ASN B 1 208 ? 9.77500 0.00100 -20.08300 1.000 40.87124 208 ASN B CA 1
ATOM 3936 C C . ASN B 1 208 ? 9.91300 0.46700 -18.62900 1.000 34.81192 208 ASN B C 1
ATOM 3937 O O . ASN B 1 208 ? 9.75200 1.64800 -18.31100 1.000 34.83061 208 ASN B O 1
ATOM 3942 N N . ILE B 1 209 ? 10.23300 -0.47500 -17.74300 1.000 31.35486 209 ILE B N 1
ATOM 3943 C CA . ILE B 1 209 ? 10.22600 -0.18500 -16.31400 1.000 33.46122 209 ILE B CA 1
ATOM 3944 C C . ILE B 1 209 ? 11.26100 0.87500 -15.96500 1.000 33.97437 209 ILE B C 1
ATOM 3945 O O . ILE B 1 209 ? 11.04600 1.69400 -15.06000 1.000 35.02853 209 ILE B O 1
ATOM 3950 N N . ASP B 1 210 ? 12.39600 0.87800 -16.66700 1.000 32.60225 210 ASP B N 1
ATOM 3951 C CA . ASP B 1 210 ? 13.41100 1.90100 -16.44700 1.000 32.56860 210 ASP B CA 1
ATOM 3952 C C . ASP B 1 210 ? 12.82700 3.30300 -16.55500 1.000 30.93520 210 ASP B C 1
ATOM 3953 O O . ASP B 1 210 ? 13.13100 4.17800 -15.73600 1.000 25.33308 210 ASP B O 1
ATOM 3958 N N . GLU B 1 211 ? 12.00300 3.53700 -17.58200 1.000 30.88550 211 GLU B N 1
ATOM 3959 C CA . GLU B 1 211 ? 11.48300 4.87500 -17.84300 1.000 30.79912 211 GLU B CA 1
ATOM 3960 C C . GLU B 1 211 ? 10.55900 5.34300 -16.72100 1.000 27.30278 211 GLU B C 1
ATOM 3961 O O . GLU B 1 211 ? 10.58100 6.51800 -16.33500 1.000 22.96209 211 GLU B O 1
ATOM 3967 N N . ILE B 1 212 ? 9.73800 4.43900 -16.18600 1.000 26.08839 212 ILE B N 1
ATOM 3968 C CA . ILE B 1 212 ? 8.86300 4.81400 -15.08000 1.000 31.45744 212 ILE B CA 1
ATOM 3969 C C . ILE B 1 212 ? 9.67800 5.07800 -13.82100 1.000 29.63869 212 ILE B C 1
ATOM 3970 O O . ILE B 1 212 ? 9.44200 6.06500 -13.11300 1.000 27.10679 212 ILE B O 1
ATOM 3975 N N . VAL B 1 213 ? 10.66100 4.21800 -13.53200 1.000 28.42720 213 VAL B N 1
ATOM 3976 C CA . VAL B 1 213 ? 11.54400 4.46000 -12.39100 1.000 30.67406 213 VAL B CA 1
ATOM 3977 C C . VAL B 1 213 ? 12.18000 5.84400 -12.49000 1.000 31.84240 213 VAL B C 1
ATOM 3978 O O . VAL B 1 213 ? 12.22300 6.59700 -11.50400 1.000 28.45678 213 VAL B O 1
ATOM 3982 N N . ARG B 1 214 ? 12.65200 6.21300 -13.68800 1.000 23.11002 214 ARG B N 1
ATOM 3983 C CA . ARG B 1 214 ? 13.26200 7.52500 -13.89400 1.000 26.41950 214 ARG B CA 1
ATOM 3984 C C . ARG B 1 214 ? 12.36700 8.66100 -13.40200 1.000 27.01028 214 ARG B C 1
ATOM 3985 O O . ARG B 1 214 ? 12.85300 9.62000 -12.79700 1.000 23.04806 214 ARG B O 1
ATOM 3993 N N . ASP B 1 215 ? 11.05900 8.58700 -13.67800 1.000 25.65261 215 ASP B N 1
ATOM 3994 C CA . ASP B 1 215 ? 10.15200 9.64100 -13.22200 1.000 28.64932 215 ASP B CA 1
ATOM 3995 C C . ASP B 1 215 ? 9.96800 9.63100 -11.70400 1.000 24.05293 215 ASP B C 1
ATOM 3996 O O . ASP B 1 215 ? 9.73900 10.68900 -11.10700 1.000 21.83155 215 ASP B O 1
ATOM 4001 N N . PHE B 1 216 ? 10.06500 8.46300 -11.06300 1.000 23.29979 216 PHE B N 1
ATOM 4002 C CA . PHE B 1 216 ? 10.13800 8.44300 -9.60400 1.000 29.48384 216 PHE B CA 1
ATOM 4003 C C . PHE B 1 216 ? 11.43300 9.08600 -9.10300 1.000 26.28645 216 PHE B C 1
ATOM 4004 O O . PHE B 1 216 ? 11.41700 9.83100 -8.11800 1.000 25.20228 216 PHE B O 1
ATOM 4012 N N . ASP B 1 217 ? 12.55900 8.83500 -9.78000 1.000 26.60260 217 ASP B N 1
ATOM 4013 C CA . ASP B 1 217 ? 13.79900 9.52500 -9.42100 1.000 26.54759 217 ASP B CA 1
ATOM 4014 C C . ASP B 1 217 ? 13.63200 11.03200 -9.50200 1.000 27.40189 217 ASP B C 1
ATOM 4015 O O . ASP B 1 217 ? 14.16600 11.76800 -8.66300 1.000 23.56579 217 ASP B O 1
ATOM 4020 N N . HIS B 1 218 ? 12.88000 11.51000 -10.50000 1.000 25.01840 218 HIS B N 1
ATOM 4021 C CA . HIS B 1 218 ? 12.75000 12.94700 -10.70700 1.000 25.02899 218 HIS B CA 1
ATOM 4022 C C . HIS B 1 218 ? 11.97600 13.65000 -9.59400 1.000 24.53188 218 HIS B C 1
ATOM 4023 O O . HIS B 1 218 ? 12.19300 14.84900 -9.38200 1.000 20.54358 218 HIS B O 1
ATOM 4030 N N . ILE B 1 219 ? 11.08700 12.95400 -8.88100 1.000 22.70350 219 ILE B N 1
ATOM 4031 C CA . ILE B 1 219 ? 10.40200 13.58100 -7.74800 1.000 25.93562 219 ILE B CA 1
ATOM 4032 C C . ILE B 1 219 ? 11.17300 13.31500 -6.46500 1.000 27.68956 219 ILE B C 1
ATOM 4033 O O . ILE B 1 219 ? 10.63200 13.47500 -5.36600 1.000 27.45435 219 ILE B O 1
ATOM 4038 N N . ASN B 1 220 ? 12.43000 12.88400 -6.60000 1.000 26.93943 220 ASN B N 1
ATOM 4039 C CA . ASN B 1 220 ? 13.30200 12.56400 -5.47300 1.000 27.50162 220 ASN B CA 1
ATOM 4040 C C . ASN B 1 220 ? 12.82300 11.34800 -4.69300 1.000 27.53653 220 ASN B C 1
ATOM 4041 O O . ASN B 1 220 ? 13.04100 11.25700 -3.48900 1.000 27.74848 220 ASN B O 1
ATOM 4046 N N . ARG B 1 221 ? 12.17200 10.39600 -5.35600 1.000 27.68914 221 ARG B N 1
ATOM 4047 C CA . ARG B 1 221 ? 11.72500 9.18100 -4.69000 1.000 25.83308 221 ARG B CA 1
ATOM 4048 C C . ARG B 1 221 ? 12.37600 7.95100 -5.29700 1.000 26.96607 221 ARG B C 1
ATOM 4049 O O . ARG B 1 221 ? 11.73000 6.91900 -5.49000 1.000 29.38761 221 ARG B O 1
ATOM 4057 N N . GLY B 1 222 ? 13.67700 8.05300 -5.59500 1.000 29.23248 222 GLY B N 1
ATOM 4058 C CA . GLY B 1 222 ? 14.47000 6.89000 -5.94600 1.000 23.87987 222 GLY B CA 1
ATOM 4059 C C . GLY B 1 222 ? 14.38500 5.75900 -4.94100 1.000 26.15389 222 GLY B C 1
ATOM 4060 O O . GLY B 1 222 ? 14.59300 4.60100 -5.31300 1.000 25.76826 222 GLY B O 1
ATOM 4061 N N . ASP B 1 223 ? 14.07500 6.06400 -3.67400 1.000 27.79150 223 ASP B N 1
ATOM 4062 C CA . ASP B 1 223 ? 13.91700 5.02000 -2.66300 1.000 29.73997 223 ASP B CA 1
ATOM 4063 C C . ASP B 1 223 ? 12.84700 4.01000 -3.04600 1.000 26.61377 223 ASP B C 1
ATOM 4064 O O . ASP B 1 223 ? 12.87000 2.87900 -2.55000 1.000 28.86995 223 ASP B O 1
ATOM 4069 N N . LEU B 1 224 ? 11.92100 4.39000 -3.91800 1.000 30.24951 224 LEU B N 1
ATOM 4070 C CA . LEU B 1 224 ? 10.79900 3.54100 -4.28800 1.000 30.09865 224 LEU B CA 1
ATOM 4071 C C . LEU B 1 224 ? 11.08200 2.63500 -5.48100 1.000 32.42282 224 LEU B C 1
ATOM 4072 O O . LEU B 1 224 ? 10.20300 1.84800 -5.84800 1.000 34.83540 224 LEU B O 1
ATOM 4077 N N . GLU B 1 225 ? 12.27200 2.71500 -6.09200 1.000 29.72652 225 GLU B N 1
ATOM 4078 C CA . GLU B 1 225 ? 12.55900 1.89100 -7.26600 1.000 31.23029 225 GLU B CA 1
ATOM 4079 C C . GLU B 1 225 ? 12.21900 0.41900 -7.06000 1.000 30.11253 225 GLU B C 1
ATOM 4080 O O . GLU B 1 225 ? 11.47700 -0.13200 -7.88400 1.000 36.63799 225 GLU B O 1
ATOM 4086 N N . PRO B 1 226 ? 12.68400 -0.26100 -6.00500 1.000 31.74408 226 PRO B N 1
ATOM 4087 C CA . PRO B 1 226 ? 12.30200 -1.67900 -5.86000 1.000 35.59985 226 PRO B CA 1
ATOM 4088 C C . PRO B 1 226 ? 10.79700 -1.88700 -5.81700 1.000 37.47847 226 PRO B C 1
ATOM 4089 O O . PRO B 1 226 ? 10.28300 -2.84800 -6.40300 1.000 39.14421 226 PRO B O 1
ATOM 4093 N N . ARG B 1 227 ? 10.07100 -0.99200 -5.15200 1.000 32.59751 227 ARG B N 1
ATOM 4094 C CA . ARG B 1 227 ? 8.62200 -1.12800 -5.08100 1.000 35.86695 227 ARG B CA 1
ATOM 4095 C C . ARG B 1 227 ? 7.97000 -0.91800 -6.44600 1.000 36.38838 227 ARG B C 1
ATOM 4096 O O . ARG B 1 227 ? 7.02300 -1.63100 -6.80200 1.000 38.92258 227 ARG B O 1
ATOM 4104 N N . VAL B 1 228 ? 8.45200 0.06200 -7.21700 1.000 31.99282 228 VAL B N 1
ATOM 4105 C CA . VAL B 1 228 ? 7.91500 0.29900 -8.55400 1.000 34.01923 228 VAL B CA 1
ATOM 4106 C C . VAL B 1 228 ? 8.09700 -0.93700 -9.42500 1.000 37.70169 228 VAL B C 1
ATOM 4107 O O . VAL B 1 228 ? 7.13800 -1.45700 -10.00800 1.000 41.31113 228 VAL B O 1
ATOM 4111 N N . ARG B 1 229 ? 9.33600 -1.42400 -9.52300 1.000 35.85386 229 ARG B N 1
ATOM 4112 C CA . ARG B 1 229 ? 9.63000 -2.57500 -10.37400 1.000 40.58856 229 ARG B CA 1
ATOM 4113 C C . ARG B 1 229 ? 8.82000 -3.79500 -9.96000 1.000 43.48288 229 ARG B C 1
ATOM 4114 O O . ARG B 1 229 ? 8.33600 -4.55000 -10.81400 1.000 45.73992 229 ARG B O 1
ATOM 4122 N N . THR B 1 230 ? 8.66900 -4.00600 -8.65300 1.000 39.63385 230 THR B N 1
ATOM 4123 C CA . THR B 1 230 ? 7.89500 -5.14400 -8.17600 1.000 40.80047 230 THR B CA 1
ATOM 4124 C C . THR B 1 230 ? 6.42500 -4.99900 -8.53600 1.000 41.57245 230 THR B C 1
ATOM 4125 O O . THR B 1 230 ? 5.80100 -5.96300 -8.99100 1.000 48.80744 230 THR B O 1
ATOM 4129 N N . ILE B 1 231 ? 5.85700 -3.80300 -8.35500 1.000 41.23358 231 ILE B N 1
ATOM 4130 C CA . ILE B 1 231 ? 4.46300 -3.57700 -8.73800 1.000 45.88689 231 ILE B CA 1
ATOM 4131 C C . ILE B 1 231 ? 4.27100 -3.85300 -10.22300 1.000 41.08241 231 ILE B C 1
ATOM 4132 O O . ILE B 1 231 ? 3.34000 -4.55500 -10.62900 1.000 40.83549 231 ILE B O 1
ATOM 4137 N N . LEU B 1 232 ? 5.16400 -3.31900 -11.05100 1.000 42.81846 232 LEU B N 1
ATOM 4138 C CA . LEU B 1 232 ? 5.08400 -3.54400 -12.48800 1.000 41.61008 232 LEU B CA 1
ATOM 4139 C C . LEU B 1 232 ? 5.29100 -5.01300 -12.83000 1.000 43.52402 232 LEU B C 1
ATOM 4140 O O . LEU B 1 232 ? 4.39100 -5.67300 -13.36200 1.000 43.52162 232 LEU B O 1
ATOM 4145 N N . SER B 1 233 ? 6.47500 -5.54700 -12.51100 1.000 48.98082 233 SER B N 1
ATOM 4146 C CA . SER B 1 233 ? 6.82000 -6.91700 -12.88000 1.000 47.65363 233 SER B CA 1
ATOM 4147 C C . SER B 1 233 ? 5.81100 -7.93900 -12.37100 1.000 49.41848 233 SER B C 1
ATOM 4148 O O . SER B 1 233 ? 5.81500 -9.07900 -12.84500 1.000 61.15190 233 SER B O 1
ATOM 4150 N N . ASP B 1 234 ? 4.94700 -7.56500 -11.43100 1.000 46.01628 234 ASP B N 1
ATOM 4151 C CA . ASP B 1 234 ? 3.89400 -8.44300 -10.94000 1.000 49.49707 234 ASP B CA 1
ATOM 4152 C C . ASP B 1 234 ? 2.52000 -8.08900 -11.48400 1.000 47.98292 234 ASP B C 1
ATOM 4153 O O . ASP B 1 234 ? 1.53400 -8.72800 -11.10600 1.000 48.27672 234 ASP B O 1
ATOM 4158 N N . CYS B 1 235 ? 2.42700 -7.08300 -12.34500 1.000 49.00181 235 CYS B N 1
ATOM 4159 C CA . CYS B 1 235 ? 1.13200 -6.67900 -12.86700 1.000 48.53796 235 CYS B CA 1
ATOM 4160 C C . CYS B 1 235 ? 0.59900 -7.74700 -13.81300 1.000 48.98652 235 CYS B C 1
ATOM 4161 O O . CYS B 1 235 ? 1.32400 -8.23600 -14.68700 1.000 44.13206 235 CYS B O 1
ATOM 4164 N N . ARG B 1 236 ? -0.66300 -8.12100 -13.63000 1.000 44.69093 236 ARG B N 1
ATOM 4165 C CA . ARG B 1 236 ? -1.33500 -9.02600 -14.55100 1.000 49.56640 236 ARG B CA 1
ATOM 4166 C C . ARG B 1 236 ? -1.90000 -8.20700 -15.70900 1.000 49.03145 236 ARG B C 1
ATOM 4167 O O . ARG B 1 236 ? -2.75900 -7.34600 -15.49700 1.000 55.21817 236 ARG B O 1
ATOM 4169 N N . GLY B 1 237 ? -1.40300 -8.45600 -16.92200 1.000 40.59963 237 GLY B N 1
ATOM 4170 C CA . GLY B 1 237 ? -1.85400 -7.72900 -18.09700 1.000 38.75591 237 GLY B CA 1
ATOM 4171 C C . GLY B 1 237 ? -0.74800 -6.94500 -18.77500 1.000 49.11878 237 GLY B C 1
ATOM 4172 O O . GLY B 1 237 ? 0.21600 -6.53600 -18.12100 1.000 48.83291 237 GLY B O 1
ATOM 4173 N N . ILE B 1 238 ? -0.84200 -6.73400 -20.09300 1.000 50.25394 238 ILE B N 1
ATOM 4174 C CA . ILE B 1 238 ? 0.28100 -6.11300 -20.86400 1.000 45.53570 238 ILE B CA 1
ATOM 4175 C C . ILE B 1 238 ? -0.21100 -4.86700 -21.60400 1.000 42.53673 238 ILE B C 1
ATOM 4176 O O . ILE B 1 238 ? 0.54600 -4.28300 -22.36300 1.000 42.38770 238 ILE B O 1
ATOM 4180 N N . GLN B 1 239 ? -1.45200 -4.48400 -21.37300 1.000 42.66092 239 GLN B N 1
ATOM 4181 C CA . GLN B 1 239 ? -1.97100 -3.22900 -21.95700 1.000 39.26460 239 GLN B CA 1
ATOM 4182 C C . GLN B 1 239 ? -1.64400 -2.06600 -21.02200 1.000 41.87478 239 GLN B C 1
ATOM 4183 O O . GLN B 1 239 ? -1.60800 -2.26600 -19.82500 1.000 42.30856 239 GLN B O 1
ATOM 4186 N N . PRO B 1 240 ? -1.26600 -0.88800 -21.54000 1.000 43.70737 240 PRO B N 1
ATOM 4187 C CA . PRO B 1 240 ? -0.90000 0.23500 -20.68400 1.000 36.10269 240 PRO B CA 1
ATOM 4188 C C . PRO B 1 240 ? -1.85700 0.51400 -19.51300 1.000 33.44401 240 PRO B C 1
ATOM 4189 O O . PRO B 1 240 ? -1.37000 0.82300 -18.47500 1.000 32.02555 240 PRO B O 1
ATOM 4193 N N . TYR B 1 241 ? -3.16500 0.35200 -19.72000 1.000 31.13889 241 TYR B N 1
ATOM 4194 C CA . TYR B 1 241 ? -4.10500 0.58900 -18.63600 1.000 32.02432 241 TYR B CA 1
ATOM 4195 C C . TYR B 1 241 ? -3.89600 -0.40500 -17.50100 1.000 33.74707 241 TYR B C 1
ATOM 4196 O O . TYR B 1 241 ? -4.19200 -0.09500 -16.34400 1.000 32.19022 241 TYR B O 1
ATOM 4205 N N . ASP B 1 242 ? -3.37100 -1.59200 -17.80800 1.000 36.27106 242 ASP B N 1
ATOM 4206 C CA . ASP B 1 242 ? -3.06600 -2.56600 -16.76100 1.000 42.89033 242 ASP B CA 1
ATOM 4207 C C . ASP B 1 242 ? -2.02100 -2.03100 -15.78900 1.000 39.40669 242 ASP B C 1
ATOM 4208 O O . ASP B 1 242 ? -2.28600 -1.88900 -14.58900 1.000 38.52721 242 ASP B O 1
ATOM 4213 N N . TYR B 1 243 ? -0.81600 -1.74200 -16.29400 1.000 38.30328 243 TYR B N 1
ATOM 4214 C CA . TYR B 1 243 ? 0.24900 -1.23000 -15.43500 1.000 37.96335 243 TYR B CA 1
ATOM 4215 C C . TYR B 1 243 ? -0.15400 0.07700 -14.76200 1.000 36.35238 243 TYR B C 1
ATOM 4216 O O . TYR B 1 243 ? 0.21000 0.32600 -13.60700 1.000 39.78659 243 TYR B O 1
ATOM 4225 N N . TYR B 1 244 ? -0.90000 0.92600 -15.47400 1.000 33.62303 244 TYR B N 1
ATOM 4226 C CA . TYR B 1 244 ? -1.42000 2.15700 -14.88400 1.000 30.08260 244 TYR B CA 1
ATOM 4227 C C . TYR B 1 244 ? -2.30500 1.85600 -13.67900 1.000 32.56612 244 TYR B C 1
ATOM 4228 O O . TYR B 1 244 ? -2.09400 2.39900 -12.58700 1.000 31.06566 244 TYR B O 1
ATOM 4237 N N . SER B 1 245 ? -3.29000 0.97100 -13.85500 1.000 30.69355 245 SER B N 1
ATOM 4238 C CA . SER B 1 245 ? -4.14800 0.57900 -12.74200 1.000 32.58292 245 SER B CA 1
ATOM 4239 C C . SER B 1 245 ? -3.37300 -0.16200 -11.66000 1.000 37.25439 245 SER B C 1
ATOM 4240 O O . SER B 1 245 ? -3.74000 -0.09500 -10.48000 1.000 34.34982 245 SER B O 1
ATOM 4243 N N . CYS B 1 246 ? -2.31800 -0.88700 -12.03200 1.000 33.11503 246 CYS B N 1
ATOM 4244 C CA . CYS B 1 246 ? -1.50800 -1.53100 -11.00700 1.000 37.24582 246 CYS B CA 1
ATOM 4245 C C . CYS B 1 246 ? -0.86800 -0.49300 -10.09700 1.000 33.91025 246 CYS B C 1
ATOM 4246 O O . CYS B 1 246 ? -0.87400 -0.64600 -8.87100 1.000 35.04114 246 CYS B O 1
ATOM 4249 N N . LEU B 1 247 ? -0.35100 0.59400 -10.67200 1.000 34.62146 247 LEU B N 1
ATOM 4250 C CA . LEU B 1 247 ? 0.23300 1.64400 -9.84100 1.000 32.40723 247 LEU B CA 1
ATOM 4251 C C . LEU B 1 247 ? -0.83900 2.38200 -9.04600 1.000 34.69698 247 LEU B C 1
ATOM 4252 O O . LEU B 1 247 ? -0.64000 2.70200 -7.86400 1.000 32.71185 247 LEU B O 1
ATOM 4257 N N . ILE B 1 248 ? -1.99100 2.64300 -9.67100 1.000 33.51652 248 ILE B N 1
ATOM 4258 C CA . ILE B 1 248 ? -3.05200 3.38100 -8.99800 1.000 32.13577 248 ILE B CA 1
ATOM 4259 C C . ILE B 1 248 ? -3.61100 2.57400 -7.83200 1.000 33.21637 248 ILE B C 1
ATOM 4260 O O . ILE B 1 248 ? -3.99700 3.13800 -6.79800 1.000 34.60199 248 ILE B O 1
ATOM 4265 N N . ASN B 1 249 ? -3.65800 1.25500 -7.96800 1.000 31.39448 249 ASN B N 1
ATOM 4266 C CA . ASN B 1 249 ? -4.13300 0.38400 -6.91000 1.000 36.24838 249 ASN B CA 1
ATOM 4267 C C . ASN B 1 249 ? -3.01300 -0.08800 -5.99500 1.000 36.24218 249 ASN B C 1
ATOM 4268 O O . ASN B 1 249 ? -3.26900 -0.88200 -5.08700 1.000 39.59371 249 ASN B O 1
ATOM 4273 N N . SER B 1 250 ? -1.78700 0.38000 -6.20300 1.000 34.23786 250 SER B N 1
ATOM 4274 C CA . SER B 1 250 ? -0.68200 -0.00100 -5.34300 1.000 34.46554 250 SER B CA 1
ATOM 4275 C C . SER B 1 250 ? -0.61600 0.91400 -4.12500 1.000 34.91331 250 SER B C 1
ATOM 4276 O O . SER B 1 250 ? -1.39500 1.85800 -3.97700 1.000 35.99006 250 SER B O 1
ATOM 4279 N N . ASP B 1 251 ? 0.34100 0.63300 -3.24500 1.000 34.95045 251 ASP B N 1
ATOM 4280 C CA . ASP B 1 251 ? 0.55900 1.44100 -2.05800 1.000 32.97928 251 ASP B CA 1
ATOM 4281 C C . ASP B 1 251 ? 1.42500 2.66200 -2.32200 1.000 32.42587 251 ASP B C 1
ATOM 4282 O O . ASP B 1 251 ? 1.55200 3.50800 -1.43500 1.000 34.01641 251 ASP B O 1
ATOM 4287 N N . ILE B 1 252 ? 2.02500 2.77400 -3.50300 1.000 31.71741 252 ILE B N 1
ATOM 4288 C CA . ILE B 1 252 ? 2.71700 3.99200 -3.89900 1.000 31.80589 252 ILE B CA 1
ATOM 4289 C C . ILE B 1 252 ? 1.85900 4.83200 -4.84500 1.000 31.37249 252 ILE B C 1
ATOM 4290 O O . ILE B 1 252 ? 2.38100 5.68100 -5.56300 1.000 29.57093 252 ILE B O 1
ATOM 4295 N N . ARG B 1 253 ? 0.54500 4.59100 -4.85700 1.000 34.45525 253 ARG B N 1
ATOM 4296 C CA . ARG B 1 253 ? -0.41200 5.38200 -5.62900 1.000 33.47654 253 ARG B CA 1
ATOM 4297 C C . ARG B 1 253 ? -0.13100 6.88600 -5.59600 1.000 28.51687 253 ARG B C 1
ATOM 4298 O O . ARG B 1 253 ? -0.00600 7.52500 -6.64400 1.000 29.73591 253 ARG B O 1
ATOM 4306 N N . GLU B 1 254 ? -0.03800 7.46900 -4.39700 1.000 29.70631 254 GLU B N 1
ATOM 4307 C CA . GLU B 1 254 ? 0.10400 8.92000 -4.28100 1.000 28.34906 254 GLU B CA 1
ATOM 4308 C C . GLU B 1 254 ? 1.43500 9.39800 -4.83800 1.000 26.24244 254 GLU B C 1
ATOM 4309 O O . GLU B 1 254 ? 1.51700 10.48400 -5.42000 1.000 25.25512 254 GLU B O 1
ATOM 4315 N N . GLU B 1 255 ? 2.49100 8.60900 -4.66100 1.000 27.07167 255 GLU B N 1
ATOM 4316 C CA . GLU B 1 255 ? 3.78300 8.99900 -5.20900 1.000 28.36027 255 GLU B CA 1
ATOM 4317 C C . GLU B 1 255 ? 3.82100 8.84600 -6.72900 1.000 28.14020 255 GLU B C 1
ATOM 4318 O O . GLU B 1 255 ? 4.55100 9.58100 -7.40300 1.000 25.62716 255 GLU B O 1
ATOM 4324 N N . PHE B 1 256 ? 3.03700 7.91700 -7.28200 1.000 23.57501 256 PHE B N 1
ATOM 4325 C CA . PHE B 1 256 ? 2.95300 7.79500 -8.72900 1.000 28.28114 256 PHE B CA 1
ATOM 4326 C C . PHE B 1 256 ? 2.22200 8.98300 -9.34900 1.000 31.61327 256 PHE B C 1
ATOM 4327 O O . PHE B 1 256 ? 2.58000 9.42900 -10.44700 1.000 30.34266 256 PHE B O 1
ATOM 4335 N N . LYS B 1 257 ? 1.18400 9.49700 -8.68100 1.000 27.69346 257 LYS B N 1
ATOM 4336 C CA . LYS B 1 257 ? 0.50500 10.68100 -9.19900 1.000 26.41011 257 LYS B CA 1
ATOM 4337 C C . LYS B 1 257 ? 1.45400 11.87300 -9.26900 1.000 24.26245 257 LYS B C 1
ATOM 4338 O O . LYS B 1 257 ? 1.42800 12.64500 -10.23700 1.000 23.27653 257 LYS B O 1
ATOM 4344 N N . LEU B 1 258 ? 2.29000 12.04300 -8.24200 1.000 29.18041 258 LEU B N 1
ATOM 4345 C CA . LEU B 1 258 ? 3.25800 13.13700 -8.22800 1.000 29.76567 258 LEU B CA 1
ATOM 4346 C C . LEU B 1 258 ? 4.26100 12.98400 -9.36500 1.000 26.35341 258 LEU B C 1
ATOM 4347 O O . LEU B 1 258 ? 4.56300 13.94000 -10.09100 1.000 20.74162 258 LEU B O 1
ATOM 4352 N N . ALA B 1 259 ? 4.78900 11.77200 -9.53000 1.000 30.07812 259 ALA B N 1
ATOM 4353 C CA . ALA B 1 259 ? 5.69700 11.49600 -10.63200 1.000 25.02004 259 ALA B CA 1
ATOM 4354 C C . ALA B 1 259 ? 5.00700 11.69400 -11.97400 1.000 24.30597 259 ALA B C 1
ATOM 4355 O O . ALA B 1 259 ? 5.59700 12.26200 -12.90200 1.000 26.01164 259 ALA B O 1
ATOM 4357 N N . PHE B 1 260 ? 3.75600 11.23500 -12.09400 1.000 22.42613 260 PHE B N 1
ATOM 4358 C CA . PHE B 1 260 ? 3.02100 11.35100 -13.35300 1.000 23.29019 260 PHE B CA 1
ATOM 4359 C C . PHE B 1 260 ? 2.73100 12.81000 -13.68800 1.000 23.31172 260 PHE B C 1
ATOM 4360 O O . PHE B 1 260 ? 2.82300 13.22100 -14.85100 1.000 18.68316 260 PHE B O 1
ATOM 4368 N N . ASP B 1 261 ? 2.41600 13.61600 -12.67300 1.000 23.90708 261 ASP B N 1
ATOM 4369 C CA . ASP B 1 261 ? 2.08700 15.01800 -12.90000 1.000 22.92776 261 ASP B CA 1
ATOM 4370 C C . ASP B 1 261 ? 3.33100 15.83700 -13.20400 1.000 22.74463 261 ASP B C 1
ATOM 4371 O O . ASP B 1 261 ? 3.30700 16.71800 -14.07300 1.000 26.57840 261 ASP B O 1
ATOM 4376 N N . TYR B 1 262 ? 4.42100 15.57500 -12.48400 1.000 20.39548 262 TYR B N 1
ATOM 4377 C CA . TYR B 1 262 ? 5.67500 16.23000 -12.81800 1.000 24.20003 262 TYR B CA 1
ATOM 4378 C C . TYR B 1 262 ? 6.09700 15.86500 -14.23000 1.000 21.54439 262 TYR B C 1
ATOM 4379 O O . TYR B 1 262 ? 6.55400 16.72900 -14.98200 1.000 26.67181 262 TYR B O 1
ATOM 4388 N N . ARG B 1 263 ? 5.94100 14.59000 -14.61200 1.000 19.69547 263 ARG B N 1
ATOM 4389 C CA . ARG B 1 263 ? 6.26800 14.19300 -15.97500 1.000 23.18158 263 ARG B CA 1
ATOM 4390 C C . ARG B 1 263 ? 5.37700 14.90500 -16.97800 1.000 25.16154 263 ARG B C 1
ATOM 4391 O O . ARG B 1 263 ? 5.83400 15.24000 -18.07500 1.000 23.51856 263 ARG B O 1
ATOM 4399 N N . ASP B 1 264 ? 4.11000 15.14500 -16.62200 1.000 21.31910 264 ASP B N 1
ATOM 4400 C CA . ASP B 1 264 ? 3.23600 15.91000 -17.50500 1.000 24.20318 264 ASP B CA 1
ATOM 4401 C C . ASP B 1 264 ? 3.85100 17.27200 -17.80200 1.000 23.79201 264 ASP B C 1
ATOM 4402 O O . ASP B 1 264 ? 4.01100 17.65600 -18.96500 1.000 23.92963 264 ASP B O 1
ATOM 4407 N N . VAL B 1 265 ? 4.24500 17.99400 -16.75700 1.000 25.34616 265 VAL B N 1
ATOM 4408 C CA . VAL B 1 265 ? 4.88200 19.29700 -16.94200 1.000 25.96663 265 VAL B CA 1
ATOM 44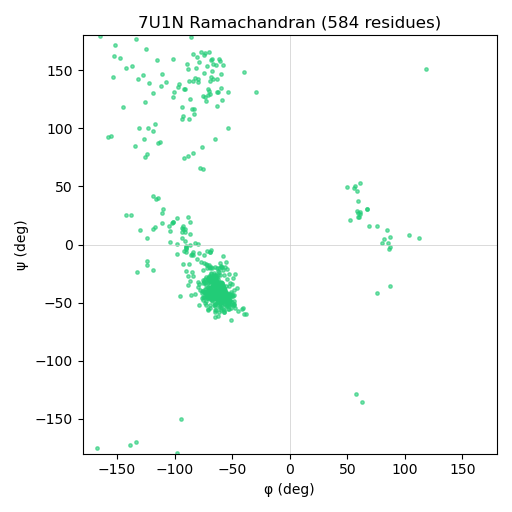09 C C . VAL B 1 265 ? 6.08000 19.18900 -17.87600 1.000 26.66506 265 VAL B C 1
ATOM 4410 O O . VAL B 1 265 ? 6.20300 19.94200 -18.85000 1.000 31.08680 265 VAL B O 1
ATOM 4414 N N . ARG B 1 266 ? 6.97900 18.24400 -17.60300 1.000 22.51687 266 ARG B N 1
ATOM 4415 C CA . ARG B 1 266 ? 8.16500 18.11000 -18.44100 1.000 24.85710 266 ARG B CA 1
ATOM 4416 C C . ARG B 1 266 ? 7.83100 17.63200 -19.85300 1.000 26.72163 266 ARG B C 1
ATOM 4417 O O . ARG B 1 266 ? 8.64100 17.82800 -20.76900 1.000 26.79232 266 ARG B O 1
ATOM 4425 N N . SER B 1 267 ? 6.66000 17.02000 -20.05200 1.000 27.39015 267 SER B N 1
ATOM 4426 C CA . SER B 1 267 ? 6.25400 16.63100 -21.39600 1.000 26.14529 267 SER B CA 1
ATOM 4427 C C . SER B 1 267 ? 5.88100 17.82900 -22.23700 1.000 24.80927 267 SER B C 1
ATOM 4428 O O . SER B 1 267 ? 5.82900 17.71000 -23.46100 1.000 29.58204 267 SER B O 1
ATOM 4431 N N . ALA B 1 268 ? 5.61600 18.96800 -21.61000 1.000 25.97791 268 ALA B N 1
ATOM 4432 C CA . ALA B 1 268 ? 5.25500 20.18500 -22.31800 1.000 30.80176 268 ALA B CA 1
ATOM 4433 C C . ALA B 1 268 ? 6.46500 21.03700 -22.68600 1.000 29.70290 268 ALA B C 1
ATOM 4434 O O . ALA B 1 268 ? 6.30000 22.08300 -23.32800 1.000 30.79246 268 ALA B O 1
ATOM 4436 N N . ASP B 1 269 ? 7.66800 20.61700 -22.28700 1.000 28.29065 269 ASP B N 1
ATOM 4437 C CA . ASP B 1 269 ? 8.91200 21.28800 -22.68000 1.000 27.78560 269 ASP B CA 1
ATOM 4438 C C . ASP B 1 269 ? 10.02300 20.23800 -22.58800 1.000 27.19808 269 ASP B C 1
ATOM 4439 O O . ASP B 1 269 ? 10.62100 20.05400 -21.52800 1.000 25.79537 269 ASP B O 1
ATOM 4444 N N . TYR B 1 270 ? 10.30000 19.57600 -23.70900 1.000 25.18994 270 TYR B N 1
ATOM 4445 C CA . TYR B 1 270 ? 11.28700 18.50200 -23.68600 1.000 27.93418 270 TYR B CA 1
ATOM 4446 C C . TYR B 1 270 ? 12.66300 18.97100 -23.21500 1.000 30.01368 270 TYR B C 1
ATOM 4447 O O . TYR B 1 270 ? 13.47600 18.13600 -22.80200 1.000 27.22026 270 TYR B O 1
ATOM 4456 N N . ALA B 1 271 ? 12.93600 20.27900 -23.26700 1.000 28.49180 271 ALA B N 1
ATOM 4457 C CA . ALA B 1 271 ? 14.18800 20.87700 -22.81000 1.000 27.80099 271 ALA B CA 1
ATOM 4458 C C . ALA B 1 271 ? 14.13800 21.30700 -21.34800 1.000 25.56855 271 ALA B C 1
ATOM 4459 O O . ALA B 1 271 ? 15.03700 22.01700 -20.88600 1.000 24.41307 271 ALA B O 1
ATOM 4461 N N . TYR B 1 272 ? 13.09800 20.89700 -20.62400 1.000 28.83029 272 TYR B N 1
ATOM 4462 C CA . TYR B 1 272 ? 12.89400 21.33900 -19.25300 1.000 23.89030 272 TYR B CA 1
ATOM 4463 C C . TYR B 1 272 ? 14.15700 21.20100 -18.41600 1.000 24.54888 272 TYR B C 1
ATOM 4464 O O . TYR B 1 272 ? 14.59600 22.15700 -17.77100 1.000 24.37101 272 TYR B O 1
ATOM 4473 N N . ILE B 1 273 ? 14.75300 20.00900 -18.41700 1.000 23.87197 273 ILE B N 1
ATOM 4474 C CA . ILE B 1 273 ? 15.88700 19.73000 -17.54300 1.000 25.94286 273 ILE B CA 1
ATOM 4475 C C . ILE B 1 273 ? 17.17000 20.33400 -18.10600 1.000 24.51234 273 ILE B C 1
ATOM 4476 O O . ILE B 1 273 ? 17.99200 20.87900 -17.36400 1.000 26.27747 273 ILE B O 1
ATOM 4481 N N . VAL B 1 274 ? 17.34900 20.27400 -19.42500 1.000 30.09942 274 VAL B N 1
ATOM 4482 C CA . VAL B 1 274 ? 18.50100 20.91200 -20.05700 1.000 28.69084 274 VAL B CA 1
ATOM 4483 C C . VAL B 1 274 ? 18.62300 22.36000 -19.60700 1.000 25.63353 274 VAL B C 1
ATOM 4484 O O . VAL B 1 274 ? 19.68800 22.80800 -19.17500 1.000 31.93391 274 VAL B O 1
ATOM 4488 N N . LYS B 1 275 ? 17.52500 23.11200 -19.70800 1.000 28.16291 275 LYS B N 1
ATOM 4489 C CA . LYS B 1 275 ? 17.52300 24.52300 -19.33900 1.000 30.00365 275 LYS B CA 1
ATOM 4490 C C . LYS B 1 275 ? 17.88900 24.75700 -17.87800 1.000 30.19974 275 LYS B C 1
ATOM 4491 O O . LYS B 1 275 ? 18.25000 25.88300 -17.51900 1.000 27.68237 275 LYS B O 1
ATOM 4497 N N . GLY B 1 276 ? 17.77400 23.74300 -17.02400 1.000 26.69056 276 GLY B N 1
ATOM 4498 C CA . GLY B 1 276 ? 18.10200 23.89700 -15.62700 1.000 23.36288 276 GLY B CA 1
ATOM 4499 C C . GLY B 1 276 ? 16.93300 24.01800 -14.67200 1.000 28.54900 276 GLY B C 1
ATOM 4500 O O . GLY B 1 276 ? 17.15200 24.31200 -13.49200 1.000 31.78023 276 GLY B O 1
ATOM 4501 N N . ASN B 1 277 ? 15.70700 23.81400 -15.12800 1.000 26.51375 277 ASN B N 1
ATOM 4502 C CA . ASN B 1 277 ? 14.60500 2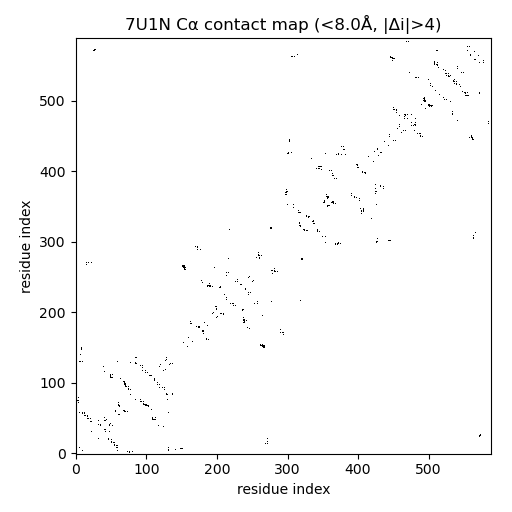3.81300 -14.18400 1.000 29.90624 277 ASN B CA 1
ATOM 4503 C C . ASN B 1 277 ? 14.70700 22.59300 -13.27200 1.000 27.43187 277 ASN B C 1
ATOM 4504 O O . ASN B 1 277 ? 15.37200 21.60800 -13.59400 1.000 31.16255 277 ASN B O 1
ATOM 4509 N N . THR B 1 278 ? 14.05500 22.68000 -12.11000 1.000 31.25365 278 THR B N 1
ATOM 4510 C CA . THR B 1 278 ? 14.08800 21.64800 -11.07400 1.000 30.58732 278 THR B CA 1
ATOM 4511 C C . THR B 1 278 ? 12.67800 21.37400 -10.56500 1.000 30.40116 278 THR B C 1
ATOM 4512 O O . THR B 1 278 ? 11.70900 22.04000 -10.94100 1.000 30.26676 278 THR B O 1
ATOM 4516 N N . TYR B 1 279 ? 12.57400 20.40900 -9.66100 1.000 24.60382 279 TYR B N 1
ATOM 4517 C CA . TYR B 1 279 ? 11.27300 19.91000 -9.21800 1.000 32.95752 279 TYR B CA 1
ATOM 4518 C C . TYR B 1 279 ? 10.69000 20.80600 -8.12700 1.000 33.50542 279 TYR B C 1
ATOM 4519 O O . TYR B 1 279 ? 11.20500 20.84600 -7.00900 1.000 35.03965 279 TYR B O 1
ATOM 4528 N N . ASP B 1 280 ? 9.60000 21.50100 -8.43900 1.000 30.15346 280 ASP B N 1
ATOM 4529 C CA . ASP B 1 280 ? 8.82700 22.26800 -7.46500 1.000 30.71773 280 ASP B CA 1
ATOM 4530 C C . ASP B 1 280 ? 7.42900 21.65500 -7.40500 1.000 31.92844 280 ASP B C 1
ATOM 4531 O O . ASP B 1 280 ? 6.60000 21.90100 -8.29000 1.000 29.66521 280 ASP B O 1
ATOM 4536 N N . ALA B 1 281 ? 7.15200 20.88900 -6.34500 1.000 32.83879 281 ALA B N 1
ATOM 4537 C CA . ALA B 1 281 ? 5.89400 20.14400 -6.28800 1.000 30.89415 281 ALA B CA 1
ATOM 4538 C C . ALA B 1 281 ? 4.67500 21.06300 -6.24100 1.000 28.85011 281 ALA B C 1
ATOM 4539 O O . ALA B 1 281 ? 3.61500 20.71500 -6.78100 1.000 27.34260 281 ALA B O 1
ATOM 4541 N N . GLN B 1 282 ? 4.81100 22.23800 -5.62600 1.000 32.59040 282 GLN B N 1
ATOM 4542 C CA . GLN B 1 282 ? 3.69200 23.17500 -5.53400 1.000 32.95510 282 GLN B CA 1
ATOM 4543 C C . GLN B 1 282 ? 3.32400 23.74200 -6.89600 1.000 32.64725 282 GLN B C 1
ATOM 4544 O O . GLN B 1 282 ? 2.13600 23.83400 -7.23700 1.000 34.39535 282 GLN B O 1
ATOM 4550 N N . LYS B 1 283 ? 4.32500 24.14800 -7.67900 1.000 28.17822 283 LYS B N 1
ATOM 4551 C CA . LYS B 1 283 ? 4.05700 24.59300 -9.04100 1.000 30.18179 283 LYS B CA 1
ATOM 4552 C C . LYS B 1 283 ? 3.43500 23.47700 -9.87700 1.000 29.65110 283 LYS B C 1
ATOM 4553 O O . LYS B 1 283 ? 2.56700 23.72600 -10.72500 1.000 34.76197 283 LYS B O 1
ATOM 4556 N N . VAL B 1 284 ? 3.88700 22.24300 -9.67300 1.000 29.01293 284 VAL B N 1
ATOM 4557 C CA . VAL B 1 284 ? 3.30400 21.12400 -10.39900 1.000 26.40109 284 VAL B CA 1
ATOM 4558 C C . VAL B 1 284 ? 1.83400 20.96800 -10.03300 1.000 34.26986 284 VAL B C 1
ATOM 4559 O O . VAL B 1 284 ? 0.97700 20.80200 -10.91400 1.000 28.45298 284 VAL B O 1
ATOM 4563 N N . ILE B 1 285 ? 1.51500 21.03500 -8.72900 1.000 29.00772 285 ILE B N 1
ATOM 4564 C CA . ILE B 1 285 ? 0.12200 20.88200 -8.30700 1.000 28.30727 285 ILE B CA 1
ATOM 4565 C C . ILE B 1 285 ? -0.72400 21.99800 -8.89900 1.000 29.54953 285 ILE B C 1
ATOM 4566 O O . ILE B 1 285 ? -1.86200 21.77400 -9.33500 1.000 31.10912 285 ILE B O 1
ATOM 4568 N N . ALA B 1 286 ? -0.16200 23.20700 -8.97000 1.000 27.43593 286 ALA B N 1
ATOM 4569 C CA . ALA B 1 286 ? -0.91900 24.35900 -9.44400 1.000 28.48571 286 ALA B CA 1
ATOM 4570 C C . ALA B 1 286 ? -1.36000 24.17700 -10.89100 1.000 35.49021 286 ALA B C 1
ATOM 4571 O O . ALA B 1 286 ? -2.52900 24.39700 -11.22200 1.000 35.86814 286 ALA B O 1
ATOM 4573 N N . GLU B 1 287 ? -0.43000 23.79000 -11.77400 1.000 32.77308 287 GLU B N 1
ATOM 4574 C CA . GLU B 1 287 ? -0.77500 23.64000 -13.18500 1.000 33.51209 287 GLU B CA 1
ATOM 4575 C C . GLU B 1 287 ? -1.79500 22.52500 -13.38600 1.000 32.85106 287 GLU B C 1
ATOM 4576 O O . GLU B 1 287 ? -2.77600 22.69200 -14.12300 1.000 35.17006 287 GLU B O 1
ATOM 4582 N N . MET B 1 288 ? -1.58400 21.37700 -12.73300 1.000 29.88412 288 MET B N 1
ATOM 4583 C CA . MET B 1 288 ? -2.54200 20.28000 -12.83000 1.000 31.56744 288 MET B CA 1
ATOM 4584 C C . MET B 1 288 ? -3.95200 20.72100 -12.44100 1.000 30.84059 288 MET B C 1
ATOM 4585 O O . MET B 1 288 ? -4.92300 20.36200 -13.11500 1.000 32.53539 288 MET B O 1
ATOM 4590 N N . ASN B 1 289 ? -4.09300 21.51000 -11.37000 1.000 27.84754 289 ASN B N 1
ATOM 4591 C CA . ASN B 1 289 ? -5.43500 21.93600 -10.97100 1.000 33.15849 289 ASN B CA 1
ATOM 4592 C C . ASN B 1 289 ? -6.02400 22.92300 -11.96700 1.000 33.61267 289 ASN B C 1
ATOM 4593 O O . ASN B 1 289 ? -7.22900 22.88000 -12.24900 1.000 36.25545 289 ASN B O 1
ATOM 4598 N N . LYS B 1 290 ? -5.19800 23.83700 -12.48700 1.000 33.43773 290 LYS B N 1
ATOM 4599 C CA . LYS B 1 290 ? -5.63500 24.71200 -13.57200 1.000 35.71043 290 LYS B CA 1
ATOM 4600 C C . LYS B 1 290 ? -6.24900 23.89600 -14.71000 1.000 38.33234 290 LYS B C 1
ATOM 4601 O O . LYS B 1 290 ? -7.40200 24.11500 -15.10100 1.000 38.15267 290 LYS B O 1
ATOM 4604 N N . VAL B 1 291 ? -5.50400 22.91100 -15.21900 1.000 38.55996 291 VAL B N 1
ATOM 4605 C CA . VAL B 1 291 ? -6.02500 22.07100 -16.29400 1.000 37.59598 291 VAL B CA 1
ATOM 4606 C C . VAL B 1 291 ? -7.22700 21.27200 -15.81100 1.000 34.85447 291 VAL B C 1
ATOM 4607 O O . VAL B 1 291 ? -8.24300 21.17000 -16.51100 1.000 39.16460 291 VAL B O 1
ATOM 4611 N N . GLU B 1 292 ? -7.13600 20.69700 -14.61000 1.000 38.58826 292 GLU B N 1
ATOM 4612 C CA . GLU B 1 292 ? -8.29600 20.04900 -14.00200 1.000 34.36301 292 GLU B CA 1
ATOM 4613 C C . GLU B 1 292 ? -9.52500 20.96300 -14.06700 1.000 38.73992 292 GLU B C 1
ATOM 4614 O O . GLU B 1 292 ? -10.60000 20.55100 -14.52200 1.000 39.71591 292 GLU B O 1
ATOM 4617 N N . LYS B 1 293 ? -9.36200 22.22800 -13.66500 1.000 35.11565 293 LYS B N 1
ATOM 4618 C CA . LYS B 1 293 ? -10.49000 23.15300 -13.63300 1.000 36.07622 293 LYS B CA 1
ATOM 4619 C C . LYS B 1 293 ? -11.06500 23.38100 -15.02500 1.000 45.25537 293 LYS B C 1
ATOM 4620 O O . LYS B 1 293 ? -12.28700 23.49300 -15.18900 1.000 45.78132 293 LYS B O 1
ATOM 4622 N N . HIS B 1 294 ? -10.20700 23.44400 -16.04500 1.000 42.50428 294 HIS B N 1
ATOM 4623 C CA . HIS B 1 294 ? -10.71700 23.64000 -17.39600 1.000 39.85579 294 HIS B CA 1
ATOM 4624 C C . HIS B 1 294 ? -11.43600 22.39400 -17.89400 1.000 38.18663 294 HIS B C 1
ATOM 4625 O O . HIS B 1 294 ? -12.60600 22.45100 -18.28600 1.000 44.13818 294 HIS B O 1
ATOM 4632 N N . VAL B 1 295 ? -10.74900 21.25400 -17.87900 1.000 35.95309 295 VAL B N 1
ATOM 4633 C CA . VAL B 1 295 ? -11.33800 20.02200 -18.39900 1.000 36.41455 295 VAL B CA 1
ATOM 4634 C C . VAL B 1 295 ? -12.61900 19.67100 -17.64600 1.000 41.22255 295 VAL B C 1
ATOM 4635 O O . VAL B 1 295 ? -13.59200 19.18700 -18.23700 1.000 35.75479 295 VAL B O 1
ATOM 4639 N N . CYS B 1 296 ? -12.65000 19.91800 -16.34100 1.000 41.61570 296 CYS B N 1
ATOM 4640 C CA . CYS B 1 296 ? -13.84000 19.59700 -15.57400 1.000 37.90771 296 CYS B CA 1
ATOM 4641 C C . CYS B 1 296 ? -14.69200 20.84700 -15.43600 1.000 40.78832 296 CYS B C 1
ATOM 4642 O O . CYS B 1 296 ? -15.55800 20.91900 -14.56700 1.000 49.14688 296 CYS B O 1
#

Radius of gyration: 28.31 Å; Cα contacts (8 Å, |Δi|>4): 699; chains: 2; bounding box: 78×36×89 Å

Foldseek 3Di:
DDAADALLQLLLQLQVLLVVQQPDVPPCRVVCVVCVLVVNLDDLDQSSLVSVLSSCVSSVQQPPVVRAGDLVVLVNLCVVQVVLLPDDPVLSVVLSVLRVPFDFPGSHSNRVCVRCVVSCVVNVSSVCSSNVSDPRSSVSSCVVDVLDADQQHFLLVSLCCVLQPVHDLVVSLCLLVVHLPVDPSSLSSLQSSCVSQVCDDPQFGDLVSLCVLLVQQVPVVCSVVSCVLQVPFPDRRSSRSSVSCCPDPCNVSSVLSVLVVRNCSSHVNCVVVPHGDDSVVSVVVSVVVSVVSHD/DDAADALLQLLLQLQVLLVVQQPDVPPCRVVCVVQVLVVHLDDLDQSSLVSVLSSCVSSVQQPVVVRAGDLVVLVNLCVVQVVLLPDDPVLSVVLSVLRVPDDWPGSGSNGVCVRCVVSCVVNVSVVCSSNVSDPRSSVSRCVVDVLDADQQHFLLVSLCCVQQPPHDLVVSLCVLVVHLPVDPSSLSSLQSSCVLQVCADPLAGDLVSLCVLLVQLVNVVCSVVSCVLQVPFDDSRSSRSSVSCCPDPCNVSSVLSVLVVRNCSSHVNCVVVPHGDDSVVSVVVSVVVSVVSD

B-factor: mean 30.84, std 8.01, range [10.89, 73.71]

Nearest PDB structures (foldseek):
  7u1n-assembly2_B  TM=1.003E+00  e=8.572E-41  Anopheles darlingi
  7tx8-assembly4_D  TM=9.991E-01  e=1.097E-38  Anopheles darlingi
  7tx8-assembly3_C  TM=9.961E-01  e=1.251E-38  Anopheles darlingi
  3ngv-assembly1_A  TM=9.505E-01  e=2.578E-24  Anopheles stephensi
  3nht-assembly1_A  TM=9.564E-01  e=1.377E-22  Anopheles stephensi

Solvent-accessible surface area: 27452 Å² total; per-residue (Å²): 156,53,109,12,14,32,2,24,58,0,47,24,35,22,10,41,4,23,43,101,45,13,7,80,46,2,56,46,45,71,70,14,51,61,32,10,79,119,43,47,16,69,50,88,46,64,30,0,18,13,15,7,49,18,19,8,57,14,4,71,1,5,21,41,103,80,67,110,11,28,28,40,49,0,28,39,0,19,84,56,35,76,182,53,8,50,13,74,78,107,39,9,59,94,0,73,41,29,0,97,84,32,123,27,95,47,66,47,20,100,40,0,10,124,22,11,58,73,12,8,91,93,30,29,94,8,5,55,65,0,0,16,9,47,91,121,12,10,36,107,6,25,125,64,56,105,82,28,12,63,81,132,41,18,8,22,50,37,0,8,121,73,38,9,56,123,131,72,145,79,26,35,8,42,7,42,126,33,104,58,55,29,31,105,51,3,102,81,15,6,76,32,0,0,62,15,2,48,0,15,77,119,57,98,37,51,35,89,9,0,7,54,1,0,64,39,8,54,37,31,81,25,57,91,95,0,82,59,13,4,76,81,19,224,20,130,102,8,14,39,14,4,17,36,0,11,111,16,105,9,105,88,40,0,44,83,1,5,30,2,12,4,30,16,3,27,29,27,27,37,38,11,137,48,61,64,18,28,45,102,149,11,47,61,82,24,94,151,24,44,54,160,25,26,116,176,53,106,10,14,34,2,24,60,1,44,23,35,23,11,37,4,27,40,100,42,13,4,78,51,11,61,41,44,68,74,13,54,59,28,11,73,107,40,60,15,69,54,86,45,63,29,0,27,13,15,6,44,18,20,7,55,13,3,69,0,5,23,39,99,87,66,104,9,63,30,39,36,0,29,45,0,20,86,59,31,71,181,51,8,50,14,70,75,107,43,7,62,97,0,74,40,29,0,98,84,30,142,28,96,50,73,48,23,45,43,0,8,135,22,9,56,73,11,8,94,100,29,28,97,8,6,55,65,0,0,15,10,48,116,68,12,12,39,106,5,32,128,59,54,114,86,24,11,59,99,135,42,17,8,20,48,39,0,8,93,85,38,9,59,87,132,74,65,81,24,35,8,41,8,38,128,32,111,58,56,27,32,104,52,3,108,76,15,5,86,36,1,0,56,14,2,52,1,22,62,90,51,59,38,47,37,90,11,1,7,57,2,2,66,39,9,57,36,32,81,23,59,92,99,0,79,60,15,3,78,110,20,94,34,105,81,11,18,35,16,4,18,35,0,10,109,14,108,9,101,97,42,1,47,84,1,5,29,2,11,4,34,18,2,28,36,23,26,38,33,12,142,47,64,64,24,52,47,153,78,10,52,60,87,23,94,83,24,32,78,164,28,71

Secondary structure (DSSP, 8-state):
-PPPPPHHHHHHHHHHHHHHHS-SS-TTHHHHHHHHHTT---S-SHHHHHHHHHHHHHTTSEETTTTEE-HHHHHHHHHTTHHHH---HHHHHHHHHHHHT---S-SSHHHHHHHHHHHHHHHHHHHHHHTT-SHHHHHHHHHH-TTSPPTTS-HHHHHHHHHHTTS-HHHHHHHHTT-----HHHHHHHHHHHHHTTSEETTEE-HHHHHHHHHHTT-GGGHHHHHHHHHH-S--SHHHHHHHHHTSTTHHHHHHHHHHHHHHHT-TTTTTTT----HHHHHHHHHHHHHHH--/-PPPPPHHHHHHHHHHHHHHHS-SS-TTHHHHHHHHHTT---S-SHHHHHHHHHHHHHTTSEETTTTEE-THHHHHHHHTTTTTS---HHHHHHHHHHHHT---S-SSHHHHHHHHHHHHHHHHHHHHHHTT-SHHHHHHHHHH-TTSPPTTS-HHHHHHHHHHTTS-HHHHHHHHTT-----HHHHHHHHHHHHHTTSEETTEE-HHHHHHHHHHTT-GGGHHHHHHHHHT-S-SSHHHHHHHHHTSTTHHHHHHHHHHHHHHHT-TTTTTTT----HHHHHHHHHHHHHHH-